Protein AF-A0A5T0N7H8-F1 (afdb_monomer)

Secondary structure (DSSP, 8-state):
---TTTHHHHHHHTTPEEETTEEEEEETTEEEEEETTTTEEE--TTSEES-STTSBSSSTHHHHHHHHHHHHHHHT--GGGEEES-B--BTTTBPPPB-SEEEE-TTS-EEEEEEE----SS--HHHHHHHHHHHH-HHHHHHHHH-TT--EEEEEEEEESSSEEEEEEEEE-S--HHHHHHTT----GGG--SHHHHHHIIIIISTT--BS-SSSSTTS-TT-TT-----GGGPEE---TTHHHHHHHHHHHTT---HHHHHHHHHHHHHHHHHHHHH-TTS---S---TTT--HHHHHHHHHHHHHHHHHHHH--------HHHHHHHHTT---HHHHHHHHHHHHHHHHHH--TT-SS---SHHHHHHHHHHHHHHHHHHHTEESSSTTHHHHHHHHHHHHHHHHS---S---

Organism: Campylobacter jejuni (NCBI:txid197)

InterPro domains:
  IPR029063 S-adenosyl-L-methionine-dependent methyltransferase superfamily [SSF53335] (242-416)
  IPR029464 Type I restriction enzyme R protein, N-terminal domain [PF13588] (68-125)

pLDDT: mean 84.99, std 13.16, range [39.31, 98.62]

Nearest PDB structures (foldseek):
  7xc9-assembly1_A  TM=1.717E-01  e=2.572E+00  Physeter macrocephalus
  6jp1-assembly2_B  TM=1.696E-01  e=3.186E+00  Physeter macrocephalus
  5ojc-assembly1_A  TM=1.607E-01  e=2.862E+00  Physeter macrocephalus
  1jpb-assembly1_A  TM=1.509E-01  e=3.741E+00  Physeter macrocephalus

Radius of gyration: 25.56 Å; Cα contacts (8 Å, |Δi|>4): 637; chains: 1; bounding box: 60×54×77 Å

Structure (mmCIF, N/CA/C/O backbone):
data_AF-A0A5T0N7H8-F1
#
_entry.id   AF-A0A5T0N7H8-F1
#
loop_
_atom_site.group_PDB
_atom_site.id
_atom_site.type_symbol
_atom_site.label_atom_id
_atom_site.label_alt_id
_atom_site.label_comp_id
_atom_site.label_asym_id
_atom_site.label_entity_id
_atom_site.label_seq_id
_atom_site.pdbx_PDB_ins_code
_atom_site.Cartn_x
_atom_site.Cartn_y
_atom_site.Cartn_z
_atom_site.occupancy
_atom_site.B_iso_or_equiv
_atom_site.auth_seq_id
_atom_site.auth_comp_id
_atom_site.auth_asym_id
_atom_site.auth_atom_id
_atom_site.pdbx_PDB_model_num
ATOM 1 N N . MET A 1 1 ? 20.355 -10.227 -6.402 1.00 89.31 1 MET A N 1
ATOM 2 C CA . MET A 1 1 ? 20.083 -9.163 -7.390 1.00 89.31 1 MET A CA 1
ATOM 3 C C . MET A 1 1 ? 19.912 -9.769 -8.776 1.00 89.31 1 MET A C 1
ATOM 5 O O . MET A 1 1 ? 20.681 -10.663 -9.127 1.00 89.31 1 MET A O 1
ATOM 9 N N . ILE A 1 2 ? 18.982 -9.258 -9.590 1.00 91.75 2 ILE A N 1
ATOM 10 C CA . ILE A 1 2 ? 18.908 -9.589 -11.023 1.00 91.75 2 ILE A CA 1
ATOM 11 C C . ILE A 1 2 ? 20.062 -8.897 -11.761 1.00 91.75 2 ILE A C 1
ATOM 13 O O . ILE A 1 2 ? 20.216 -7.679 -11.697 1.00 91.75 2 ILE A O 1
ATOM 17 N N . THR A 1 3 ? 20.885 -9.669 -12.463 1.00 92.81 3 THR A N 1
ATOM 18 C CA . THR A 1 3 ? 22.037 -9.208 -13.246 1.00 92.81 3 THR A CA 1
ATOM 19 C C . THR A 1 3 ? 22.028 -9.862 -14.626 1.00 92.81 3 THR A C 1
ATOM 21 O O . THR A 1 3 ? 21.204 -10.725 -14.921 1.00 92.81 3 THR A O 1
ATOM 24 N N . LYS A 1 4 ? 22.979 -9.491 -15.494 1.00 92.25 4 LYS A N 1
ATOM 25 C CA . LYS A 1 4 ? 23.138 -10.149 -16.803 1.00 92.25 4 LYS A CA 1
ATOM 26 C C . LYS A 1 4 ? 23.327 -11.667 -16.676 1.00 92.25 4 LYS A C 1
ATOM 28 O O . LYS A 1 4 ? 22.875 -12.397 -17.556 1.00 92.25 4 LYS A O 1
ATOM 33 N N . ASP A 1 5 ? 23.967 -12.113 -15.594 1.00 91.50 5 ASP A N 1
ATOM 34 C CA . ASP A 1 5 ? 24.370 -13.506 -15.394 1.00 91.50 5 ASP A CA 1
ATOM 35 C C . ASP A 1 5 ? 23.175 -14.415 -15.089 1.00 91.50 5 ASP A C 1
ATOM 37 O O . ASP A 1 5 ? 23.110 -15.532 -15.600 1.00 91.50 5 ASP A O 1
ATOM 41 N N . ASN A 1 6 ? 22.198 -13.931 -14.311 1.00 93.25 6 ASN A N 1
ATOM 42 C CA . ASN A 1 6 ? 20.999 -14.701 -13.959 1.00 93.25 6 ASN A CA 1
ATOM 43 C C . ASN A 1 6 ? 19.750 -14.324 -14.778 1.00 93.25 6 ASN A C 1
ATOM 45 O O . ASN A 1 6 ? 18.765 -15.056 -14.726 1.00 93.25 6 ASN A O 1
ATOM 49 N N . LEU A 1 7 ? 19.780 -13.262 -15.599 1.00 94.56 7 LEU A N 1
ATOM 50 C CA . LEU A 1 7 ? 18.619 -12.803 -16.380 1.00 94.56 7 LEU A CA 1
ATOM 51 C C . LEU A 1 7 ? 17.985 -13.907 -17.249 1.00 94.56 7 LEU A C 1
ATOM 53 O O . LEU A 1 7 ? 16.766 -13.938 -17.384 1.00 94.56 7 LEU A O 1
ATOM 57 N N . LYS A 1 8 ? 18.769 -14.852 -17.793 1.00 93.94 8 LYS A N 1
ATOM 58 C CA . LYS A 1 8 ? 18.216 -15.973 -18.583 1.00 93.94 8 LYS A CA 1
ATOM 59 C C . LYS A 1 8 ? 17.271 -16.839 -17.747 1.00 93.94 8 LYS A C 1
ATOM 61 O O . LYS A 1 8 ? 16.175 -17.155 -18.196 1.00 93.94 8 LYS A O 1
ATOM 66 N N . GLN A 1 9 ? 17.677 -17.155 -16.518 1.00 93.69 9 GLN A N 1
ATOM 67 C CA . GLN A 1 9 ? 16.879 -17.943 -15.578 1.00 93.69 9 GLN A CA 1
ATOM 68 C C . GLN A 1 9 ? 15.624 -17.177 -15.145 1.00 93.69 9 GLN A C 1
ATOM 70 O O . GLN A 1 9 ? 14.549 -17.767 -15.067 1.00 93.69 9 GLN A O 1
ATOM 75 N N . VAL A 1 10 ? 15.735 -15.855 -14.950 1.00 94.88 10 VAL A N 1
ATOM 76 C CA . VAL A 1 10 ? 14.573 -14.988 -14.687 1.00 94.88 10 VAL A CA 1
ATOM 77 C C . VAL A 1 10 ? 13.565 -15.078 -15.829 1.00 94.88 10 VAL A C 1
ATOM 79 O O . VAL A 1 10 ? 12.384 -15.308 -15.597 1.00 94.88 10 VAL A O 1
ATOM 82 N N . LEU A 1 11 ? 14.022 -14.929 -17.074 1.00 96.06 11 LEU A N 1
ATOM 83 C CA . LEU A 1 11 ? 13.159 -14.952 -18.256 1.00 96.06 11 LEU A CA 1
ATOM 84 C C . LEU A 1 11 ? 12.460 -16.302 -18.427 1.00 96.06 11 LEU A C 1
ATOM 86 O O . LEU A 1 11 ? 11.271 -16.343 -18.740 1.00 96.06 11 LEU A O 1
ATOM 90 N N . GLU A 1 12 ? 13.171 -17.399 -18.183 1.00 93.44 12 GLU A N 1
ATOM 91 C CA . GLU A 1 12 ? 12.610 -18.751 -18.215 1.00 93.44 12 GLU A CA 1
ATOM 92 C C . GLU A 1 12 ? 11.571 -18.961 -17.104 1.00 93.44 12 GLU A C 1
ATOM 94 O O . GLU A 1 12 ? 10.490 -19.482 -17.381 1.00 93.44 12 GLU A O 1
ATOM 99 N N . ASN A 1 13 ? 11.830 -18.475 -15.883 1.00 93.69 13 ASN A N 1
ATOM 100 C CA . ASN A 1 13 ? 10.869 -18.497 -14.773 1.00 93.69 13 ASN A CA 1
ATOM 101 C C . ASN A 1 13 ? 9.612 -17.663 -15.074 1.00 93.69 13 ASN A C 1
ATOM 103 O O . ASN A 1 13 ? 8.497 -18.081 -14.774 1.00 93.69 13 ASN A O 1
ATOM 107 N N . LEU A 1 14 ? 9.788 -16.529 -15.754 1.00 93.88 14 LEU A N 1
ATOM 108 C CA . LEU A 1 14 ? 8.706 -15.694 -16.266 1.00 93.88 14 LEU A CA 1
ATOM 109 C C . LEU A 1 14 ? 8.025 -16.289 -17.512 1.00 93.88 14 LEU A C 1
ATOM 111 O O . LEU A 1 14 ? 7.115 -15.671 -18.055 1.00 93.88 14 LEU A O 1
ATOM 115 N N . GLY A 1 15 ? 8.425 -17.461 -18.011 1.00 94.62 15 GLY A N 1
ATOM 116 C CA . GLY A 1 15 ? 7.784 -18.124 -19.151 1.00 94.62 15 GLY A CA 1
ATOM 117 C C . GLY A 1 15 ? 8.082 -17.499 -20.521 1.00 94.62 15 GLY A C 1
ATOM 118 O O . GLY A 1 15 ? 7.299 -17.673 -21.461 1.00 94.62 15 GLY A O 1
ATOM 119 N N . PHE A 1 16 ? 9.186 -16.761 -20.664 1.00 96.81 16 PHE A N 1
ATOM 120 C CA . PHE A 1 16 ? 9.683 -16.323 -21.969 1.00 96.81 16 PHE A CA 1
ATOM 121 C C . PHE A 1 16 ? 10.262 -17.506 -22.748 1.00 96.81 16 PHE A C 1
ATOM 123 O O . PHE A 1 16 ? 10.911 -18.390 -22.194 1.00 96.81 16 PHE A O 1
ATOM 130 N N . LYS A 1 17 ? 10.067 -17.503 -24.070 1.00 95.69 17 LYS A N 1
ATOM 131 C CA . LYS A 1 17 ? 10.613 -18.534 -24.961 1.00 95.69 17 LYS A CA 1
ATOM 132 C C . LYS A 1 17 ? 11.866 -18.018 -25.654 1.00 95.69 17 LYS A C 1
ATOM 134 O O . LYS A 1 17 ? 11.823 -16.958 -26.279 1.00 95.69 17 LYS A O 1
ATOM 139 N N . ASN A 1 18 ? 12.947 -18.791 -25.593 1.00 93.38 18 ASN A N 1
ATOM 140 C CA . ASN A 1 18 ? 14.161 -18.513 -26.353 1.00 93.38 18 ASN A CA 1
ATOM 141 C C . ASN A 1 18 ? 13.939 -18.844 -27.841 1.00 93.38 18 ASN A C 1
ATOM 143 O O . ASN A 1 18 ? 13.503 -19.941 -28.193 1.00 93.38 18 ASN A O 1
ATOM 147 N N . LYS A 1 19 ? 14.225 -17.878 -28.711 1.00 89.12 19 LYS A N 1
ATOM 148 C CA . LYS A 1 19 ? 14.232 -17.995 -30.167 1.00 89.12 19 LYS A CA 1
ATOM 149 C C . LYS A 1 19 ? 15.524 -17.370 -30.684 1.00 89.12 19 LYS A C 1
ATOM 151 O O . LYS A 1 19 ? 15.587 -16.156 -30.847 1.00 89.12 19 LYS A O 1
ATOM 156 N N . ASN A 1 20 ? 16.536 -18.187 -30.970 1.00 84.75 20 ASN A N 1
ATOM 157 C CA . ASN A 1 20 ? 17.827 -17.733 -31.506 1.00 84.75 20 ASN A CA 1
ATOM 158 C C . ASN A 1 20 ? 18.466 -16.614 -30.657 1.00 84.75 20 ASN A C 1
ATOM 160 O O . ASN A 1 20 ? 18.742 -15.536 -31.172 1.00 84.75 20 ASN A O 1
ATOM 164 N N . GLU A 1 21 ? 18.652 -16.863 -29.355 1.00 83.69 21 GLU A N 1
ATOM 165 C CA . GLU A 1 21 ? 19.228 -15.919 -28.369 1.00 83.69 21 GLU A CA 1
ATOM 166 C C . GLU A 1 21 ? 18.343 -14.719 -27.995 1.00 83.69 21 GLU A C 1
ATOM 168 O O . GLU A 1 21 ? 18.684 -13.953 -27.094 1.00 83.69 21 GLU A O 1
ATOM 173 N N . ASN A 1 22 ? 17.164 -14.603 -28.601 1.00 92.12 22 ASN A N 1
ATOM 174 C CA . ASN A 1 22 ? 16.145 -13.639 -28.213 1.00 92.12 22 ASN A CA 1
ATOM 175 C C . ASN A 1 22 ? 15.099 -14.303 -27.319 1.00 92.12 22 ASN A C 1
ATOM 177 O O . ASN A 1 22 ? 14.537 -15.337 -27.679 1.00 92.12 22 ASN A O 1
ATOM 181 N N . TYR A 1 23 ? 14.790 -13.702 -26.175 1.00 96.81 23 TYR A N 1
ATOM 182 C CA . TYR A 1 23 ? 13.719 -14.176 -25.298 1.00 96.81 23 TYR A CA 1
ATOM 183 C C . TYR A 1 23 ? 12.455 -13.369 -25.555 1.00 96.81 23 TYR A C 1
ATOM 185 O O . TYR A 1 23 ? 12.460 -12.146 -25.436 1.00 96.81 23 TYR A O 1
ATOM 193 N N . VAL A 1 24 ? 11.368 -14.055 -25.910 1.00 96.50 24 VAL A N 1
ATOM 194 C CA . VAL A 1 24 ? 10.109 -13.421 -26.320 1.00 96.50 24 VAL A CA 1
ATOM 195 C C . VAL A 1 24 ? 8.945 -13.947 -25.493 1.00 96.50 24 VAL A C 1
ATOM 197 O O . VAL A 1 24 ? 8.788 -15.161 -25.332 1.00 96.50 24 VAL A O 1
ATOM 200 N N . LYS A 1 25 ? 8.088 -13.034 -25.036 1.00 96.69 25 LYS A N 1
ATOM 201 C CA . LYS A 1 25 ? 6.788 -13.351 -24.438 1.00 96.69 25 LYS A CA 1
ATOM 202 C C . LYS A 1 25 ? 5.736 -12.379 -24.949 1.00 96.69 25 LYS A C 1
ATOM 204 O O . LYS A 1 25 ? 5.995 -11.184 -25.072 1.00 96.69 25 LYS A O 1
ATOM 209 N N . THR A 1 26 ? 4.549 -12.903 -25.227 1.00 95.00 26 THR A N 1
ATOM 210 C CA . THR A 1 26 ? 3.393 -12.100 -25.627 1.00 95.00 26 THR A CA 1
ATOM 211 C C . THR A 1 26 ? 2.322 -12.198 -24.548 1.00 95.00 26 THR A C 1
ATOM 213 O O . THR A 1 26 ? 1.949 -13.303 -24.161 1.00 95.00 26 THR A O 1
ATOM 216 N N . ILE A 1 27 ? 1.840 -11.053 -24.067 1.00 89.94 27 ILE A N 1
ATOM 217 C CA . ILE A 1 27 ? 0.790 -10.925 -23.049 1.00 89.94 27 ILE A CA 1
ATOM 218 C C . ILE A 1 27 ? -0.290 -10.021 -23.630 1.00 89.94 27 ILE A C 1
ATOM 220 O O . ILE A 1 27 ? 0.007 -8.885 -23.979 1.00 89.94 27 ILE A O 1
ATOM 224 N N . ASN A 1 28 ? -1.526 -10.509 -2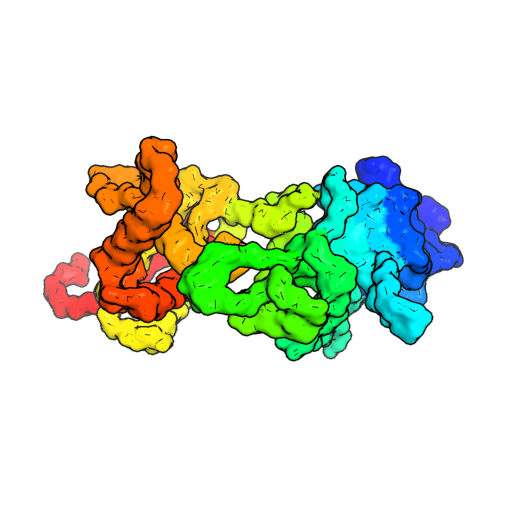3.766 1.00 78.75 28 ASN A N 1
ATOM 225 C CA . ASN A 1 28 ? -2.653 -9.726 -24.298 1.00 78.75 28 ASN A CA 1
ATOM 226 C C . ASN A 1 28 ? -2.329 -8.990 -25.619 1.00 78.75 28 ASN A C 1
ATOM 228 O O . ASN A 1 28 ? -2.729 -7.850 -25.817 1.00 78.75 28 ASN A O 1
ATOM 232 N N . ASN A 1 29 ? -1.596 -9.659 -26.521 1.00 87.56 29 ASN A N 1
ATOM 233 C CA . ASN A 1 29 ? -1.063 -9.150 -27.801 1.00 87.56 29 ASN A CA 1
ATOM 234 C C . ASN A 1 29 ? 0.143 -8.196 -27.718 1.00 87.56 29 ASN A C 1
ATOM 236 O O . ASN A 1 29 ? 0.745 -7.893 -28.748 1.00 87.56 29 ASN A O 1
ATOM 240 N N . TYR A 1 30 ? 0.576 -7.800 -26.526 1.00 94.62 30 TYR A N 1
ATOM 241 C CA . TYR A 1 30 ? 1.793 -7.020 -26.323 1.00 94.62 30 TYR A CA 1
ATOM 242 C C . TYR A 1 30 ? 3.011 -7.930 -26.278 1.00 94.62 30 TYR A C 1
ATOM 244 O O . TYR A 1 30 ? 3.036 -8.903 -25.528 1.00 94.62 30 TYR A O 1
ATOM 252 N N . THR A 1 31 ? 4.033 -7.627 -27.076 1.00 96.19 31 THR A N 1
ATOM 253 C CA . THR A 1 31 ? 5.246 -8.450 -27.145 1.00 96.19 31 THR A CA 1
ATOM 254 C C . THR A 1 31 ? 6.391 -7.782 -26.400 1.00 96.19 31 THR A C 1
ATOM 256 O O . THR A 1 31 ? 6.802 -6.681 -26.751 1.00 96.19 31 THR A O 1
ATOM 259 N N . LEU A 1 32 ? 6.912 -8.482 -25.396 1.00 97.25 32 LEU A N 1
ATOM 260 C CA . LEU A 1 32 ? 8.162 -8.169 -24.715 1.00 97.25 32 LEU A CA 1
ATOM 261 C C . LEU A 1 32 ? 9.277 -9.003 -25.343 1.00 97.25 32 LEU A C 1
ATOM 263 O O . LEU A 1 32 ? 9.133 -10.219 -25.516 1.00 97.25 32 LEU A O 1
ATOM 267 N N . LEU A 1 33 ? 10.389 -8.350 -25.665 1.00 96.81 33 LEU A N 1
ATOM 268 C CA . LEU A 1 33 ? 11.547 -8.978 -26.283 1.00 96.81 33 LEU A CA 1
ATOM 269 C C . LEU A 1 33 ? 12.829 -8.544 -25.568 1.00 96.81 33 LEU A C 1
ATOM 271 O O . LEU A 1 33 ? 13.156 -7.362 -25.509 1.00 96.81 33 LEU A O 1
ATOM 275 N N . ILE A 1 34 ? 13.598 -9.521 -25.103 1.00 97.31 34 ILE A N 1
ATOM 276 C CA . ILE A 1 34 ? 14.972 -9.328 -24.651 1.00 97.31 34 ILE A CA 1
ATOM 277 C C . ILE A 1 34 ? 15.913 -9.824 -25.742 1.00 97.31 34 ILE A C 1
ATOM 279 O O . ILE A 1 34 ? 15.911 -11.011 -26.075 1.00 97.31 34 ILE A O 1
ATOM 283 N N . ASP A 1 35 ? 16.715 -8.911 -26.283 1.00 95.00 35 ASP A N 1
ATOM 284 C CA . ASP A 1 35 ? 17.715 -9.203 -27.307 1.00 95.00 35 ASP A CA 1
ATOM 285 C C . ASP A 1 35 ? 19.104 -9.221 -26.665 1.00 95.00 35 ASP A C 1
ATOM 287 O O . ASP A 1 35 ? 19.677 -8.174 -26.348 1.00 95.00 35 ASP A O 1
ATOM 291 N N . TYR A 1 36 ? 19.640 -10.426 -26.454 1.00 92.56 36 TYR A N 1
ATOM 292 C CA . TYR A 1 36 ? 20.964 -10.613 -25.857 1.00 92.56 36 TYR A CA 1
ATOM 293 C C . TYR A 1 36 ? 22.099 -10.191 -26.786 1.00 92.56 36 TYR A C 1
ATOM 295 O O . TYR A 1 36 ? 23.135 -9.735 -26.299 1.00 92.56 36 TYR A O 1
ATOM 303 N N . LYS A 1 37 ? 21.914 -10.313 -28.105 1.00 91.06 37 LYS A N 1
ATOM 304 C CA . LYS A 1 37 ? 22.942 -9.974 -29.092 1.00 91.06 37 LYS A CA 1
ATOM 305 C C . LYS A 1 37 ? 23.224 -8.476 -29.077 1.00 91.06 37 LYS A C 1
ATOM 307 O O . LYS A 1 37 ? 24.380 -8.065 -29.048 1.00 91.06 37 LYS A O 1
ATOM 312 N N . ASN A 1 38 ? 22.165 -7.672 -29.054 1.00 93.62 38 ASN A N 1
ATOM 313 C CA . ASN A 1 38 ? 22.248 -6.215 -29.002 1.00 93.62 38 ASN A CA 1
ATOM 314 C C . ASN A 1 38 ? 22.205 -5.658 -27.569 1.00 93.62 38 ASN A C 1
ATOM 316 O O . ASN A 1 38 ? 22.261 -4.444 -27.390 1.00 93.62 38 ASN A O 1
ATOM 320 N N . GLN A 1 39 ? 22.095 -6.525 -26.553 1.00 95.06 39 GLN A N 1
ATOM 321 C CA . GLN A 1 39 ? 21.950 -6.156 -25.139 1.00 95.06 39 GLN A CA 1
ATOM 322 C C . GLN A 1 39 ? 20.841 -5.115 -24.903 1.00 95.06 39 GLN A C 1
ATOM 324 O O . GLN A 1 39 ? 21.024 -4.124 -24.185 1.00 95.06 39 GLN A O 1
ATOM 329 N N . SER A 1 40 ? 19.689 -5.338 -25.540 1.00 96.44 40 SER A N 1
ATOM 330 C CA . SER A 1 40 ? 18.567 -4.397 -25.569 1.00 96.44 40 SER A CA 1
ATOM 331 C C . SER A 1 40 ? 17.286 -5.001 -24.999 1.00 96.44 40 SER A C 1
ATOM 333 O O . SER A 1 40 ? 17.038 -6.206 -25.103 1.00 96.44 40 SER A O 1
ATOM 335 N N . ILE A 1 41 ? 16.478 -4.139 -24.386 1.00 97.62 41 ILE A N 1
ATOM 336 C CA . ILE A 1 41 ? 15.159 -4.464 -23.849 1.00 97.62 41 ILE A CA 1
ATOM 337 C C . ILE A 1 41 ? 14.138 -3.779 -24.751 1.00 97.62 41 ILE A C 1
ATOM 339 O O . ILE A 1 41 ? 14.085 -2.553 -24.826 1.00 97.62 41 ILE A O 1
ATOM 343 N N . ASN A 1 42 ? 13.346 -4.578 -25.456 1.00 96.88 42 ASN A N 1
ATOM 344 C CA . ASN A 1 42 ? 12.347 -4.108 -26.401 1.00 96.88 42 ASN A CA 1
ATOM 345 C C . ASN A 1 42 ? 10.959 -4.308 -25.793 1.00 96.88 42 ASN A C 1
ATOM 347 O O . ASN A 1 42 ? 10.429 -5.422 -25.732 1.00 96.88 42 ASN A O 1
ATOM 351 N N . TYR A 1 43 ? 10.394 -3.204 -25.320 1.00 97.62 43 TYR A N 1
ATOM 352 C CA . TYR A 1 43 ? 9.031 -3.139 -24.813 1.00 97.62 43 TYR A CA 1
ATOM 353 C C . TYR A 1 43 ? 8.008 -3.106 -25.965 1.00 97.62 43 TYR A C 1
ATOM 355 O O . TYR A 1 43 ? 8.372 -2.774 -27.099 1.00 97.62 43 TYR A O 1
ATOM 363 N N . PRO A 1 44 ? 6.726 -3.421 -25.696 1.00 97.12 44 PRO A N 1
ATOM 364 C CA . PRO A 1 44 ? 5.651 -3.256 -26.668 1.00 97.12 44 PRO A CA 1
ATOM 365 C C . PRO A 1 44 ? 5.628 -1.837 -27.240 1.00 97.12 44 PRO A C 1
ATOM 367 O O . PRO A 1 44 ? 5.809 -0.866 -26.508 1.00 97.12 44 PRO A O 1
ATOM 370 N N . LYS A 1 45 ? 5.380 -1.714 -28.548 1.00 95.88 45 LYS A N 1
ATOM 371 C CA . LYS A 1 45 ? 5.386 -0.427 -29.270 1.00 95.88 45 LYS A CA 1
ATOM 372 C C . LYS A 1 45 ? 4.337 0.564 -28.751 1.00 95.88 45 LYS A C 1
ATOM 374 O O . LYS A 1 45 ? 4.452 1.758 -28.996 1.00 95.88 45 LYS A O 1
ATOM 379 N N . GLU A 1 46 ? 3.300 0.047 -28.099 1.00 96.75 46 GLU A N 1
ATOM 380 C CA . GLU A 1 46 ? 2.219 0.800 -27.476 1.00 96.75 46 GLU A CA 1
ATOM 381 C C . GLU A 1 46 ? 2.681 1.541 -26.213 1.00 96.75 46 GLU A C 1
ATOM 383 O O . GLU A 1 46 ? 2.104 2.575 -25.883 1.00 96.75 46 GLU A O 1
ATOM 388 N N . ILE A 1 47 ? 3.738 1.058 -25.545 1.00 97.75 47 ILE A N 1
ATOM 389 C CA . ILE A 1 47 ? 4.339 1.742 -24.397 1.00 97.75 47 ILE A CA 1
ATOM 390 C C . ILE A 1 47 ? 5.089 2.975 -24.894 1.00 97.75 47 ILE A C 1
ATOM 392 O O . ILE A 1 47 ? 5.982 2.895 -25.742 1.00 97.75 47 ILE A O 1
ATOM 396 N N . LYS A 1 48 ? 4.767 4.135 -24.325 1.00 97.44 48 LYS A N 1
ATOM 397 C CA . LYS A 1 48 ? 5.418 5.391 -24.691 1.00 97.44 48 LYS A CA 1
ATOM 398 C C . LYS A 1 48 ? 6.761 5.523 -23.979 1.00 97.44 48 LYS A C 1
ATOM 400 O O . LYS A 1 48 ? 6.819 5.742 -22.776 1.00 97.44 48 LYS A O 1
ATOM 405 N N . ILE A 1 49 ? 7.847 5.435 -24.735 1.00 96.44 49 ILE A N 1
ATOM 406 C CA . ILE A 1 49 ? 9.219 5.500 -24.220 1.00 96.44 49 ILE A CA 1
ATOM 407 C C . ILE A 1 49 ? 9.813 6.878 -24.527 1.00 96.44 49 ILE A C 1
ATOM 409 O O . ILE A 1 49 ? 9.982 7.237 -25.694 1.00 96.44 49 ILE A O 1
ATOM 413 N N . HIS A 1 50 ? 10.134 7.661 -23.495 1.00 94.12 50 HIS A N 1
ATOM 414 C CA . HIS A 1 50 ? 10.676 9.024 -23.654 1.00 94.12 50 HIS A CA 1
ATOM 415 C C . HIS A 1 50 ? 12.201 9.075 -23.775 1.00 94.12 50 HIS A C 1
ATOM 417 O O . HIS A 1 50 ? 12.768 10.047 -24.279 1.00 94.12 50 HIS A O 1
ATOM 423 N N . ASP A 1 51 ? 12.877 8.053 -23.267 1.00 90.94 51 ASP A N 1
ATOM 424 C CA . ASP A 1 51 ? 14.324 7.890 -23.296 1.00 90.94 51 ASP A CA 1
ATOM 425 C C . ASP A 1 51 ? 14.636 6.385 -23.310 1.00 90.94 51 ASP A C 1
ATOM 427 O O . ASP A 1 51 ? 13.752 5.569 -23.078 1.00 90.94 51 ASP A O 1
ATOM 431 N N . LYS A 1 52 ? 15.856 5.986 -23.663 1.00 91.44 52 LYS A N 1
ATOM 432 C CA . LYS A 1 52 ? 16.225 4.569 -23.803 1.00 91.44 52 LYS A CA 1
ATOM 433 C C . LYS A 1 52 ? 17.133 4.082 -22.681 1.00 91.44 52 LYS A C 1
ATOM 435 O O . LYS A 1 52 ? 17.762 3.030 -22.835 1.00 91.44 52 LYS A O 1
ATOM 440 N N . THR A 1 53 ? 17.234 4.805 -21.562 1.00 91.38 53 THR A N 1
ATOM 441 C CA . THR A 1 53 ? 18.186 4.424 -20.509 1.00 91.38 53 THR A CA 1
ATOM 442 C C . THR A 1 53 ? 17.737 3.191 -19.733 1.00 91.38 53 THR A C 1
ATOM 444 O O . THR A 1 53 ? 18.608 2.399 -19.386 1.00 91.38 53 THR A O 1
ATOM 447 N N . THR A 1 54 ? 16.426 2.935 -19.621 1.00 92.94 54 THR A N 1
ATOM 448 C CA . THR A 1 54 ? 15.838 1.684 -19.086 1.00 92.94 54 THR A CA 1
ATOM 449 C C . THR A 1 54 ? 15.630 0.579 -20.132 1.00 92.94 54 THR A C 1
ATOM 451 O O . THR A 1 54 ? 15.089 -0.483 -19.827 1.00 92.94 54 THR A O 1
ATOM 454 N N . SER A 1 55 ? 16.052 0.796 -21.384 1.00 95.38 55 SER A N 1
ATOM 455 C CA . SER A 1 55 ? 15.805 -0.117 -22.520 1.00 95.38 55 SER A CA 1
ATOM 456 C C . SER A 1 55 ? 17.048 -0.912 -22.962 1.00 95.38 55 SER A C 1
ATOM 458 O O . SER A 1 55 ? 17.178 -1.308 -24.121 1.00 95.38 55 SER A O 1
ATOM 460 N N . ASN A 1 56 ? 18.017 -1.112 -22.068 1.00 96.38 56 ASN A N 1
ATOM 461 C CA . ASN A 1 56 ? 19.310 -1.734 -22.374 1.00 96.38 56 ASN A CA 1
ATOM 462 C C . ASN A 1 56 ? 19.909 -2.436 -21.142 1.00 96.38 56 ASN A C 1
ATOM 464 O O . ASN A 1 56 ? 19.394 -2.295 -20.037 1.00 96.38 56 ASN A O 1
ATOM 468 N N . PHE A 1 57 ? 21.014 -3.165 -21.305 1.00 95.69 57 PHE A N 1
ATOM 469 C CA . PHE A 1 57 ? 21.617 -3.938 -20.209 1.00 95.69 57 PHE A CA 1
ATOM 470 C C . PHE A 1 57 ? 22.698 -3.169 -19.418 1.00 95.69 57 PHE A C 1
ATOM 472 O O . PHE A 1 57 ? 23.521 -3.785 -18.743 1.00 95.69 57 PHE A O 1
ATOM 479 N N . SER A 1 58 ? 22.795 -1.844 -19.532 1.00 94.06 58 SER A N 1
ATOM 480 C CA . SER A 1 58 ? 23.911 -1.085 -18.936 1.00 94.06 58 SER A CA 1
ATOM 481 C C . SER A 1 58 ? 23.838 -1.035 -17.412 1.00 94.06 58 SER A C 1
ATOM 483 O O . SER A 1 58 ? 24.877 -1.024 -16.756 1.00 94.06 58 SER A O 1
ATOM 485 N N . HIS A 1 59 ? 22.625 -1.059 -16.853 1.00 93.88 59 HIS A N 1
ATOM 486 C CA . HIS A 1 59 ? 22.391 -1.014 -15.414 1.00 93.88 59 HIS A CA 1
ATOM 487 C C . HIS A 1 59 ? 21.487 -2.172 -14.970 1.00 93.88 59 HIS A C 1
ATOM 489 O O . HIS A 1 59 ? 20.471 -2.414 -15.620 1.00 93.88 59 HIS A O 1
ATOM 495 N N . PRO A 1 60 ? 21.808 -2.871 -13.861 1.00 93.50 60 PRO A N 1
ATOM 496 C CA . PRO A 1 60 ? 20.950 -3.926 -13.316 1.00 93.50 60 PRO A CA 1
ATOM 497 C C . PRO A 1 60 ? 19.526 -3.455 -12.982 1.00 93.50 60 PRO A C 1
ATOM 499 O O . PRO A 1 60 ? 18.581 -4.228 -13.105 1.00 93.50 60 PRO A O 1
ATOM 502 N N . GLU A 1 61 ? 19.356 -2.175 -12.628 1.00 95.12 61 GLU A N 1
ATOM 503 C CA . GLU A 1 61 ? 18.046 -1.554 -12.376 1.00 95.12 61 GLU A CA 1
ATOM 504 C C . GLU A 1 61 ? 17.103 -1.660 -13.582 1.00 95.12 61 GLU A C 1
ATOM 506 O O . GLU A 1 61 ? 15.909 -1.890 -13.410 1.00 95.12 61 GLU A O 1
ATOM 511 N N . ASN A 1 62 ? 17.636 -1.640 -14.807 1.00 96.75 62 ASN A N 1
ATOM 512 C CA . ASN A 1 62 ? 16.838 -1.793 -16.024 1.00 96.75 62 ASN A CA 1
ATOM 513 C C . ASN A 1 62 ? 16.131 -3.155 -16.091 1.00 96.75 62 ASN A C 1
ATOM 515 O O . ASN A 1 62 ? 15.066 -3.265 -16.695 1.00 96.75 62 ASN A O 1
ATOM 519 N N . PHE A 1 63 ? 16.693 -4.194 -15.462 1.00 97.19 63 PHE A N 1
ATOM 520 C CA . PHE A 1 63 ? 16.046 -5.504 -15.377 1.00 97.19 63 PHE A CA 1
ATOM 521 C C . PHE A 1 63 ? 14.896 -5.515 -14.369 1.00 97.19 63 PHE A C 1
ATOM 523 O O . PHE A 1 63 ? 13.909 -6.209 -14.594 1.00 97.19 63 PHE A O 1
ATOM 530 N N . VAL A 1 64 ? 14.993 -4.713 -13.304 1.00 97.69 64 VAL A N 1
ATOM 531 C CA . VAL A 1 64 ? 13.896 -4.497 -12.348 1.00 97.69 64 VAL A CA 1
ATOM 532 C C . VAL A 1 64 ? 12.764 -3.715 -13.016 1.00 97.69 64 VAL A C 1
ATOM 534 O O . VAL A 1 64 ? 11.606 -4.100 -12.892 1.00 97.69 64 VAL A O 1
ATOM 537 N N . VAL A 1 65 ? 13.086 -2.670 -13.790 1.00 98.25 65 VAL A N 1
ATOM 538 C CA . VAL A 1 65 ? 12.090 -1.927 -14.587 1.00 98.25 65 VAL A CA 1
ATOM 539 C C . VAL A 1 65 ? 11.397 -2.856 -15.582 1.00 98.25 65 VAL A C 1
ATOM 541 O O . VAL A 1 65 ? 10.169 -2.871 -15.661 1.00 98.25 65 VAL A O 1
ATOM 544 N N . PHE A 1 66 ? 12.164 -3.676 -16.303 1.00 98.38 66 PHE A N 1
ATOM 545 C CA . PHE A 1 66 ? 11.610 -4.652 -17.238 1.00 98.38 66 PHE A CA 1
ATOM 546 C C . PHE A 1 66 ? 10.651 -5.638 -16.569 1.00 98.38 66 PHE A C 1
ATOM 548 O O . PHE A 1 66 ? 9.554 -5.873 -17.078 1.00 98.38 66 PHE A O 1
ATOM 555 N N . GLU A 1 67 ? 11.052 -6.201 -15.431 1.00 97.69 67 GLU A N 1
ATOM 556 C CA . GLU A 1 67 ? 10.227 -7.137 -14.677 1.00 97.69 67 GLU A CA 1
ATOM 557 C C . GLU A 1 67 ? 8.958 -6.457 -14.135 1.00 97.69 67 GLU A C 1
ATOM 559 O O . GLU A 1 67 ? 7.868 -7.016 -14.258 1.00 97.69 67 GLU A O 1
ATOM 564 N N . CYS A 1 68 ? 9.053 -5.210 -13.664 1.00 98.50 68 CYS A N 1
ATOM 565 C CA . CYS A 1 68 ? 7.895 -4.436 -13.221 1.00 98.50 68 CYS A CA 1
ATOM 566 C C . CYS A 1 68 ? 6.893 -4.197 -14.367 1.00 98.50 68 CYS A C 1
ATOM 568 O O . CYS A 1 68 ? 5.688 -4.401 -14.199 1.00 98.50 68 CYS A O 1
ATOM 570 N N . VAL A 1 69 ? 7.377 -3.830 -15.562 1.00 98.44 69 VAL A N 1
ATOM 571 C CA . VAL A 1 69 ? 6.536 -3.673 -16.764 1.00 98.44 69 VAL A CA 1
ATOM 572 C C . VAL A 1 69 ? 5.881 -4.996 -17.154 1.00 98.44 69 VAL A C 1
ATOM 574 O O . VAL A 1 69 ? 4.684 -5.026 -17.441 1.00 98.44 69 VAL A O 1
ATOM 577 N N . HIS A 1 70 ? 6.638 -6.096 -17.149 1.00 97.94 70 HIS A N 1
ATOM 578 C CA . HIS A 1 70 ? 6.104 -7.435 -17.404 1.00 97.94 70 HIS A CA 1
ATOM 579 C C . HIS A 1 70 ? 4.951 -7.764 -16.444 1.00 97.94 70 HIS A C 1
ATOM 581 O O . HIS A 1 70 ? 3.868 -8.142 -16.900 1.00 97.94 70 HIS A O 1
ATOM 587 N N . ARG A 1 71 ? 5.137 -7.515 -15.146 1.00 96.56 71 ARG A N 1
ATOM 588 C CA . ARG A 1 71 ? 4.135 -7.753 -14.103 1.00 96.56 71 ARG A CA 1
ATOM 589 C C . ARG A 1 71 ? 2.892 -6.871 -14.251 1.00 96.56 71 ARG A C 1
ATOM 591 O O . ARG A 1 71 ? 1.777 -7.360 -14.078 1.00 96.56 71 ARG A O 1
ATOM 598 N N . LEU A 1 72 ? 3.051 -5.595 -14.615 1.00 97.00 72 LEU A N 1
ATOM 599 C CA . LEU A 1 72 ? 1.928 -4.700 -14.930 1.00 97.00 72 LEU A CA 1
ATOM 600 C C . LEU A 1 72 ? 1.085 -5.248 -16.093 1.00 97.00 72 LEU A C 1
ATOM 602 O O . LEU A 1 72 ? -0.143 -5.304 -15.995 1.00 97.00 72 LEU A O 1
ATOM 606 N N . LEU A 1 73 ? 1.730 -5.696 -17.173 1.00 94.88 73 LEU A N 1
ATOM 607 C CA . LEU A 1 73 ? 1.030 -6.254 -18.333 1.00 94.88 73 LEU A CA 1
ATOM 608 C C . LEU A 1 73 ? 0.304 -7.563 -17.993 1.00 94.88 73 LEU A C 1
ATOM 610 O O . LEU A 1 73 ? -0.837 -7.747 -18.418 1.00 94.88 73 LEU A O 1
ATOM 614 N N . GLU A 1 74 ? 0.912 -8.452 -17.197 1.00 92.25 74 GLU A N 1
ATOM 615 C CA . GLU A 1 74 ? 0.236 -9.668 -16.711 1.00 92.25 74 GLU A CA 1
ATOM 616 C C . GLU A 1 74 ? -0.977 -9.357 -15.845 1.00 92.25 74 GLU A C 1
ATOM 618 O O . GLU A 1 74 ? -1.998 -10.035 -15.942 1.00 92.25 74 GLU A O 1
ATOM 623 N N . LYS A 1 75 ? -0.890 -8.297 -15.037 1.00 86.69 75 LYS A N 1
ATOM 624 C CA . LYS A 1 75 ? -1.997 -7.855 -14.194 1.00 86.69 75 LYS A CA 1
ATOM 625 C C . LYS A 1 75 ? -3.178 -7.297 -14.994 1.00 86.69 75 LYS A C 1
ATOM 627 O O . LYS A 1 75 ? -4.286 -7.213 -14.466 1.00 86.69 75 LYS A O 1
ATOM 632 N N . GLY A 1 76 ? -2.959 -6.943 -16.259 1.00 84.81 76 GLY A N 1
ATOM 633 C CA . GLY A 1 76 ? -3.976 -6.388 -17.148 1.00 84.81 76 GLY A CA 1
ATOM 634 C C . GLY A 1 76 ? -3.920 -4.867 -17.289 1.00 84.81 76 GLY A C 1
ATOM 635 O O . GLY A 1 76 ? -4.868 -4.282 -17.816 1.00 84.81 76 GLY A O 1
ATOM 636 N N . TYR A 1 77 ? -2.832 -4.216 -16.857 1.00 90.06 77 TYR A N 1
ATOM 637 C CA . TYR A 1 77 ? -2.576 -2.835 -17.263 1.00 90.06 77 TYR A CA 1
ATOM 638 C C . TYR A 1 77 ? -2.312 -2.792 -18.769 1.00 90.06 77 TYR A C 1
ATOM 640 O O . TYR A 1 77 ? -1.595 -3.626 -19.323 1.00 90.06 77 TYR A O 1
ATOM 648 N N . LYS A 1 78 ? -2.916 -1.815 -19.436 1.00 90.75 78 LYS A N 1
ATOM 649 C CA . LYS A 1 78 ? -2.820 -1.634 -20.883 1.00 90.75 78 LYS A CA 1
ATOM 650 C C . LYS A 1 78 ? -1.519 -0.936 -21.255 1.00 90.75 78 LYS A C 1
ATOM 652 O O . LYS A 1 78 ? -1.187 0.089 -20.662 1.00 90.75 78 LYS A O 1
ATOM 657 N N . ALA A 1 79 ? -0.809 -1.466 -22.249 1.00 95.81 79 ALA A N 1
ATOM 658 C CA . ALA A 1 79 ? 0.476 -0.919 -22.680 1.00 95.81 79 ALA A CA 1
ATOM 659 C C . ALA A 1 79 ? 0.357 0.534 -23.174 1.00 95.81 79 ALA A C 1
ATOM 661 O O . ALA A 1 79 ? 1.257 1.328 -22.925 1.00 95.81 79 ALA A O 1
ATOM 662 N N . GLU A 1 80 ? -0.773 0.907 -23.787 1.00 95.56 80 GLU A N 1
ATOM 663 C CA . GLU A 1 80 ? -1.045 2.269 -24.271 1.00 95.56 80 GLU A CA 1
ATOM 664 C C . GLU A 1 80 ? -1.117 3.305 -23.135 1.00 95.56 80 GLU A C 1
ATOM 666 O O . GLU A 1 80 ? -1.008 4.507 -23.378 1.00 95.56 80 GLU A O 1
ATOM 671 N N . TYR A 1 81 ? -1.309 2.847 -21.894 1.00 95.50 81 TYR A N 1
ATOM 672 C CA . TYR A 1 81 ? -1.361 3.683 -20.696 1.00 95.50 81 TYR A CA 1
ATOM 673 C C . TYR A 1 81 ? -0.086 3.602 -19.852 1.00 95.50 81 TYR A C 1
ATOM 675 O O . TYR A 1 81 ? -0.063 4.119 -18.734 1.00 95.50 81 TYR A O 1
ATOM 683 N N . LEU A 1 82 ? 0.975 2.979 -20.369 1.00 98.12 82 LEU A N 1
ATOM 684 C CA . LEU A 1 82 ? 2.292 2.969 -19.744 1.00 98.12 82 LEU A CA 1
ATOM 685 C C . LEU A 1 82 ? 3.214 3.960 -20.457 1.00 98.12 82 LEU A C 1
ATOM 687 O O . LEU A 1 82 ? 3.376 3.926 -21.679 1.00 98.12 82 LEU A O 1
ATOM 691 N N . GLU A 1 83 ? 3.859 4.823 -19.680 1.00 97.94 83 GLU A N 1
ATOM 692 C CA . GLU A 1 83 ? 4.960 5.661 -20.138 1.00 97.94 83 GLU A CA 1
ATOM 693 C C . GLU A 1 83 ? 6.234 5.280 -19.377 1.00 97.94 83 GLU A C 1
ATOM 695 O O . GLU A 1 83 ? 6.238 5.250 -18.148 1.00 97.94 83 GLU A O 1
ATOM 700 N N . LEU A 1 84 ? 7.317 5.003 -20.102 1.00 97.81 84 LEU A N 1
ATOM 701 C CA . LEU A 1 84 ? 8.634 4.782 -19.517 1.00 97.81 84 LEU A CA 1
ATOM 702 C C . LEU A 1 84 ? 9.462 6.044 -19.603 1.00 97.81 84 LEU A C 1
ATOM 704 O O . LEU A 1 84 ? 9.523 6.704 -20.646 1.00 97.81 84 LEU A O 1
ATOM 708 N N . GLU A 1 85 ? 10.153 6.323 -18.508 1.00 94.50 85 GLU A N 1
ATOM 709 C CA . GLU A 1 85 ? 11.076 7.441 -18.410 1.00 94.50 85 GLU A CA 1
ATOM 710 C C . GLU A 1 85 ? 10.426 8.823 -18.657 1.00 94.50 85 GLU A C 1
ATOM 712 O O . GLU A 1 85 ? 11.075 9.674 -19.280 1.00 94.50 85 GLU A O 1
ATOM 717 N N . PRO A 1 86 ? 9.167 9.088 -18.219 1.00 92.88 86 PRO A N 1
ATOM 718 C CA . PRO A 1 86 ? 8.512 10.373 -18.446 1.00 92.88 86 PRO A CA 1
ATOM 719 C C . PRO A 1 86 ? 9.342 11.526 -17.884 1.00 92.88 86 PRO A C 1
ATOM 721 O O . PRO A 1 86 ? 9.902 11.455 -16.789 1.00 92.88 86 PRO A O 1
ATOM 724 N N . LYS A 1 87 ? 9.410 12.606 -18.662 1.00 86.19 87 LYS A N 1
ATOM 725 C CA . LYS A 1 87 ? 10.142 13.826 -18.316 1.00 86.19 87 LYS A CA 1
ATOM 726 C C . LYS A 1 87 ? 9.149 14.951 -18.083 1.00 86.19 87 LYS A C 1
ATOM 728 O O . LYS A 1 87 ? 8.369 15.279 -18.977 1.00 86.19 87 LYS A O 1
ATOM 733 N N . TRP A 1 88 ? 9.231 15.589 -16.923 1.00 83.12 88 TRP A N 1
ATOM 734 C CA . TRP A 1 88 ? 8.499 16.822 -16.650 1.00 83.12 88 TRP A CA 1
ATOM 735 C C . TRP A 1 88 ? 9.452 18.014 -16.756 1.00 83.12 88 TRP A C 1
ATOM 737 O O . TRP A 1 88 ? 10.557 18.000 -16.221 1.00 83.12 88 TRP A O 1
ATOM 747 N N . ASN A 1 89 ? 9.060 19.060 -17.481 1.00 63.81 89 ASN A N 1
ATOM 748 C CA . ASN A 1 89 ? 9.925 20.222 -17.685 1.00 63.81 89 ASN A CA 1
ATOM 749 C C . ASN A 1 89 ? 9.828 21.184 -16.493 1.00 63.81 89 ASN A C 1
ATOM 751 O O . ASN A 1 89 ? 8.812 21.853 -16.315 1.00 63.81 89 ASN A O 1
ATOM 755 N N . LEU A 1 90 ? 10.910 21.331 -15.723 1.00 58.91 90 LEU A N 1
ATOM 756 C CA . LEU A 1 90 ? 11.032 22.346 -14.668 1.00 58.91 90 LEU A CA 1
ATOM 757 C C . LEU A 1 90 ? 11.545 23.685 -15.244 1.00 58.91 90 LEU A C 1
ATOM 759 O O . LEU A 1 90 ? 12.564 24.220 -14.815 1.00 58.91 90 LEU A O 1
ATOM 763 N N . GLY A 1 91 ? 10.849 24.252 -16.235 1.00 52.88 91 GLY A N 1
ATOM 764 C CA . GLY A 1 91 ? 11.251 25.521 -16.865 1.00 52.88 91 GLY A CA 1
ATOM 765 C C . GLY A 1 91 ? 12.586 25.454 -17.632 1.00 52.88 91 GLY A C 1
ATOM 766 O O . GLY A 1 91 ? 13.173 24.388 -17.791 1.00 52.88 91 GLY A O 1
ATOM 767 N N . ARG A 1 92 ? 13.047 26.596 -18.169 1.00 46.31 92 ARG A N 1
ATOM 768 C CA . ARG A 1 92 ? 14.099 26.649 -19.212 1.00 46.31 92 ARG A CA 1
ATOM 769 C C . ARG A 1 92 ? 15.492 26.149 -18.787 1.00 46.31 92 ARG A C 1
ATOM 771 O O . ARG A 1 92 ? 16.236 25.752 -19.672 1.00 46.31 92 ARG A O 1
ATOM 778 N N . ASP A 1 93 ? 15.808 26.088 -17.488 1.00 41.84 93 ASP A N 1
ATOM 779 C CA . ASP A 1 93 ? 17.181 25.820 -17.008 1.00 41.84 93 ASP A CA 1
ATOM 780 C C . ASP A 1 93 ? 17.310 24.739 -15.913 1.00 41.84 93 ASP A C 1
ATOM 782 O O . ASP A 1 93 ? 18.410 24.502 -15.411 1.00 41.84 93 ASP A O 1
ATOM 786 N N . LYS A 1 94 ? 16.229 24.047 -15.516 1.00 44.94 94 LYS A N 1
ATOM 787 C CA . LYS A 1 94 ? 16.313 22.940 -14.541 1.00 44.94 94 LYS A CA 1
ATOM 788 C C . LYS A 1 94 ? 15.958 21.616 -15.206 1.00 44.94 94 LYS A C 1
ATOM 790 O O . LYS A 1 94 ? 14.865 21.451 -15.743 1.00 44.94 94 LYS A O 1
ATOM 795 N N . LYS A 1 95 ? 16.877 20.647 -15.137 1.00 48.06 95 LYS A N 1
ATOM 796 C CA . LYS A 1 95 ? 16.581 19.254 -15.497 1.00 48.06 95 LYS A CA 1
ATOM 797 C C . LYS A 1 95 ? 15.506 18.740 -14.538 1.00 48.06 95 LYS A C 1
ATOM 799 O O . LYS A 1 95 ? 15.729 18.713 -13.330 1.00 48.06 95 LYS A O 1
ATOM 804 N N . GLY A 1 96 ? 14.340 18.401 -15.079 1.00 58.22 96 GLY A N 1
ATOM 805 C CA . GLY A 1 96 ? 13.287 17.718 -14.337 1.00 58.22 96 GLY A CA 1
ATOM 806 C C . GLY A 1 96 ? 13.698 16.315 -13.920 1.00 58.22 96 GLY A C 1
ATOM 807 O O . GLY A 1 96 ? 14.632 15.736 -14.483 1.00 58.22 96 GLY A O 1
ATOM 808 N N . GLY A 1 97 ? 12.995 15.787 -12.923 1.00 71.06 97 GLY A N 1
ATOM 809 C CA . GLY A 1 97 ? 13.134 14.388 -12.541 1.00 71.06 97 GLY A CA 1
ATOM 810 C C . GLY A 1 97 ? 12.600 13.477 -13.647 1.00 71.06 97 GLY A C 1
ATOM 811 O O . GLY A 1 97 ? 11.760 13.890 -14.448 1.00 71.06 97 GLY A O 1
ATOM 812 N N . LYS A 1 98 ? 13.100 12.242 -13.694 1.00 87.00 98 LYS A N 1
ATOM 813 C CA . LYS A 1 98 ? 12.652 11.216 -14.632 1.00 87.00 98 LYS A CA 1
ATOM 814 C C . LYS A 1 98 ? 12.265 9.980 -13.834 1.00 87.00 98 LYS A C 1
ATOM 816 O O . LYS A 1 98 ? 13.153 9.336 -13.294 1.00 87.00 98 LYS A O 1
ATOM 821 N N . ALA A 1 99 ? 10.968 9.707 -13.732 1.00 92.56 99 ALA A N 1
ATOM 822 C CA . ALA A 1 99 ? 10.489 8.484 -13.091 1.00 92.56 99 ALA A CA 1
ATOM 823 C C . ALA A 1 99 ? 10.722 7.283 -14.013 1.00 92.56 99 ALA A C 1
ATOM 825 O O . ALA A 1 99 ? 10.789 7.463 -15.228 1.00 92.56 99 ALA A O 1
ATOM 826 N N . ASP A 1 100 ? 10.785 6.070 -13.472 1.00 97.00 100 ASP A N 1
ATOM 827 C CA . ASP A 1 100 ? 10.957 4.876 -14.306 1.00 97.00 100 ASP A CA 1
ATOM 828 C C . ASP A 1 100 ? 9.690 4.540 -15.095 1.00 97.00 100 ASP A C 1
ATOM 830 O O . ASP A 1 100 ? 9.752 4.340 -16.312 1.00 97.00 100 ASP A O 1
ATOM 834 N N . ILE A 1 101 ? 8.538 4.507 -14.414 1.00 98.44 101 ILE A N 1
ATOM 835 C CA . ILE A 1 101 ? 7.248 4.127 -15.002 1.00 98.44 101 ILE A CA 1
ATOM 836 C C . ILE A 1 101 ? 6.154 5.087 -14.526 1.00 98.44 101 ILE A C 1
ATOM 838 O O . ILE A 1 101 ? 5.959 5.288 -13.327 1.00 98.44 101 ILE A O 1
ATOM 842 N N . LEU A 1 102 ? 5.385 5.628 -15.468 1.00 98.25 102 LEU A N 1
ATOM 843 C CA . LEU A 1 102 ? 4.095 6.265 -15.217 1.00 98.25 102 LEU A CA 1
ATOM 844 C C . LEU A 1 102 ? 2.990 5.405 -15.824 1.00 98.25 102 LEU A C 1
ATOM 846 O O . LEU A 1 102 ? 3.009 5.080 -17.007 1.00 98.25 102 LEU A O 1
ATOM 850 N N . VAL A 1 103 ? 1.997 5.087 -15.008 1.00 98.38 103 VAL A N 1
ATOM 851 C CA . VAL A 1 103 ? 0.761 4.428 -15.407 1.00 98.38 103 VAL A CA 1
ATOM 852 C C . VAL A 1 103 ? -0.352 5.463 -15.411 1.00 98.38 103 VAL A C 1
ATOM 854 O O . VAL A 1 103 ? -0.540 6.193 -14.431 1.00 98.38 103 VAL A O 1
ATOM 857 N N . LYS A 1 104 ? -1.116 5.500 -16.495 1.00 97.12 104 LYS A N 1
ATOM 858 C CA . LYS A 1 104 ? -2.333 6.297 -16.624 1.00 97.12 104 LYS A CA 1
ATOM 859 C C . LYS A 1 104 ? -3.576 5.439 -16.455 1.00 97.12 104 LYS A C 1
ATOM 861 O O . LYS A 1 104 ? -3.530 4.238 -16.701 1.00 97.12 104 LYS A O 1
ATOM 866 N N . ASP A 1 105 ? -4.675 6.040 -16.022 1.00 90.12 105 ASP A N 1
ATOM 867 C CA . ASP A 1 105 ? -5.971 5.367 -15.962 1.00 90.12 105 ASP A CA 1
ATOM 868 C C . ASP A 1 105 ? -6.634 5.265 -17.351 1.00 90.12 105 ASP A C 1
ATOM 870 O O . ASP A 1 105 ? -6.097 5.709 -18.369 1.00 90.12 105 ASP A O 1
ATOM 874 N N . ASN A 1 106 ? -7.831 4.675 -17.395 1.00 80.94 106 ASN A N 1
ATOM 875 C CA . ASN A 1 106 ? -8.604 4.519 -18.632 1.00 80.94 106 ASN A CA 1
ATOM 876 C C . ASN A 1 106 ? -9.092 5.853 -19.232 1.00 80.94 106 ASN A C 1
ATOM 878 O O . ASN A 1 106 ? -9.530 5.877 -20.382 1.00 80.94 106 ASN A O 1
ATOM 882 N N . GLU A 1 107 ? -9.009 6.948 -18.477 1.00 89.19 107 GLU A N 1
ATOM 883 C CA . GLU A 1 107 ? -9.317 8.311 -18.912 1.00 89.19 107 GLU A CA 1
ATOM 884 C C . GLU A 1 107 ? -8.047 9.085 -19.313 1.00 89.19 107 GLU A C 1
ATOM 886 O O . GLU A 1 107 ? -8.117 10.270 -19.635 1.00 89.19 107 GLU A O 1
ATOM 891 N N . ASN A 1 108 ? -6.891 8.405 -19.362 1.00 91.06 108 ASN A N 1
ATOM 892 C CA . ASN A 1 108 ? -5.576 8.956 -19.694 1.00 91.06 108 ASN A CA 1
ATOM 893 C C . ASN A 1 108 ? -5.043 9.966 -18.652 1.00 91.06 108 ASN A C 1
ATOM 895 O O . ASN A 1 108 ? -4.106 10.717 -18.946 1.00 91.06 108 ASN A O 1
ATOM 899 N N . ASN A 1 109 ? -5.583 9.961 -17.429 1.00 95.12 109 ASN A N 1
ATOM 900 C CA . ASN A 1 109 ? -5.060 10.751 -16.318 1.00 95.12 109 ASN A CA 1
ATOM 901 C C . ASN A 1 109 ? -3.893 10.016 -15.634 1.00 95.12 109 ASN A C 1
ATOM 903 O O . ASN A 1 109 ? -3.903 8.785 -15.559 1.00 95.12 109 ASN A O 1
ATOM 907 N N . PRO A 1 110 ? -2.895 10.734 -15.088 1.00 96.25 110 PRO A N 1
ATOM 908 C CA . PRO A 1 110 ? -1.855 10.138 -14.251 1.00 96.25 110 PRO A CA 1
ATOM 909 C C . PRO A 1 110 ? -2.461 9.364 -13.076 1.00 96.25 110 PRO A C 1
ATOM 911 O O . PRO A 1 110 ? -3.251 9.912 -12.311 1.00 96.25 110 PRO A O 1
ATOM 914 N N . TYR A 1 111 ? -2.077 8.099 -12.911 1.00 97.44 111 TYR A N 1
ATOM 915 C CA . TYR A 1 111 ? -2.693 7.208 -11.928 1.00 97.44 111 TYR A CA 1
ATOM 916 C C . TYR A 1 111 ? -1.680 6.653 -10.926 1.00 97.44 111 TYR A C 1
ATOM 918 O O . TYR A 1 111 ? -1.868 6.811 -9.720 1.00 97.44 111 TYR A O 1
ATOM 926 N N . LEU A 1 112 ? -0.583 6.068 -11.406 1.00 98.50 112 LEU A N 1
ATOM 927 C CA . LEU A 1 112 ? 0.460 5.467 -10.574 1.00 98.50 112 LEU A CA 1
ATOM 928 C C . LEU A 1 112 ? 1.847 5.840 -11.114 1.00 98.50 112 LEU A C 1
ATOM 930 O O . LEU A 1 112 ? 2.106 5.658 -12.298 1.00 98.50 112 LEU A O 1
ATOM 934 N N . ILE A 1 113 ? 2.746 6.313 -10.251 1.00 98.44 113 ILE A N 1
ATOM 935 C CA . ILE A 1 113 ? 4.175 6.474 -10.566 1.00 98.44 113 ILE A CA 1
ATOM 936 C C . ILE A 1 113 ? 4.962 5.396 -9.827 1.00 98.44 113 ILE A C 1
ATOM 938 O O . ILE A 1 113 ? 4.773 5.222 -8.623 1.00 98.44 113 ILE A O 1
ATOM 942 N N . ILE A 1 114 ? 5.849 4.696 -10.533 1.00 98.62 114 ILE A N 1
ATOM 943 C CA . ILE A 1 114 ? 6.714 3.657 -9.973 1.00 98.62 114 ILE A CA 1
ATOM 944 C C . ILE A 1 114 ? 8.179 4.065 -10.140 1.00 98.62 114 ILE A C 1
ATOM 946 O O . ILE A 1 114 ? 8.608 4.388 -11.246 1.00 98.62 114 ILE A O 1
ATOM 950 N N . GLU A 1 115 ? 8.931 4.015 -9.043 1.00 97.94 115 GLU A N 1
ATOM 951 C CA . GLU A 1 115 ? 10.392 4.098 -9.023 1.00 97.94 115 GLU A CA 1
ATOM 952 C C . GLU A 1 115 ? 10.941 2.711 -8.677 1.00 97.94 115 GLU A C 1
ATOM 954 O O . GLU A 1 115 ? 10.610 2.135 -7.635 1.00 97.94 115 GLU A O 1
ATOM 959 N N . CYS A 1 116 ? 11.759 2.158 -9.561 1.00 97.75 116 CYS A N 1
ATOM 960 C CA . CYS A 1 116 ? 12.393 0.865 -9.396 1.00 97.75 116 CYS A CA 1
ATOM 961 C C . CYS A 1 116 ? 13.770 1.037 -8.753 1.00 97.75 116 CYS A C 1
ATOM 963 O O . CYS A 1 116 ? 14.516 1.969 -9.048 1.00 97.75 116 CYS A O 1
ATOM 965 N N . LYS A 1 117 ? 14.123 0.108 -7.866 1.00 96.88 117 LYS A N 1
ATOM 966 C CA . LYS A 1 117 ? 15.463 0.023 -7.284 1.00 96.88 117 LYS A CA 1
ATOM 967 C C . LYS A 1 117 ? 15.947 -1.410 -7.282 1.00 96.88 117 LYS A C 1
ATOM 969 O O . LYS A 1 117 ? 15.178 -2.351 -7.086 1.00 96.88 117 LYS A O 1
ATOM 974 N N . THR A 1 118 ? 17.249 -1.589 -7.442 1.00 95.31 118 THR A N 1
ATOM 975 C CA . THR A 1 118 ? 17.882 -2.890 -7.215 1.00 95.31 118 THR A CA 1
ATOM 976 C C . THR A 1 118 ? 17.848 -3.271 -5.738 1.00 95.31 118 THR A C 1
ATOM 978 O O . THR A 1 118 ? 17.880 -2.413 -4.852 1.00 95.31 118 THR A O 1
ATOM 981 N N . THR A 1 119 ? 17.863 -4.570 -5.458 1.00 92.19 119 THR A N 1
ATOM 982 C CA . THR A 1 119 ? 18.061 -5.082 -4.103 1.00 92.19 119 THR A CA 1
ATOM 983 C C . THR A 1 119 ? 19.072 -6.225 -4.102 1.00 92.19 119 THR A C 1
ATOM 985 O O . THR A 1 119 ? 19.140 -7.023 -5.040 1.00 92.19 119 THR A O 1
ATOM 988 N N . ASP A 1 120 ? 19.873 -6.288 -3.042 1.00 84.56 120 ASP A N 1
ATOM 989 C CA . ASP A 1 120 ? 20.751 -7.405 -2.716 1.00 84.56 120 ASP A CA 1
ATOM 990 C C . ASP A 1 120 ? 20.841 -7.567 -1.184 1.00 84.56 120 ASP A C 1
ATOM 992 O O . ASP A 1 120 ? 20.282 -6.769 -0.425 1.00 84.56 120 ASP A O 1
ATOM 996 N N . SER A 1 121 ? 21.521 -8.615 -0.716 1.00 70.38 121 SER A N 1
ATOM 997 C CA . SER A 1 121 ? 21.596 -8.966 0.708 1.00 70.38 121 SER A CA 1
ATOM 998 C C . SER A 1 121 ? 22.518 -8.078 1.555 1.00 70.38 121 SER A C 1
ATOM 1000 O O . SER A 1 121 ? 22.507 -8.211 2.777 1.00 70.38 121 SER A O 1
ATOM 1002 N N . LYS A 1 122 ? 23.328 -7.195 0.953 1.00 75.06 122 LYS A N 1
ATOM 1003 C CA . LYS A 1 122 ? 24.374 -6.426 1.659 1.00 75.06 122 LYS A CA 1
ATOM 1004 C C . LYS A 1 122 ? 24.200 -4.909 1.554 1.00 75.06 122 LYS A C 1
ATOM 1006 O O . LYS A 1 122 ? 24.587 -4.191 2.468 1.00 75.06 122 LYS A O 1
ATOM 1011 N N . ASN A 1 123 ? 23.656 -4.426 0.446 1.00 81.06 123 ASN A N 1
ATOM 1012 C CA . ASN A 1 123 ? 23.622 -3.034 0.027 1.00 81.06 123 ASN A CA 1
ATOM 1013 C C . ASN A 1 123 ? 22.381 -2.757 -0.851 1.00 81.06 123 ASN A C 1
ATOM 1015 O O . ASN A 1 123 ? 22.480 -2.317 -1.993 1.00 81.06 123 ASN A O 1
ATOM 1019 N N . SER A 1 124 ? 21.191 -3.026 -0.312 1.00 91.56 124 SER A N 1
ATOM 1020 C CA . SER A 1 124 ? 19.923 -2.824 -1.023 1.00 91.56 124 SER A CA 1
ATOM 1021 C C . SER A 1 124 ? 19.645 -1.338 -1.301 1.00 91.56 124 SER A C 1
ATOM 1023 O O . SER A 1 124 ? 19.327 -0.578 -0.382 1.00 91.56 124 SER A O 1
ATOM 1025 N N . GLU A 1 125 ? 19.711 -0.931 -2.572 1.00 95.25 125 GLU A N 1
ATOM 1026 C CA . GLU A 1 125 ? 19.324 0.420 -3.015 1.00 95.25 125 GLU A CA 1
ATOM 1027 C C . GLU A 1 125 ? 17.838 0.699 -2.746 1.00 95.25 125 GLU A C 1
ATOM 1029 O O . GLU A 1 125 ? 17.476 1.817 -2.390 1.00 95.25 125 GLU A O 1
ATOM 1034 N N . PHE A 1 126 ? 16.984 -0.329 -2.789 1.00 96.31 126 PHE A N 1
ATOM 1035 C CA . PHE A 1 126 ? 15.587 -0.224 -2.364 1.00 96.31 126 PHE A CA 1
ATOM 1036 C C . PHE A 1 126 ? 15.448 0.212 -0.897 1.00 96.31 126 PHE A C 1
ATOM 1038 O O . PHE A 1 126 ? 14.659 1.103 -0.588 1.00 96.31 126 PHE A O 1
ATOM 1045 N N . ILE A 1 127 ? 16.213 -0.387 0.026 1.00 95.62 127 ILE A N 1
ATOM 1046 C CA . ILE A 1 127 ? 16.165 -0.005 1.449 1.00 95.62 127 ILE A CA 1
ATOM 1047 C C . ILE A 1 127 ? 16.720 1.409 1.648 1.00 95.62 127 ILE A C 1
ATOM 1049 O O . ILE A 1 127 ? 16.163 2.172 2.435 1.00 95.62 127 ILE A O 1
ATOM 1053 N N . LYS A 1 128 ? 17.789 1.775 0.932 1.00 95.81 128 LYS A N 1
ATOM 1054 C CA . LYS A 1 128 ? 18.355 3.129 1.000 1.00 95.81 128 LYS A CA 1
ATOM 1055 C C . LYS A 1 128 ? 17.370 4.186 0.523 1.00 95.81 128 LYS A C 1
ATOM 1057 O O . LYS A 1 128 ? 17.160 5.159 1.240 1.00 95.81 128 LYS A O 1
ATOM 1062 N N . GLU A 1 129 ? 16.747 3.982 -0.637 1.00 96.25 129 GLU A N 1
ATOM 1063 C CA . GLU A 1 129 ? 15.758 4.927 -1.156 1.00 96.25 129 GLU A CA 1
ATOM 1064 C C . GLU A 1 129 ? 14.532 4.981 -0.243 1.00 96.25 129 GLU A C 1
ATOM 1066 O O . GLU A 1 129 ? 14.028 6.062 0.027 1.00 96.25 129 GLU A O 1
ATOM 1071 N N . TRP A 1 130 ? 14.105 3.860 0.346 1.00 97.12 130 TRP A N 1
ATOM 1072 C CA . TRP A 1 130 ? 13.031 3.878 1.341 1.00 97.12 130 TRP A CA 1
ATOM 1073 C C . TRP A 1 130 ? 13.380 4.672 2.610 1.00 97.12 130 TRP A C 1
ATOM 1075 O O . TRP A 1 130 ? 12.540 5.398 3.145 1.00 97.12 130 TRP A O 1
ATOM 1085 N N . ASN A 1 131 ? 14.610 4.549 3.114 1.00 96.62 131 ASN A N 1
ATOM 1086 C CA . ASN A 1 131 ? 15.068 5.345 4.254 1.00 96.62 131 ASN A CA 1
ATOM 1087 C C . ASN A 1 131 ? 15.103 6.832 3.892 1.00 96.62 131 ASN A C 1
ATOM 1089 O O . ASN A 1 131 ? 14.542 7.645 4.620 1.00 96.62 131 ASN A O 1
ATOM 1093 N N . ARG A 1 132 ? 15.648 7.166 2.718 1.00 96.00 132 ARG A N 1
ATOM 1094 C CA . ARG A 1 132 ? 15.655 8.532 2.191 1.00 96.00 132 ARG A CA 1
ATOM 1095 C C . ARG A 1 132 ? 14.242 9.096 2.052 1.00 96.00 132 ARG A C 1
ATOM 1097 O O . ARG A 1 132 ? 13.970 10.196 2.513 1.00 96.00 132 ARG A O 1
ATOM 1104 N N . MET A 1 133 ? 13.309 8.320 1.506 1.00 96.31 133 MET A N 1
ATOM 1105 C CA . MET A 1 133 ? 11.909 8.721 1.404 1.00 96.31 133 MET A CA 1
ATOM 1106 C C . MET A 1 133 ? 11.301 9.071 2.764 1.00 96.31 133 MET A C 1
ATOM 1108 O O . MET A 1 133 ? 10.593 10.065 2.861 1.00 96.31 133 MET A O 1
ATOM 1112 N N . GLN A 1 134 ? 11.580 8.303 3.819 1.00 96.38 134 GLN A N 1
ATOM 1113 C CA . GLN A 1 134 ? 11.091 8.606 5.172 1.00 96.38 134 GLN A CA 1
ATOM 1114 C C . GLN A 1 134 ? 11.773 9.836 5.805 1.00 96.38 134 GLN A C 1
ATOM 1116 O O . GLN A 1 134 ? 11.233 10.425 6.747 1.00 96.38 134 GLN A O 1
ATOM 1121 N N . GLU A 1 135 ? 12.945 10.230 5.304 1.00 95.88 135 GLU A N 1
ATOM 1122 C CA . GLU A 1 135 ? 13.701 11.398 5.760 1.00 95.88 135 GLU A CA 1
ATOM 1123 C C . GLU A 1 135 ? 13.272 12.692 5.055 1.00 95.88 135 GLU A C 1
ATOM 1125 O O . GLU A 1 135 ? 13.030 13.687 5.745 1.00 95.88 135 GLU A O 1
ATOM 1130 N N . ASP A 1 136 ? 13.152 12.679 3.720 1.00 93.56 136 ASP A N 1
ATOM 1131 C CA . ASP A 1 136 ? 12.938 13.877 2.889 1.00 93.56 136 ASP A CA 1
ATOM 1132 C C . ASP A 1 136 ? 11.933 13.717 1.723 1.00 93.56 136 ASP A C 1
ATOM 1134 O O . ASP A 1 136 ? 11.712 14.660 0.958 1.00 93.56 136 ASP A O 1
ATOM 1138 N N . GLY A 1 137 ? 11.302 12.548 1.582 1.00 92.19 137 GLY A N 1
ATOM 1139 C CA . GLY A 1 137 ? 10.365 12.222 0.500 1.00 92.19 137 GLY A CA 1
ATOM 1140 C C . GLY A 1 137 ? 11.011 11.596 -0.742 1.00 92.19 137 GLY A C 1
ATOM 1141 O O . GLY A 1 137 ? 10.298 11.043 -1.582 1.00 92.19 137 GLY A O 1
ATOM 1142 N N . GLY A 1 138 ? 12.341 11.608 -0.856 1.00 92.31 138 GLY A N 1
ATOM 1143 C CA . GLY A 1 138 ? 13.075 10.941 -1.929 1.00 92.31 138 GLY A CA 1
ATOM 1144 C C . GLY A 1 138 ? 12.647 11.365 -3.338 1.00 92.31 138 GLY A C 1
ATOM 1145 O O . GLY A 1 138 ? 12.122 12.460 -3.575 1.00 92.31 138 GLY A O 1
ATOM 1146 N N . GLN A 1 139 ? 12.875 10.480 -4.309 1.00 91.25 139 GLN A N 1
ATOM 1147 C CA . GLN A 1 139 ? 12.552 10.754 -5.711 1.00 91.25 139 GLN A CA 1
ATOM 1148 C C . GLN A 1 139 ? 11.039 10.833 -5.955 1.00 91.25 139 GLN A C 1
ATOM 1150 O O . GLN A 1 139 ? 10.569 11.744 -6.642 1.00 91.25 139 GLN A O 1
ATOM 1155 N N . LEU A 1 140 ? 10.256 9.941 -5.343 1.00 95.19 140 LEU A N 1
ATOM 1156 C CA . LEU A 1 140 ? 8.816 9.836 -5.591 1.00 95.19 140 LEU A CA 1
ATOM 1157 C C . LEU A 1 140 ? 8.046 11.120 -5.244 1.00 95.19 140 LEU A C 1
ATOM 1159 O O . LEU A 1 140 ? 7.177 11.528 -6.014 1.00 95.19 140 LEU A O 1
ATOM 1163 N N . PHE A 1 141 ? 8.390 11.819 -4.156 1.00 95.12 141 PHE A N 1
ATOM 1164 C CA . PHE A 1 141 ? 7.736 13.093 -3.817 1.00 95.12 141 PHE A CA 1
ATOM 1165 C C . PHE A 1 141 ? 8.142 14.243 -4.741 1.00 95.12 141 PHE A C 1
ATOM 1167 O O . PHE A 1 141 ? 7.357 15.170 -4.963 1.00 95.12 141 PHE A O 1
ATOM 1174 N N . SER A 1 142 ? 9.338 14.176 -5.331 1.00 92.56 142 SER A N 1
ATOM 1175 C CA . SER A 1 142 ? 9.733 15.118 -6.379 1.00 92.56 142 SER A CA 1
ATOM 1176 C C . SER A 1 142 ? 8.894 14.927 -7.647 1.00 92.56 142 SER A C 1
ATOM 1178 O O . SER A 1 142 ? 8.490 15.917 -8.261 1.00 92.56 142 SER A O 1
ATOM 1180 N N . TYR A 1 143 ? 8.565 13.683 -8.015 1.00 93.81 143 TYR A N 1
ATOM 1181 C CA . TYR A 1 143 ? 7.674 13.402 -9.144 1.00 93.81 143 TYR A CA 1
ATOM 1182 C C . TYR A 1 143 ? 6.225 13.747 -8.817 1.00 93.81 143 TYR A C 1
ATOM 1184 O O . TYR A 1 143 ? 5.539 14.324 -9.652 1.00 93.81 143 TYR A O 1
ATOM 1192 N N . PHE A 1 144 ? 5.777 13.493 -7.585 1.00 94.94 144 PHE A N 1
ATOM 1193 C CA . PHE A 1 144 ? 4.436 13.875 -7.147 1.00 94.94 144 PHE A CA 1
ATOM 1194 C C . PHE A 1 144 ? 4.205 15.389 -7.253 1.00 94.94 144 PHE A C 1
ATOM 1196 O O . PHE A 1 144 ? 3.147 15.833 -7.694 1.00 94.94 144 PHE A O 1
ATOM 1203 N N . GLN A 1 145 ? 5.214 16.207 -6.935 1.00 92.88 145 GLN A N 1
ATOM 1204 C CA . GLN A 1 145 ? 5.131 17.649 -7.172 1.00 92.88 145 GLN A CA 1
ATOM 1205 C C . GLN A 1 145 ? 4.927 17.984 -8.659 1.00 92.88 145 GLN A C 1
ATOM 1207 O O . GLN A 1 145 ? 4.181 18.912 -8.976 1.00 92.88 145 GLN A O 1
ATOM 1212 N N . GLN A 1 146 ? 5.627 17.277 -9.548 1.00 90.81 146 GLN A N 1
ATOM 1213 C CA . GLN A 1 146 ? 5.598 17.509 -10.993 1.00 90.81 146 GLN A CA 1
ATOM 1214 C C . GLN A 1 146 ? 4.289 17.017 -11.630 1.00 90.81 146 GLN A C 1
ATOM 1216 O O . GLN A 1 146 ? 3.813 17.638 -12.577 1.00 90.81 146 GLN A O 1
ATOM 1221 N N . GLU A 1 147 ? 3.680 15.968 -11.072 1.00 92.00 147 GLU A N 1
ATOM 1222 C CA . GLU A 1 147 ? 2.457 15.338 -11.566 1.00 92.00 147 GLU A CA 1
ATOM 1223 C C . GLU A 1 147 ? 1.414 15.185 -10.446 1.00 92.00 147 GLU A C 1
ATOM 1225 O O . GLU A 1 147 ? 1.098 14.084 -9.993 1.00 92.00 147 GLU A O 1
ATOM 1230 N N . LYS A 1 148 ? 0.853 16.312 -9.985 1.00 90.75 148 LYS A N 1
ATOM 1231 C CA . LYS A 1 148 ? -0.101 16.342 -8.856 1.00 90.75 148 LYS A CA 1
ATOM 1232 C C . LYS A 1 148 ? -1.389 15.537 -9.086 1.00 90.75 148 LYS A C 1
ATOM 1234 O O . LYS A 1 148 ? -2.137 15.314 -8.139 1.00 90.75 148 LYS A O 1
ATOM 1239 N N . GLY A 1 149 ? -1.681 15.153 -10.330 1.00 92.69 149 GLY A N 1
ATOM 1240 C CA . GLY A 1 149 ? -2.850 14.340 -10.673 1.00 92.69 149 GLY A CA 1
ATOM 1241 C C . GLY A 1 149 ? -2.737 12.873 -10.247 1.00 92.69 149 GLY A C 1
ATOM 1242 O O . GLY A 1 149 ? -3.771 12.214 -10.117 1.00 92.69 149 GLY A O 1
ATOM 1243 N N . VAL A 1 150 ? -1.512 12.382 -10.008 1.00 96.31 150 VAL A N 1
ATOM 1244 C CA . VAL A 1 150 ? -1.245 10.980 -9.666 1.00 96.31 150 VAL A CA 1
ATOM 1245 C C . VAL A 1 150 ? -1.978 10.564 -8.389 1.00 96.31 150 VAL A C 1
ATOM 1247 O O . VAL A 1 150 ? -2.110 11.341 -7.446 1.00 96.31 150 VAL A O 1
ATOM 1250 N N . LYS A 1 151 ? -2.470 9.323 -8.348 1.00 96.75 151 LYS A N 1
ATOM 1251 C CA . LYS A 1 151 ? -3.201 8.776 -7.196 1.00 96.75 151 LYS A CA 1
ATOM 1252 C C . LYS A 1 151 ? -2.332 7.912 -6.297 1.00 96.75 151 LYS A C 1
ATOM 1254 O O . LYS A 1 151 ? -2.588 7.850 -5.097 1.00 96.75 151 LYS A O 1
ATOM 1259 N N . TYR A 1 152 ? -1.301 7.284 -6.852 1.00 98.06 152 TYR A N 1
ATOM 1260 C CA . TYR A 1 152 ? -0.431 6.377 -6.116 1.00 98.06 152 TYR A CA 1
ATOM 1261 C C . TYR A 1 152 ? 1.037 6.574 -6.496 1.00 98.06 152 TYR A C 1
ATOM 1263 O O . TYR A 1 152 ? 1.376 6.789 -7.659 1.00 98.06 152 TYR A O 1
ATOM 1271 N N . LEU A 1 153 ? 1.916 6.451 -5.509 1.00 98.31 153 LEU A N 1
ATOM 1272 C CA . LEU A 1 153 ? 3.362 6.353 -5.691 1.00 98.31 153 LEU A CA 1
ATOM 1273 C C . LEU A 1 153 ? 3.794 4.954 -5.265 1.00 98.31 153 LEU A C 1
ATOM 1275 O O . LEU A 1 153 ? 3.275 4.427 -4.282 1.00 98.31 153 LEU A O 1
ATOM 1279 N N . CYS A 1 154 ? 4.738 4.351 -5.975 1.00 98.50 154 CYS A N 1
ATOM 1280 C CA . CYS A 1 154 ? 5.225 3.017 -5.666 1.00 98.50 154 CYS A CA 1
ATOM 1281 C C . CYS A 1 154 ? 6.747 2.960 -5.756 1.00 98.50 154 CYS A C 1
ATOM 1283 O O . CYS A 1 154 ? 7.324 3.214 -6.807 1.00 98.50 154 CYS A O 1
ATOM 1285 N N . LEU A 1 155 ? 7.399 2.598 -4.654 1.00 98.56 155 LEU A N 1
ATOM 1286 C CA . LEU A 1 155 ? 8.782 2.139 -4.689 1.00 98.56 155 LEU A CA 1
ATOM 1287 C C . LEU A 1 155 ? 8.753 0.633 -4.942 1.00 98.56 155 LEU A C 1
ATOM 1289 O O . LEU A 1 155 ? 8.083 -0.087 -4.200 1.00 98.56 155 LEU A O 1
ATOM 1293 N N . TYR A 1 156 ? 9.461 0.157 -5.960 1.00 98.44 156 TYR A N 1
ATOM 1294 C CA . TYR A 1 156 ? 9.418 -1.233 -6.407 1.00 98.44 156 TYR A CA 1
ATOM 1295 C C . TYR A 1 156 ? 10.811 -1.859 -6.470 1.00 98.44 156 TYR A C 1
ATOM 1297 O O . TYR A 1 156 ? 11.791 -1.215 -6.840 1.00 98.44 156 TYR A O 1
ATOM 1305 N N . THR A 1 157 ? 10.908 -3.141 -6.131 1.00 97.62 157 THR A N 1
ATOM 1306 C CA . THR A 1 157 ? 12.100 -3.948 -6.380 1.00 97.62 157 THR A CA 1
ATOM 1307 C C . THR A 1 157 ? 11.728 -5.396 -6.661 1.00 97.62 157 THR A C 1
ATOM 1309 O O . THR A 1 157 ? 10.709 -5.895 -6.180 1.00 97.62 157 THR A O 1
ATOM 1312 N N . SER A 1 158 ? 12.593 -6.080 -7.399 1.00 95.56 158 SER A N 1
ATOM 1313 C CA . SER A 1 158 ? 12.507 -7.510 -7.667 1.00 95.56 158 SER A CA 1
ATOM 1314 C C . SER A 1 158 ? 13.890 -8.143 -7.578 1.00 95.56 158 SER A C 1
ATOM 1316 O O . SER A 1 158 ? 14.877 -7.556 -8.034 1.00 95.56 158 SER A O 1
ATOM 1318 N N . ASP A 1 159 ? 13.960 -9.354 -7.037 1.00 92.69 159 ASP A N 1
ATOM 1319 C CA . ASP A 1 159 ? 15.167 -10.168 -7.002 1.00 92.69 159 ASP A CA 1
ATOM 1320 C C . ASP A 1 159 ? 14.892 -11.616 -7.423 1.00 92.69 159 ASP A C 1
ATOM 1322 O O . ASP A 1 159 ? 13.759 -12.092 -7.393 1.00 92.69 159 ASP A O 1
ATOM 1326 N N . PHE A 1 160 ? 15.946 -12.318 -7.820 1.00 89.44 160 PHE A N 1
ATOM 1327 C CA . PHE A 1 160 ? 15.912 -13.701 -8.244 1.00 89.44 160 PHE A CA 1
ATOM 1328 C C . PHE A 1 160 ? 17.031 -14.502 -7.572 1.00 89.44 160 PHE A C 1
ATOM 1330 O O . PHE A 1 160 ? 18.219 -14.237 -7.783 1.00 89.44 160 PHE A O 1
ATOM 1337 N N . SER A 1 161 ? 16.630 -15.490 -6.772 1.00 83.19 161 SER A N 1
ATOM 1338 C CA . SER A 1 161 ? 17.497 -16.537 -6.222 1.00 83.19 161 SER A CA 1
ATOM 1339 C C . SER A 1 161 ? 17.104 -17.890 -6.823 1.00 83.19 161 SER A C 1
ATOM 1341 O O . SER A 1 161 ? 17.645 -18.272 -7.855 1.00 8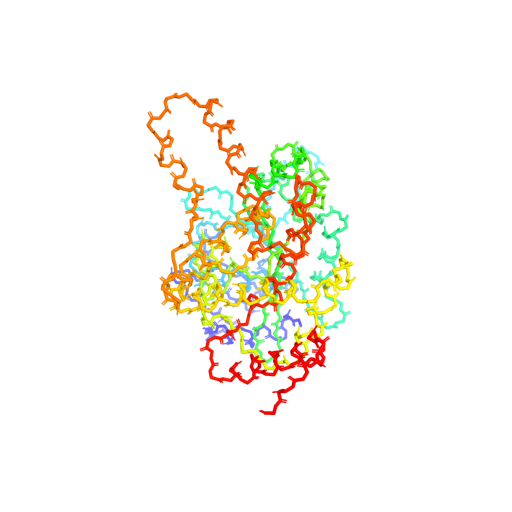3.19 161 SER A O 1
ATOM 1343 N N . ASP A 1 162 ? 16.107 -18.554 -6.237 1.00 81.38 162 ASP A N 1
ATOM 1344 C CA . ASP A 1 162 ? 15.501 -19.798 -6.742 1.00 81.38 162 ASP A CA 1
ATOM 1345 C C . ASP A 1 162 ? 14.155 -19.538 -7.437 1.00 81.38 162 ASP A C 1
ATOM 1347 O O . ASP A 1 162 ? 13.722 -20.276 -8.323 1.00 81.38 162 ASP A O 1
ATOM 1351 N N . LYS A 1 163 ? 13.480 -18.465 -7.022 1.00 86.75 163 LYS A N 1
ATOM 1352 C CA . LYS A 1 163 ? 12.231 -17.961 -7.588 1.00 86.75 163 LYS A CA 1
ATOM 1353 C C . LYS A 1 163 ? 12.299 -16.442 -7.657 1.00 86.75 163 LYS A C 1
ATOM 1355 O O . LYS A 1 163 ? 13.064 -15.814 -6.924 1.00 86.75 163 LYS A O 1
ATOM 1360 N N . LEU A 1 164 ? 11.478 -15.862 -8.523 1.00 90.44 164 LEU A N 1
ATOM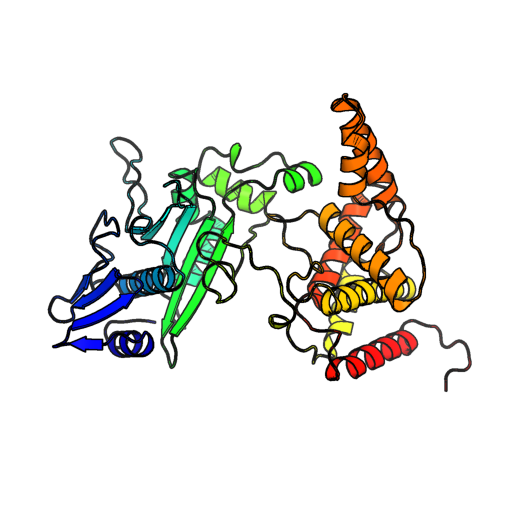 1361 C CA . LEU A 1 164 ? 11.318 -14.420 -8.579 1.00 90.44 164 LEU A CA 1
ATOM 1362 C C . LEU A 1 164 ? 10.544 -13.931 -7.351 1.00 90.44 164 LEU A C 1
ATOM 1364 O O . LEU A 1 164 ? 9.426 -14.378 -7.089 1.00 90.44 164 LEU A O 1
ATOM 1368 N N . GLU A 1 165 ? 11.131 -12.995 -6.618 1.00 92.31 165 GLU A N 1
ATOM 1369 C CA . GLU A 1 165 ? 10.509 -12.327 -5.481 1.00 92.31 165 GLU A CA 1
ATOM 1370 C C . GLU A 1 165 ? 10.442 -10.828 -5.757 1.00 92.31 165 GLU A C 1
ATOM 1372 O O . GLU A 1 165 ? 11.400 -10.236 -6.249 1.00 92.31 165 GLU A O 1
ATOM 1377 N N . TYR A 1 166 ? 9.316 -10.200 -5.428 1.00 94.19 166 TYR A N 1
ATOM 1378 C CA . TYR A 1 166 ? 9.162 -8.754 -5.526 1.00 94.19 166 TYR A CA 1
ATOM 1379 C C . TYR A 1 166 ? 8.792 -8.162 -4.174 1.00 94.19 166 TYR A C 1
ATOM 1381 O O . TYR A 1 166 ? 8.246 -8.830 -3.291 1.00 94.19 166 TYR A O 1
ATOM 1389 N N . LYS A 1 167 ? 9.076 -6.875 -4.022 1.00 95.38 167 LYS A N 1
ATOM 1390 C CA . LYS A 1 167 ? 8.649 -6.078 -2.882 1.00 95.38 167 LYS A CA 1
ATOM 1391 C C . LYS A 1 167 ? 8.300 -4.683 -3.363 1.00 95.38 167 LYS A C 1
ATOM 1393 O O . LYS A 1 167 ? 8.994 -4.115 -4.202 1.00 95.38 167 LYS A O 1
ATOM 1398 N N . ASN A 1 168 ? 7.239 -4.117 -2.807 1.00 96.88 168 ASN A N 1
ATOM 1399 C CA . ASN A 1 168 ? 6.865 -2.744 -3.083 1.00 96.88 168 ASN A CA 1
ATOM 1400 C C . ASN A 1 168 ? 6.417 -2.007 -1.822 1.00 96.88 168 ASN A C 1
ATOM 1402 O O . ASN A 1 168 ? 6.048 -2.626 -0.823 1.00 96.88 168 ASN A O 1
ATOM 1406 N N . TYR A 1 169 ? 6.470 -0.679 -1.887 1.00 97.69 169 TYR A N 1
ATOM 1407 C CA . TYR A 1 169 ? 5.839 0.224 -0.932 1.00 97.69 169 TYR A CA 1
ATOM 1408 C C . TYR A 1 169 ? 4.979 1.225 -1.690 1.00 97.69 169 TYR A C 1
ATOM 1410 O O . TYR A 1 169 ? 5.475 1.942 -2.555 1.00 97.69 169 TYR A O 1
ATOM 1418 N N . ILE A 1 170 ? 3.687 1.235 -1.380 1.00 97.31 170 ILE A N 1
ATOM 1419 C CA . ILE A 1 170 ? 2.653 1.997 -2.075 1.00 97.31 170 ILE A CA 1
ATOM 1420 C C . ILE A 1 170 ? 2.201 3.132 -1.163 1.00 97.31 170 ILE A C 1
ATOM 1422 O O . ILE A 1 170 ? 1.864 2.894 -0.005 1.00 97.31 170 ILE A O 1
ATOM 1426 N N . ILE A 1 171 ? 2.163 4.352 -1.684 1.00 97.38 171 ILE A N 1
ATOM 1427 C CA . ILE A 1 171 ? 1.717 5.552 -0.974 1.00 97.38 171 ILE A CA 1
ATOM 1428 C C . ILE A 1 171 ? 0.525 6.129 -1.732 1.00 97.38 171 ILE A C 1
ATOM 1430 O O . ILE A 1 171 ? 0.587 6.295 -2.950 1.00 97.38 171 ILE A O 1
ATOM 1434 N N . GLN A 1 172 ? -0.557 6.441 -1.019 1.00 96.19 172 GLN A N 1
ATOM 1435 C CA . GLN A 1 172 ? -1.689 7.180 -1.579 1.00 96.19 172 GLN A CA 1
ATOM 1436 C C . GLN A 1 172 ? -1.323 8.661 -1.690 1.00 96.19 172 GLN A C 1
ATOM 1438 O O . GLN A 1 172 ? -0.896 9.282 -0.722 1.00 96.19 172 GLN A O 1
ATOM 1443 N N . ALA A 1 173 ? -1.480 9.219 -2.885 1.00 96.00 173 ALA A N 1
ATOM 1444 C CA . ALA A 1 173 ? -1.094 10.582 -3.241 1.00 96.00 173 ALA A CA 1
ATOM 1445 C C . ALA A 1 173 ? -2.317 11.514 -3.335 1.00 96.00 173 ALA A C 1
ATOM 1447 O O . ALA A 1 173 ? -2.411 12.381 -4.201 1.00 96.00 173 ALA A O 1
ATOM 1448 N N . TYR A 1 174 ? -3.304 11.307 -2.466 1.00 94.81 174 TYR A N 1
ATOM 1449 C CA . TYR A 1 174 ? -4.524 12.106 -2.399 1.00 94.81 174 TYR A CA 1
ATOM 1450 C C . TYR A 1 174 ? -5.036 12.186 -0.964 1.00 94.81 174 TYR A C 1
ATOM 1452 O O . TYR A 1 174 ? -4.672 11.373 -0.120 1.00 94.81 174 TYR A O 1
ATOM 1460 N N . ASP A 1 175 ? -5.861 13.194 -0.688 1.00 95.44 175 ASP A N 1
ATOM 1461 C CA . ASP A 1 175 ? -6.313 13.470 0.671 1.00 95.44 175 ASP A CA 1
ATOM 1462 C C . ASP A 1 175 ? -7.477 12.583 1.123 1.00 95.44 175 ASP A C 1
ATOM 1464 O O . ASP A 1 175 ? -8.449 12.397 0.386 1.00 95.44 175 ASP A O 1
ATOM 1468 N N . ASN A 1 176 ? -7.409 12.126 2.378 1.00 92.81 176 ASN A N 1
ATOM 1469 C CA . ASN A 1 176 ? -8.556 11.595 3.110 1.00 92.81 176 ASN A CA 1
ATOM 1470 C C . ASN A 1 176 ? -9.235 12.737 3.886 1.00 92.81 176 ASN A C 1
ATOM 1472 O O . ASN A 1 176 ? -8.870 13.049 5.020 1.00 92.81 176 ASN A O 1
ATOM 1476 N N . GLU A 1 177 ? -10.228 13.370 3.260 1.00 91.81 177 GLU A N 1
ATOM 1477 C CA . GLU A 1 177 ? -10.934 14.535 3.818 1.00 91.81 177 GLU A CA 1
ATOM 1478 C C . GLU A 1 177 ? -11.620 14.238 5.161 1.00 91.81 177 GLU A C 1
ATOM 1480 O O . GLU A 1 177 ? -11.660 15.099 6.043 1.00 91.81 177 GLU A O 1
ATOM 1485 N N . GLU A 1 178 ? -12.145 13.022 5.346 1.00 85.81 178 GLU A N 1
ATOM 1486 C CA . GLU A 1 178 ? -12.794 12.629 6.600 1.00 85.81 178 GLU A CA 1
ATOM 1487 C C . GLU A 1 178 ? -11.785 12.543 7.742 1.00 85.81 178 GLU A C 1
ATOM 1489 O O . GLU A 1 178 ? -12.038 13.067 8.828 1.00 85.81 178 GLU A O 1
ATOM 1494 N N . TYR A 1 179 ? -10.624 11.940 7.482 1.00 89.69 179 TYR A N 1
ATOM 1495 C CA . TYR A 1 179 ? -9.548 11.822 8.461 1.00 89.69 179 TYR A CA 1
ATOM 1496 C C . TYR A 1 179 ? -8.953 13.184 8.830 1.00 89.69 179 TYR A C 1
ATOM 1498 O O . TYR A 1 179 ? -8.811 13.496 10.015 1.00 89.69 179 TYR A O 1
ATOM 1506 N N . LEU A 1 180 ? -8.674 14.033 7.832 1.00 91.50 180 LEU A N 1
ATOM 1507 C CA . LEU A 1 180 ? -8.197 15.397 8.071 1.00 91.50 180 LEU A CA 1
ATOM 1508 C C . LEU A 1 180 ? -9.178 16.181 8.951 1.00 91.50 180 LEU A C 1
ATOM 1510 O O . LEU A 1 180 ? -8.759 16.867 9.882 1.00 91.50 180 LEU A O 1
ATOM 1514 N N . LYS A 1 181 ? -10.488 16.040 8.706 1.00 88.69 181 LYS A N 1
ATOM 1515 C CA . LYS A 1 181 ? -11.532 16.675 9.517 1.00 88.69 181 LYS A CA 1
ATOM 1516 C C . LYS A 1 181 ? -11.616 16.087 10.929 1.00 88.69 181 LYS A C 1
ATOM 1518 O O . LYS A 1 181 ? -11.727 16.854 11.882 1.00 88.69 181 LYS A O 1
ATOM 1523 N N . GLU A 1 182 ? -11.555 14.763 11.085 1.00 85.25 182 GLU A N 1
ATOM 1524 C CA . GLU A 1 182 ? -11.601 14.090 12.395 1.00 85.25 182 GLU A CA 1
ATOM 1525 C C . GLU A 1 182 ? -10.462 14.570 13.307 1.00 85.25 182 GLU A C 1
ATOM 1527 O O . GLU A 1 182 ? -10.693 14.938 14.466 1.00 85.25 182 GLU A O 1
ATOM 1532 N N . LYS A 1 183 ? -9.246 14.620 12.753 1.00 84.19 183 LYS A N 1
ATOM 1533 C CA . LYS A 1 183 ? -8.020 15.032 13.445 1.00 84.19 183 LYS A CA 1
ATOM 1534 C C . LYS A 1 183 ? -7.782 16.541 13.461 1.00 84.19 183 LYS A C 1
ATOM 1536 O O . LYS A 1 183 ? -6.794 16.976 14.040 1.00 84.19 183 LYS A O 1
ATOM 1541 N N . GLU A 1 184 ? -8.665 17.324 12.840 1.00 88.81 184 GLU A N 1
ATOM 1542 C CA . GLU A 1 184 ? -8.544 18.785 12.710 1.00 88.81 184 GLU A CA 1
ATOM 1543 C C . GLU A 1 184 ? -7.215 19.227 12.063 1.00 88.81 184 GLU A C 1
ATOM 1545 O O . GLU A 1 184 ? -6.668 20.294 12.350 1.00 88.81 184 GLU A O 1
ATOM 1550 N N . LEU A 1 185 ? -6.694 18.403 11.152 1.00 90.12 185 LEU A N 1
ATOM 1551 C CA . LEU A 1 185 ? -5.431 18.639 10.465 1.00 90.12 185 LEU A CA 1
ATOM 1552 C C . LEU A 1 185 ? -5.624 19.627 9.318 1.00 90.12 185 LEU A C 1
ATOM 1554 O O . LEU A 1 185 ? -6.490 19.471 8.459 1.00 90.12 185 LEU A O 1
ATOM 1558 N N . GLN A 1 186 ? -4.773 20.651 9.283 1.00 89.31 186 GLN A N 1
ATOM 1559 C CA . GLN A 1 186 ? -4.819 21.671 8.235 1.00 89.31 186 GLN A CA 1
ATOM 1560 C C . GLN A 1 186 ? -3.942 21.333 7.029 1.00 89.31 186 GLN A C 1
ATOM 1562 O O . GLN A 1 186 ? -4.277 21.746 5.912 1.00 89.31 186 GLN A O 1
ATOM 1567 N N . ASN A 1 187 ? -2.849 20.596 7.249 1.00 91.00 187 ASN A N 1
ATOM 1568 C CA . ASN A 1 187 ? -1.912 20.173 6.209 1.00 91.00 187 ASN A CA 1
ATOM 1569 C C . ASN A 1 187 ? -2.525 19.025 5.394 1.00 91.00 187 ASN A C 1
ATOM 1571 O O . ASN A 1 187 ? -2.967 18.025 5.955 1.00 91.00 187 ASN A O 1
ATOM 1575 N N . SER A 1 188 ? -2.551 19.190 4.074 1.00 95.00 188 SER A N 1
ATOM 1576 C CA . SER A 1 188 ? -3.180 18.292 3.095 1.00 95.00 188 SER A CA 1
ATOM 1577 C C . SER A 1 188 ? -2.415 18.383 1.777 1.00 95.00 188 SER A C 1
ATOM 1579 O O . SER A 1 188 ? -1.800 19.416 1.496 1.00 95.00 188 SER A O 1
ATOM 1581 N N . TYR A 1 189 ? -2.452 17.338 0.953 1.00 95.88 189 TYR A N 1
ATOM 1582 C CA . TYR A 1 189 ? -1.733 17.308 -0.318 1.00 95.88 189 TYR A CA 1
ATOM 1583 C C . TYR A 1 189 ? -2.262 18.374 -1.278 1.00 95.88 189 TYR A C 1
ATOM 1585 O O . TYR A 1 189 ? -1.475 19.024 -1.965 1.00 95.88 189 TYR A O 1
ATOM 1593 N N . LYS A 1 190 ? -3.577 18.632 -1.267 1.00 93.69 190 LYS A N 1
ATOM 1594 C CA . LYS A 1 190 ? -4.209 19.705 -2.052 1.00 93.69 190 LYS A CA 1
ATOM 1595 C C . LYS A 1 190 ? -3.657 21.095 -1.732 1.00 93.69 190 LYS A C 1
ATOM 1597 O O . LYS A 1 190 ? -3.592 21.931 -2.631 1.00 93.69 190 LYS A O 1
ATOM 1602 N N . LYS A 1 191 ? -3.271 21.356 -0.477 1.00 93.12 191 LYS A N 1
ATOM 1603 C CA . LYS A 1 191 ? -2.702 22.648 -0.049 1.00 93.12 191 LYS A CA 1
ATOM 1604 C C . LYS A 1 191 ? -1.179 22.730 -0.221 1.00 93.12 191 LYS A C 1
ATOM 1606 O O . LYS A 1 191 ? -0.641 23.832 -0.154 1.00 93.12 191 LYS A O 1
ATOM 1611 N N . SER A 1 192 ? -0.492 21.609 -0.449 1.00 94.00 192 SER A N 1
ATOM 1612 C CA . SER A 1 192 ? 0.963 21.568 -0.625 1.00 94.00 192 SER A CA 1
ATOM 1613 C C . SER A 1 192 ? 1.388 22.043 -2.023 1.00 94.00 192 SER A C 1
ATOM 1615 O O . SER A 1 192 ? 0.874 21.601 -3.058 1.00 94.00 192 SER A O 1
ATOM 1617 N N . ASN A 1 193 ? 2.387 22.921 -2.078 1.00 90.00 193 ASN A N 1
ATOM 1618 C CA . ASN A 1 193 ? 2.840 23.585 -3.304 1.00 90.00 193 ASN A CA 1
ATOM 1619 C C . ASN A 1 193 ? 4.140 23.019 -3.878 1.00 90.00 193 ASN A C 1
ATOM 1621 O O . ASN A 1 193 ? 4.375 23.134 -5.080 1.00 90.00 193 ASN A O 1
ATOM 1625 N N . ASN A 1 194 ? 4.966 22.390 -3.046 1.00 91.38 194 ASN A N 1
ATOM 1626 C CA . ASN A 1 194 ? 6.265 21.832 -3.418 1.00 91.38 194 ASN A CA 1
ATOM 1627 C C . ASN A 1 194 ? 6.479 20.448 -2.780 1.00 91.38 194 ASN A C 1
ATOM 1629 O O . ASN A 1 194 ? 5.706 20.026 -1.921 1.00 91.38 194 ASN A O 1
ATOM 1633 N N . ASN A 1 195 ? 7.528 19.739 -3.199 1.00 90.94 195 ASN A N 1
ATOM 1634 C CA . ASN A 1 195 ? 7.878 18.411 -2.697 1.00 90.94 195 ASN A CA 1
ATOM 1635 C C . ASN A 1 195 ? 8.105 18.377 -1.177 1.00 90.94 195 ASN A C 1
ATOM 1637 O O . ASN A 1 195 ? 7.694 17.411 -0.543 1.00 90.94 195 ASN A O 1
ATOM 1641 N N . ILE A 1 196 ? 8.692 19.425 -0.587 1.00 94.19 196 ILE A N 1
ATOM 1642 C CA . ILE A 1 196 ? 8.922 19.515 0.865 1.00 94.19 196 ILE A CA 1
ATOM 1643 C C . ILE A 1 196 ? 7.583 19.556 1.610 1.00 94.19 196 ILE A C 1
ATOM 1645 O O . ILE A 1 196 ? 7.391 18.832 2.581 1.00 94.19 196 ILE A O 1
ATOM 1649 N N . GLU A 1 197 ? 6.630 20.362 1.141 1.00 96.25 197 GLU A N 1
ATOM 1650 C CA . GLU A 1 197 ? 5.282 20.438 1.713 1.00 96.25 197 GLU A CA 1
ATOM 1651 C C . GLU A 1 197 ? 4.473 19.161 1.476 1.00 96.25 197 GLU A C 1
ATOM 1653 O O . GLU A 1 197 ? 3.676 18.786 2.332 1.00 96.25 197 GLU A O 1
ATOM 1658 N N . LEU A 1 198 ? 4.647 18.487 0.334 1.00 96.62 198 LEU A N 1
ATOM 1659 C CA . LEU A 1 198 ? 4.000 17.198 0.073 1.00 96.62 198 LEU A CA 1
ATOM 1660 C C . LEU A 1 198 ? 4.544 16.132 1.030 1.00 96.62 198 LEU A C 1
ATOM 1662 O O . LEU A 1 198 ? 3.768 15.426 1.671 1.00 96.62 198 LEU A O 1
ATOM 1666 N N . PHE A 1 199 ? 5.867 16.056 1.184 1.00 96.94 199 PHE A N 1
ATOM 1667 C CA . PHE A 1 199 ? 6.511 15.148 2.128 1.00 96.94 199 PHE A CA 1
ATOM 1668 C C . PHE A 1 199 ? 6.091 15.451 3.570 1.00 96.94 199 PHE A C 1
ATOM 1670 O O . PHE A 1 199 ? 5.724 14.542 4.312 1.00 96.94 199 PHE A O 1
ATOM 1677 N N . LYS A 1 200 ? 6.061 16.731 3.955 1.00 96.81 200 LYS A N 1
ATOM 1678 C CA . LYS A 1 200 ? 5.592 17.165 5.274 1.00 96.81 200 LYS A CA 1
ATOM 1679 C C . LYS A 1 200 ? 4.159 16.706 5.536 1.00 96.81 200 LYS A C 1
ATOM 1681 O O . LYS A 1 200 ? 3.900 16.163 6.602 1.00 96.81 200 LYS A O 1
ATOM 1686 N N . THR A 1 201 ? 3.253 16.849 4.568 1.00 97.12 201 THR A N 1
ATOM 1687 C CA . THR A 1 201 ? 1.889 16.315 4.682 1.00 97.12 201 THR A CA 1
ATOM 1688 C C . THR A 1 201 ? 1.893 14.795 4.872 1.00 97.12 201 THR A C 1
ATOM 1690 O O . THR A 1 201 ? 1.214 14.296 5.765 1.00 97.12 201 THR A O 1
ATOM 1693 N N . TRP A 1 202 ? 2.681 14.045 4.096 1.00 97.31 202 TRP A N 1
ATOM 1694 C CA . TRP A 1 202 ? 2.780 12.591 4.276 1.00 97.31 202 TRP A CA 1
ATOM 1695 C C . TRP A 1 202 ? 3.291 12.203 5.669 1.00 97.31 202 TRP A C 1
ATOM 1697 O O . TRP A 1 202 ? 2.750 11.297 6.296 1.00 97.31 202 TRP A O 1
ATOM 1707 N N . LYS A 1 203 ? 4.302 12.915 6.170 1.00 96.38 203 LYS A N 1
ATOM 1708 C CA . LYS A 1 203 ? 4.937 12.649 7.462 1.00 96.38 203 LYS A CA 1
ATOM 1709 C C . LYS A 1 203 ? 4.072 13.049 8.653 1.00 96.38 203 LYS A C 1
ATOM 1711 O O . LYS A 1 203 ? 3.933 12.267 9.586 1.00 96.38 203 LYS A O 1
ATOM 1716 N N . GLU A 1 204 ? 3.534 14.263 8.641 1.00 95.12 204 GLU A N 1
ATOM 1717 C CA . GLU A 1 204 ? 2.833 14.851 9.786 1.00 95.12 204 GLU A CA 1
ATOM 1718 C C . GLU A 1 204 ? 1.344 14.525 9.792 1.00 95.12 204 GLU A C 1
ATOM 1720 O O . GLU A 1 204 ? 0.808 14.186 10.842 1.00 95.12 204 GLU A O 1
ATOM 1725 N N . SER A 1 205 ? 0.672 14.628 8.641 1.00 94.81 205 SER A N 1
ATOM 1726 C CA . SER A 1 205 ? -0.767 14.368 8.575 1.00 94.81 205 SER A CA 1
ATOM 1727 C C . SER A 1 205 ? -1.045 12.879 8.433 1.00 94.81 205 SER A C 1
ATOM 1729 O O . SER A 1 205 ? -1.917 12.356 9.116 1.00 94.81 205 SER A O 1
ATOM 1731 N N . TYR A 1 206 ? -0.289 12.184 7.581 1.00 94.69 206 TYR A N 1
ATOM 1732 C CA . TYR A 1 206 ? -0.556 10.783 7.248 1.00 94.69 206 TYR A CA 1
ATOM 1733 C C . TYR A 1 206 ? 0.444 9.786 7.840 1.00 94.69 206 TYR A C 1
ATOM 1735 O O . TYR A 1 206 ? 0.491 8.637 7.407 1.00 94.69 206 TYR A O 1
ATOM 1743 N N . GLU A 1 207 ? 1.229 10.210 8.833 1.00 94.62 207 GLU A N 1
ATOM 1744 C CA . GLU A 1 207 ? 2.067 9.341 9.673 1.00 94.62 207 GLU A CA 1
ATOM 1745 C C . GLU A 1 207 ? 3.008 8.406 8.882 1.00 94.62 207 GLU A C 1
ATOM 1747 O O . GLU A 1 207 ? 3.255 7.268 9.282 1.00 94.62 207 GLU A O 1
ATOM 1752 N N . LEU A 1 208 ? 3.531 8.872 7.737 1.00 95.06 208 LEU A N 1
ATOM 1753 C CA . LEU A 1 208 ? 4.353 8.081 6.806 1.00 95.06 208 LEU A CA 1
ATOM 1754 C C . LEU A 1 208 ? 3.672 6.779 6.340 1.00 95.06 208 LEU A C 1
ATOM 1756 O O . LEU A 1 208 ? 4.348 5.791 6.039 1.00 95.06 208 LEU A O 1
ATOM 1760 N N . GLN A 1 209 ? 2.336 6.748 6.276 1.00 94.12 209 GLN A N 1
ATOM 1761 C CA . GLN A 1 209 ? 1.598 5.543 5.914 1.00 94.12 209 GLN A CA 1
ATOM 1762 C C . GLN A 1 209 ? 1.972 5.052 4.511 1.00 94.12 209 GLN A C 1
ATOM 1764 O O . GLN A 1 209 ? 2.011 5.815 3.544 1.00 94.12 209 GLN A O 1
ATOM 1769 N N . TYR A 1 210 ? 2.179 3.742 4.406 1.00 94.62 210 TYR A N 1
ATOM 1770 C CA . TYR A 1 210 ? 2.388 3.027 3.156 1.00 94.62 210 TYR A CA 1
ATOM 1771 C C . TYR A 1 210 ? 1.786 1.621 3.238 1.00 94.62 210 TYR A C 1
ATOM 1773 O O . TYR A 1 210 ? 1.533 1.094 4.324 1.00 94.62 210 TYR A O 1
ATOM 1781 N N . PHE A 1 211 ? 1.605 0.992 2.082 1.00 91.44 211 PHE A N 1
ATOM 1782 C CA . PHE A 1 211 ? 1.105 -0.372 1.954 1.00 91.44 211 PHE A CA 1
ATOM 1783 C C . PHE A 1 211 ? 2.140 -1.246 1.252 1.00 91.44 211 PHE A C 1
ATOM 1785 O O . PHE A 1 211 ? 2.860 -0.788 0.370 1.00 91.44 211 PHE A O 1
ATOM 1792 N N . LYS A 1 212 ? 2.222 -2.517 1.649 1.00 91.88 212 LYS A N 1
ATOM 1793 C CA . LYS A 1 212 ? 3.140 -3.512 1.056 1.00 91.88 212 LYS A CA 1
ATOM 1794 C C . LYS A 1 212 ? 2.475 -4.389 -0.006 1.00 91.88 212 LYS A C 1
ATOM 1796 O O . LYS A 1 212 ? 3.116 -5.283 -0.540 1.00 91.88 212 LYS A O 1
ATOM 1801 N N . GLN A 1 213 ? 1.171 -4.209 -0.187 1.00 87.19 213 GLN A N 1
ATOM 1802 C CA . GLN A 1 213 ? 0.303 -4.973 -1.073 1.00 87.19 213 GLN A CA 1
ATOM 1803 C C . GLN A 1 213 ? -0.790 -4.035 -1.580 1.00 87.19 213 GLN A C 1
ATOM 1805 O O . GLN A 1 213 ? -1.160 -3.092 -0.878 1.00 87.19 213 GLN A O 1
ATOM 1810 N N . GLY A 1 214 ? -1.302 -4.289 -2.779 1.00 88.00 214 GLY A N 1
ATOM 1811 C CA . GLY A 1 214 ? -2.385 -3.514 -3.379 1.00 88.00 214 GLY A CA 1
ATOM 1812 C C . GLY A 1 214 ? -2.243 -3.235 -4.863 1.00 88.00 214 GLY A C 1
ATOM 1813 O O . GLY A 1 214 ? -3.002 -2.412 -5.358 1.00 88.00 214 GLY A O 1
ATOM 1814 N N . ILE A 1 215 ? -1.294 -3.862 -5.563 1.00 91.88 215 ILE A N 1
ATOM 1815 C CA . ILE A 1 215 ? -1.095 -3.657 -7.010 1.00 91.88 215 ILE A CA 1
ATOM 1816 C C . ILE A 1 215 ? -0.980 -5.004 -7.725 1.00 91.88 215 ILE A C 1
ATOM 1818 O O . ILE A 1 215 ? -1.686 -5.251 -8.702 1.00 91.88 215 ILE A O 1
ATOM 1822 N N . PHE A 1 216 ? -0.085 -5.871 -7.251 1.00 91.19 216 PHE A N 1
ATOM 1823 C CA . PHE A 1 216 ? 0.383 -7.033 -8.010 1.00 91.19 216 PHE A CA 1
ATOM 1824 C C . PHE A 1 216 ? -0.169 -8.371 -7.516 1.00 91.19 216 PHE A C 1
ATOM 1826 O O . PHE A 1 216 ? -0.044 -9.377 -8.209 1.00 91.19 216 PHE A O 1
ATOM 1833 N N . GLU A 1 217 ? -0.798 -8.385 -6.346 1.00 87.12 217 GLU A N 1
ATOM 1834 C CA . GLU A 1 217 ? -1.392 -9.568 -5.731 1.00 87.12 217 GLU A CA 1
ATOM 1835 C C . GLU A 1 217 ? -2.535 -10.098 -6.603 1.00 87.12 217 GLU A C 1
ATOM 1837 O O . GLU A 1 217 ? -3.256 -9.318 -7.225 1.00 87.12 217 GLU A O 1
ATOM 1842 N N . GLU A 1 218 ? -2.730 -11.418 -6.666 1.00 78.38 218 GLU A N 1
ATOM 1843 C CA . GLU A 1 218 ? -3.721 -12.052 -7.553 1.00 78.38 218 GLU A CA 1
ATOM 1844 C C . GLU A 1 218 ? -5.137 -11.488 -7.369 1.00 78.38 218 GLU A C 1
ATOM 1846 O O . GLU A 1 218 ? -5.827 -11.226 -8.353 1.00 78.38 218 GLU A O 1
ATOM 1851 N N . ASN A 1 219 ? -5.521 -11.199 -6.126 1.00 73.19 219 ASN A N 1
ATOM 1852 C CA . ASN A 1 219 ? -6.833 -10.685 -5.732 1.00 73.19 219 ASN A CA 1
ATOM 1853 C C . ASN A 1 219 ? -7.031 -9.169 -5.931 1.00 73.19 219 ASN A C 1
ATOM 1855 O O . ASN A 1 219 ? -8.105 -8.652 -5.630 1.00 73.19 219 ASN A O 1
ATOM 1859 N N . VAL A 1 220 ? -6.024 -8.445 -6.418 1.00 81.62 220 VAL A N 1
ATOM 1860 C CA . VAL A 1 220 ? -6.161 -7.042 -6.840 1.00 81.62 220 VAL A CA 1
ATOM 1861 C C . VAL A 1 220 ? -6.595 -7.014 -8.302 1.00 81.62 220 VAL A C 1
ATOM 1863 O O . VAL A 1 220 ? -6.208 -7.881 -9.068 1.00 81.62 220 VAL A O 1
ATOM 1866 N N . ASN A 1 221 ? -7.370 -6.035 -8.750 1.00 75.75 221 ASN A N 1
ATOM 1867 C CA . ASN A 1 221 ? -7.605 -5.844 -10.186 1.00 75.75 221 ASN A CA 1
ATOM 1868 C C . ASN A 1 221 ? -6.785 -4.652 -10.690 1.00 75.75 221 ASN A C 1
ATOM 1870 O O . ASN A 1 221 ? -6.565 -3.693 -9.947 1.00 75.75 221 ASN A O 1
ATOM 1874 N N . ALA A 1 222 ? -6.353 -4.682 -11.955 1.00 82.69 222 ALA A N 1
ATOM 1875 C CA . ALA A 1 222 ? -5.735 -3.511 -12.575 1.00 82.69 222 ALA A CA 1
ATOM 1876 C C . ALA A 1 222 ? -6.661 -2.287 -12.440 1.00 82.69 222 ALA A C 1
ATOM 1878 O O . ALA A 1 222 ? -7.882 -2.405 -12.567 1.00 82.69 222 ALA A O 1
ATOM 1879 N N . TYR A 1 223 ? -6.072 -1.118 -12.171 1.00 85.06 223 TYR A N 1
ATOM 1880 C CA . TYR A 1 223 ? -6.788 0.148 -11.931 1.00 85.06 223 TYR A CA 1
ATOM 1881 C C . TYR A 1 223 ? -7.684 0.181 -10.681 1.00 85.06 223 TYR A C 1
ATOM 1883 O O . TYR A 1 223 ? -8.504 1.086 -10.541 1.00 85.06 223 TYR A O 1
ATOM 1891 N N . LYS A 1 224 ? -7.506 -0.771 -9.758 1.00 84.88 224 LYS A N 1
ATOM 1892 C CA . LYS A 1 224 ? -8.182 -0.831 -8.454 1.00 84.88 224 LYS A CA 1
ATOM 1893 C C . LYS A 1 224 ? -7.166 -0.960 -7.318 1.00 84.88 224 LYS A C 1
ATOM 1895 O O . LYS A 1 224 ? -7.227 -1.873 -6.495 1.00 84.88 224 LYS A O 1
ATOM 1900 N N . ILE A 1 225 ? -6.161 -0.081 -7.333 1.00 88.62 225 ILE A N 1
ATOM 1901 C CA . ILE A 1 225 ? -5.045 -0.119 -6.382 1.00 88.62 225 ILE A CA 1
ATOM 1902 C C . ILE A 1 225 ? -5.562 0.066 -4.951 1.00 88.62 225 ILE A C 1
ATOM 1904 O O . ILE A 1 225 ? -6.361 0.960 -4.685 1.00 88.62 225 ILE A O 1
ATOM 1908 N N . LEU A 1 226 ? -5.081 -0.776 -4.032 1.00 83.75 226 LEU A N 1
ATOM 1909 C CA . LEU A 1 226 ? -5.515 -0.860 -2.628 1.00 83.75 226 LEU A CA 1
ATOM 1910 C C . LEU A 1 226 ? -6.984 -1.240 -2.403 1.00 83.75 226 LEU A C 1
ATOM 1912 O O . LEU A 1 226 ? -7.381 -1.394 -1.252 1.00 83.75 226 LEU A O 1
ATOM 1916 N N . GLU A 1 227 ? -7.767 -1.528 -3.447 1.00 76.44 227 GLU A N 1
ATOM 1917 C CA . GLU A 1 227 ? -9.065 -2.201 -3.299 1.00 76.44 227 GLU A CA 1
ATOM 1918 C C . GLU A 1 227 ? -8.871 -3.707 -3.023 1.00 76.44 227 GLU A C 1
ATOM 1920 O O . GLU A 1 227 ? -9.597 -4.561 -3.537 1.00 76.44 227 GLU A O 1
ATOM 1925 N N . ILE A 1 228 ? -7.871 -4.053 -2.200 1.00 65.31 228 ILE A N 1
ATOM 1926 C CA . ILE A 1 228 ? -7.794 -5.366 -1.574 1.00 65.31 228 ILE A CA 1
ATOM 1927 C C . ILE A 1 228 ? -8.894 -5.376 -0.543 1.00 65.31 228 ILE A C 1
ATOM 1929 O O . ILE A 1 228 ? -8.786 -4.793 0.533 1.00 65.31 228 ILE A O 1
ATOM 1933 N N . THR A 1 229 ? -9.960 -6.071 -0.879 1.00 61.22 229 THR A N 1
ATOM 1934 C CA . THR A 1 229 ? -10.921 -6.415 0.139 1.00 61.22 229 THR A CA 1
ATOM 1935 C C . THR A 1 229 ? -10.307 -7.554 0.954 1.00 61.22 229 THR A C 1
ATOM 1937 O O . THR A 1 229 ? -9.959 -8.575 0.351 1.00 61.22 229 THR A O 1
ATOM 1940 N N . PRO A 1 230 ? -10.087 -7.410 2.274 1.00 68.94 230 PRO A N 1
ATOM 1941 C CA . PRO A 1 230 ? -9.580 -8.522 3.055 1.00 68.94 230 PRO A CA 1
ATOM 1942 C C . PRO A 1 230 ? -10.599 -9.656 2.940 1.00 68.94 230 PRO A C 1
ATOM 1944 O O . PRO A 1 230 ? -11.799 -9.451 3.112 1.00 68.94 230 PRO A O 1
ATOM 1947 N N . THR A 1 231 ? -10.135 -10.840 2.566 1.00 79.94 231 THR A N 1
ATOM 1948 C CA . THR A 1 231 ? -10.976 -12.029 2.450 1.00 79.94 231 THR A CA 1
ATOM 1949 C C . THR A 1 231 ? -10.550 -13.035 3.498 1.00 79.94 231 THR A C 1
ATOM 1951 O O . THR A 1 231 ? -9.409 -13.029 3.964 1.00 79.94 231 THR A O 1
ATOM 1954 N N . PHE A 1 232 ? -11.466 -13.927 3.853 1.00 84.81 232 PHE A N 1
ATOM 1955 C CA . PHE A 1 232 ? -11.196 -15.007 4.789 1.00 84.81 232 PHE A CA 1
ATOM 1956 C C . PHE A 1 232 ? -9.994 -15.858 4.351 1.00 84.81 232 PHE A C 1
ATOM 1958 O O . PHE A 1 232 ? -9.166 -16.233 5.180 1.00 84.81 232 PHE A O 1
ATOM 1965 N N . ASP A 1 233 ? -9.848 -16.112 3.049 1.00 83.06 233 ASP A N 1
ATOM 1966 C CA . ASP A 1 233 ? -8.764 -16.939 2.507 1.00 83.06 233 ASP A CA 1
ATOM 1967 C C . ASP A 1 233 ? -7.377 -16.313 2.702 1.00 83.06 233 ASP A C 1
ATOM 1969 O O . ASP A 1 233 ? -6.405 -17.042 2.898 1.00 83.06 233 ASP A O 1
ATOM 1973 N N . ASN A 1 234 ? -7.298 -14.980 2.759 1.00 80.25 234 ASN A N 1
ATOM 1974 C CA . ASN A 1 234 ? -6.052 -14.246 2.979 1.00 80.25 234 ASN A CA 1
ATOM 1975 C C . ASN A 1 234 ? -5.605 -14.216 4.455 1.00 80.25 234 ASN A C 1
ATOM 1977 O O . ASN A 1 234 ? -4.490 -13.777 4.749 1.00 80.25 234 ASN A O 1
ATOM 1981 N N . LEU A 1 235 ? -6.449 -14.657 5.396 1.00 85.75 235 LEU A N 1
ATOM 1982 C CA . LEU A 1 235 ? -6.125 -14.670 6.825 1.00 85.75 235 LEU A CA 1
ATOM 1983 C C . LEU A 1 235 ? -5.207 -15.848 7.199 1.00 85.75 235 LEU A C 1
ATOM 1985 O O . LEU A 1 235 ? -5.337 -16.964 6.688 1.00 85.75 235 LEU A O 1
ATOM 1989 N N . LYS A 1 236 ? -4.302 -15.619 8.155 1.00 86.56 236 LYS A N 1
ATOM 1990 C CA . LYS A 1 236 ? -3.366 -16.625 8.682 1.00 86.56 236 LYS A CA 1
ATOM 1991 C C . LYS A 1 236 ? -4.006 -17.482 9.770 1.00 86.56 236 LYS A C 1
ATOM 1993 O O . LYS A 1 236 ? -4.884 -17.036 10.500 1.00 86.56 236 LYS A O 1
ATOM 1998 N N . GLU A 1 237 ? -3.515 -18.702 9.941 1.00 83.44 237 GLU A N 1
ATOM 1999 C CA . GLU A 1 237 ? -3.887 -19.529 11.093 1.00 83.44 237 GLU A CA 1
ATOM 2000 C C . GLU A 1 237 ? -3.329 -18.933 12.391 1.00 83.44 237 GLU A C 1
ATOM 2002 O O . GLU A 1 237 ? -2.161 -18.538 12.459 1.00 83.44 237 GLU A O 1
ATOM 2007 N N . LEU A 1 238 ? -4.157 -18.888 13.434 1.00 78.00 238 LEU A N 1
ATOM 2008 C CA . LEU A 1 238 ? -3.739 -18.464 14.764 1.00 78.00 238 LEU A CA 1
ATOM 2009 C C . LEU A 1 238 ? -3.108 -19.652 15.503 1.00 78.00 238 LEU A C 1
ATOM 2011 O O . LEU A 1 238 ? -3.815 -20.523 15.999 1.00 78.00 238 LEU A O 1
ATOM 2015 N N . LYS A 1 239 ? -1.772 -19.704 15.539 1.00 68.19 239 LYS A N 1
ATOM 2016 C CA . LYS A 1 239 ? -0.998 -20.796 16.169 1.00 68.19 239 LYS A CA 1
ATOM 2017 C C . LYS A 1 239 ? -0.297 -20.397 17.471 1.00 68.19 239 LYS A C 1
ATOM 2019 O O . LYS A 1 239 ? 0.412 -21.211 18.049 1.00 68.19 239 LYS A O 1
ATOM 2024 N N . GLU A 1 240 ? -0.428 -19.144 17.902 1.00 62.06 240 GLU A N 1
ATOM 2025 C CA . GLU A 1 240 ? 0.466 -18.544 18.898 1.00 62.06 240 GLU A CA 1
ATOM 2026 C C . GLU A 1 240 ? -0.213 -18.290 20.250 1.00 62.06 240 GLU A C 1
ATOM 2028 O O . GLU A 1 240 ? -1.137 -17.486 20.355 1.00 62.06 240 GLU A O 1
ATOM 2033 N N . GLU A 1 241 ? 0.352 -18.863 21.316 1.00 61.75 241 GLU A N 1
ATOM 2034 C CA . GLU A 1 241 ? 0.026 -18.524 22.714 1.00 61.75 241 GLU A CA 1
ATOM 2035 C C . GLU A 1 241 ? 0.481 -17.095 23.101 1.00 61.75 241 GLU A C 1
ATOM 2037 O O . GLU A 1 241 ? -0.007 -16.503 24.065 1.00 61.75 241 GLU A O 1
ATOM 2042 N N . GLY A 1 242 ? 1.377 -16.480 22.316 1.00 73.56 242 GLY A N 1
ATOM 2043 C CA . GLY A 1 242 ? 1.946 -15.150 22.576 1.00 73.56 242 GLY A CA 1
ATOM 2044 C C . GLY A 1 242 ? 0.954 -13.982 22.489 1.00 73.56 242 GLY A C 1
ATOM 2045 O O . GLY A 1 242 ? 1.209 -12.919 23.062 1.00 73.56 242 GLY A O 1
ATOM 2046 N N . LYS A 1 243 ? -0.204 -14.163 21.840 1.00 82.44 243 LYS A N 1
ATOM 2047 C CA . LYS A 1 243 ? -1.171 -13.074 21.617 1.00 82.44 243 LYS A CA 1
ATOM 2048 C C . LYS A 1 243 ? -1.795 -12.536 22.896 1.00 82.44 243 LYS A C 1
ATOM 2050 O O . LYS A 1 243 ? -2.033 -11.333 22.988 1.00 82.44 243 LYS A O 1
ATOM 2055 N N . TYR A 1 244 ? -1.955 -13.372 23.921 1.00 79.94 244 TYR A N 1
ATOM 2056 C CA . TYR A 1 244 ? -2.345 -12.895 25.248 1.00 79.94 244 TYR A CA 1
ATOM 2057 C C . TYR A 1 244 ? -1.311 -11.917 25.827 1.00 79.94 244 TYR A C 1
ATOM 2059 O O . TYR A 1 244 ? -1.661 -10.872 26.374 1.00 79.94 244 TYR A O 1
ATOM 2067 N N . HIS A 1 245 ? -0.019 -12.229 25.694 1.00 83.50 245 HIS A N 1
ATOM 2068 C CA . HIS A 1 245 ? 1.049 -11.369 26.201 1.00 83.50 245 HIS A CA 1
ATOM 2069 C C . HIS A 1 245 ? 1.147 -10.050 25.432 1.00 83.50 245 HIS A C 1
ATOM 2071 O O . HIS A 1 245 ? 1.390 -9.011 26.051 1.00 83.50 245 HIS A O 1
ATOM 2077 N N . GLU A 1 246 ? 0.929 -10.075 24.116 1.00 89.69 246 GLU A N 1
ATOM 2078 C CA . GLU A 1 246 ? 0.825 -8.872 23.283 1.00 89.69 246 GLU A CA 1
ATOM 2079 C C . GLU A 1 246 ? -0.367 -8.006 23.712 1.00 89.69 246 GLU A C 1
ATOM 2081 O O . GLU A 1 246 ? -0.185 -6.820 23.986 1.00 89.69 246 GLU A O 1
ATOM 2086 N N . PHE A 1 247 ? -1.545 -8.604 23.907 1.00 88.94 247 PHE A N 1
ATOM 2087 C CA . PHE A 1 247 ? -2.721 -7.912 24.440 1.00 88.94 247 PHE A CA 1
ATOM 2088 C C . PHE A 1 247 ? -2.445 -7.276 25.814 1.00 88.94 247 PHE A C 1
ATOM 2090 O O . PHE A 1 247 ? -2.631 -6.074 26.006 1.00 88.94 247 PHE A O 1
ATOM 2097 N N . ALA A 1 248 ? -1.890 -8.035 26.764 1.00 86.31 248 ALA A N 1
ATOM 2098 C CA . ALA A 1 248 ? -1.532 -7.522 28.088 1.00 86.31 248 ALA A CA 1
ATOM 2099 C C . ALA A 1 248 ? -0.439 -6.434 28.039 1.00 86.31 248 ALA A C 1
ATOM 2101 O O . ALA A 1 248 ? -0.350 -5.580 28.926 1.00 86.31 248 ALA A O 1
ATOM 2102 N N . LYS A 1 249 ? 0.433 -6.452 27.023 1.00 90.88 249 LYS A N 1
ATOM 2103 C CA . LYS A 1 249 ? 1.412 -5.387 26.778 1.00 90.88 249 LYS A CA 1
ATOM 2104 C C . LYS A 1 249 ? 0.725 -4.108 26.293 1.00 90.88 249 LYS A C 1
ATOM 2106 O O . LYS A 1 249 ? 1.100 -3.045 26.782 1.00 90.88 249 LYS A O 1
ATOM 2111 N N . ILE A 1 250 ? -0.283 -4.204 25.421 1.00 91.94 250 ILE A N 1
ATOM 2112 C CA . ILE A 1 250 ? -1.094 -3.055 24.981 1.00 91.94 250 ILE A CA 1
ATOM 2113 C C . ILE A 1 250 ? -1.809 -2.423 26.182 1.00 91.94 250 ILE A C 1
ATOM 2115 O O . ILE A 1 250 ? -1.686 -1.219 26.395 1.00 91.94 250 ILE A O 1
ATOM 2119 N N . LEU A 1 251 ? -2.462 -3.224 27.033 1.00 90.44 251 LEU A N 1
ATOM 2120 C CA . LEU A 1 251 ? -3.140 -2.698 28.228 1.00 90.44 251 LEU A CA 1
ATOM 2121 C C . LEU A 1 251 ? -2.182 -1.938 29.157 1.00 90.44 251 LEU A C 1
ATOM 2123 O O . LEU A 1 251 ? -2.482 -0.826 29.586 1.00 90.44 251 LEU A O 1
ATOM 2127 N N . ARG A 1 252 ? -0.993 -2.502 29.421 1.00 89.62 252 ARG A N 1
ATOM 2128 C CA . ARG A 1 252 ? 0.041 -1.846 30.242 1.00 89.62 252 ARG A CA 1
ATOM 2129 C C . ARG A 1 252 ? 0.567 -0.561 29.609 1.00 89.62 252 ARG A C 1
ATOM 2131 O O . ARG A 1 252 ? 0.760 0.414 30.322 1.00 89.62 252 ARG A O 1
ATOM 2138 N N . LYS A 1 253 ? 0.786 -0.552 28.290 1.00 92.81 253 LYS A N 1
ATOM 2139 C CA . LYS A 1 253 ? 1.233 0.632 27.537 1.00 92.81 253 LYS A CA 1
ATOM 2140 C C . LYS A 1 253 ? 0.271 1.812 27.713 1.00 92.81 253 LYS A C 1
ATOM 2142 O O . LYS A 1 253 ? 0.723 2.950 27.767 1.00 92.81 253 LYS A O 1
ATOM 2147 N N . HIS A 1 254 ? -1.026 1.531 27.835 1.00 91.19 254 HIS A N 1
ATOM 2148 C CA . HIS A 1 254 ? -2.089 2.532 27.959 1.00 91.19 254 HIS A CA 1
ATOM 2149 C C . HIS A 1 254 ? -2.637 2.694 29.387 1.00 91.19 254 HIS A C 1
ATOM 2151 O O . HIS A 1 254 ? -3.668 3.331 29.575 1.00 91.19 254 HIS A O 1
ATOM 2157 N N . ASN A 1 255 ? -1.946 2.156 30.402 1.00 88.44 255 ASN A N 1
ATOM 2158 C CA . ASN A 1 255 ? -2.333 2.228 31.819 1.00 88.44 255 ASN A CA 1
ATOM 2159 C C . ASN A 1 255 ? -3.751 1.702 32.128 1.00 88.44 255 ASN A C 1
ATOM 2161 O O . ASN A 1 255 ? -4.421 2.195 33.035 1.00 88.44 255 ASN A O 1
ATOM 2165 N N . ILE A 1 256 ? -4.207 0.679 31.404 1.00 87.31 256 ILE A N 1
ATOM 2166 C CA . ILE A 1 256 ? -5.513 0.051 31.630 1.00 87.31 256 ILE A CA 1
ATOM 2167 C C . ILE A 1 256 ? -5.370 -1.008 32.728 1.00 87.31 256 ILE A C 1
ATOM 2169 O O . ILE A 1 256 ? -4.766 -2.062 32.521 1.00 87.31 256 ILE A O 1
ATOM 2173 N N . SER A 1 257 ? -5.911 -0.717 33.913 1.00 74.44 257 SER A N 1
ATOM 2174 C CA . SER A 1 257 ? -5.842 -1.585 35.099 1.00 74.44 257 SER A CA 1
ATOM 2175 C C . SER A 1 257 ? -7.021 -2.559 35.222 1.00 74.44 257 SER A C 1
ATOM 2177 O O . SER A 1 257 ? -6.857 -3.646 35.780 1.00 74.44 257 SER A O 1
ATOM 2179 N N . GLY A 1 258 ? -8.191 -2.204 34.681 1.00 79.12 258 GLY A N 1
ATOM 2180 C CA . GLY A 1 258 ? -9.410 -3.018 34.709 1.00 79.12 258 GLY A CA 1
ATOM 2181 C C . GLY A 1 258 ? -9.343 -4.202 33.746 1.00 79.12 258 GLY A C 1
ATOM 2182 O O . GLY A 1 258 ? -9.846 -4.120 32.627 1.00 79.12 258 GLY A O 1
ATOM 2183 N N . LYS A 1 259 ? -8.711 -5.300 34.176 1.00 79.38 259 LYS A N 1
ATOM 2184 C CA . LYS A 1 259 ? -8.550 -6.515 33.358 1.00 79.38 259 LYS A CA 1
ATOM 2185 C C . LYS A 1 259 ? -9.880 -7.144 32.948 1.00 79.38 259 LYS A C 1
ATOM 2187 O O . LYS A 1 259 ? -9.974 -7.602 31.818 1.00 79.38 259 LYS A O 1
ATOM 2192 N N . GLU A 1 260 ? -10.866 -7.152 33.843 1.00 79.69 260 GLU A N 1
ATOM 2193 C CA . GLU A 1 260 ? -12.209 -7.690 33.582 1.00 79.69 260 GLU A CA 1
ATOM 2194 C C . GLU A 1 260 ? -12.901 -6.891 32.473 1.00 79.69 260 GLU A C 1
ATOM 2196 O O . GLU A 1 260 ? -13.194 -7.445 31.422 1.00 79.69 260 GLU A O 1
ATOM 2201 N N . ASN A 1 261 ? -13.003 -5.564 32.620 1.00 83.88 261 ASN A N 1
ATOM 2202 C CA . ASN A 1 261 ? -13.572 -4.706 31.575 1.00 83.88 261 ASN A CA 1
ATOM 2203 C C . ASN A 1 261 ? -12.843 -4.872 30.230 1.00 83.88 261 ASN A C 1
ATOM 2205 O O . ASN A 1 261 ? -13.479 -5.005 29.190 1.00 83.88 261 ASN A O 1
ATOM 2209 N N . ALA A 1 262 ? -11.505 -4.888 30.235 1.00 86.81 262 ALA A N 1
ATOM 2210 C CA . ALA A 1 262 ? -10.726 -5.080 29.013 1.00 86.81 262 ALA A CA 1
ATOM 2211 C C . ALA A 1 262 ? -10.981 -6.448 28.361 1.00 86.81 262 ALA A C 1
ATOM 2213 O O . ALA A 1 262 ? -10.944 -6.563 27.135 1.00 86.81 262 ALA A O 1
ATOM 2214 N N . PHE A 1 263 ? -11.236 -7.474 29.170 1.00 84.62 263 PHE A N 1
ATOM 2215 C CA . PHE A 1 263 ? -11.598 -8.792 28.686 1.00 84.62 263 PHE A CA 1
ATOM 2216 C C . PHE A 1 263 ? -12.996 -8.812 28.069 1.00 84.62 263 PHE A C 1
ATOM 2218 O O . PHE A 1 263 ? -13.142 -9.306 26.955 1.00 84.62 263 PHE A O 1
ATOM 2225 N N . ASP A 1 264 ? -13.987 -8.193 28.709 1.00 85.25 264 ASP A N 1
ATOM 2226 C CA . ASP A 1 264 ? -15.341 -8.078 28.155 1.00 85.25 264 ASP A CA 1
ATOM 2227 C C . ASP A 1 264 ? -15.317 -7.404 26.774 1.00 85.25 264 ASP A C 1
ATOM 2229 O O . ASP A 1 264 ? -15.927 -7.884 25.817 1.00 85.25 264 ASP A O 1
ATOM 2233 N N . LYS A 1 265 ? -14.521 -6.334 26.615 1.00 91.50 265 LYS A N 1
ATOM 2234 C CA . LYS A 1 265 ? -14.348 -5.690 25.300 1.00 91.50 265 LYS A CA 1
ATOM 2235 C C . LYS A 1 265 ? -13.639 -6.599 24.300 1.00 91.50 265 LYS A C 1
ATOM 2237 O O . LYS A 1 265 ? -13.970 -6.572 23.117 1.00 91.50 265 LYS A O 1
ATOM 2242 N N . LEU A 1 266 ? -12.680 -7.412 24.743 1.00 90.44 266 LEU A N 1
ATOM 2243 C CA . LEU A 1 266 ? -12.019 -8.389 23.878 1.00 90.44 266 LEU A CA 1
ATOM 2244 C C . LEU A 1 266 ? -13.003 -9.462 23.382 1.00 90.44 266 LEU A C 1
ATOM 2246 O O . LEU A 1 266 ? -12.967 -9.810 22.202 1.00 90.44 266 LEU A O 1
ATOM 2250 N N . VAL A 1 267 ? -13.914 -9.930 24.238 1.00 88.25 267 VAL A N 1
ATOM 2251 C CA . VAL A 1 267 ? -14.988 -10.857 23.848 1.00 88.25 267 VAL A CA 1
ATOM 2252 C C . VAL A 1 267 ? -15.889 -10.222 22.787 1.00 88.25 267 VAL A C 1
ATOM 2254 O O . VAL A 1 267 ? -16.132 -10.844 21.751 1.00 88.25 267 VAL A O 1
ATOM 2257 N N . ASN A 1 268 ? -16.295 -8.961 22.964 1.00 92.12 268 ASN A N 1
ATOM 2258 C CA . ASN A 1 268 ? -17.078 -8.232 21.956 1.00 92.12 268 ASN A CA 1
ATOM 2259 C C . ASN A 1 268 ? -16.344 -8.142 20.608 1.00 92.12 268 ASN A C 1
ATOM 2261 O O . ASN A 1 268 ? -16.938 -8.359 19.550 1.00 92.12 268 ASN A O 1
ATOM 2265 N N . ILE A 1 269 ? -15.03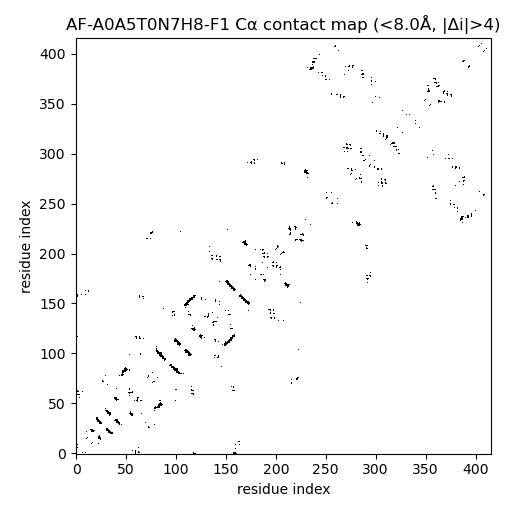5 -7.873 20.631 1.00 94.38 269 ILE A N 1
ATOM 2266 C CA . ILE A 1 269 ? -14.181 -7.836 19.432 1.00 94.38 269 ILE A CA 1
ATOM 2267 C C . ILE A 1 269 ? -14.133 -9.211 18.748 1.00 94.38 269 ILE A C 1
ATOM 2269 O O . ILE A 1 269 ? -14.210 -9.288 17.520 1.00 94.38 269 ILE A O 1
ATOM 2273 N N . PHE A 1 270 ? -14.049 -10.305 19.507 1.00 91.69 270 PHE A N 1
ATOM 2274 C CA . PHE A 1 270 ? -14.086 -11.651 18.936 1.00 91.69 270 PHE A CA 1
ATOM 2275 C C . PHE A 1 270 ? -15.440 -12.007 18.342 1.00 91.69 270 PHE A C 1
ATOM 2277 O O . PHE A 1 270 ? -15.463 -12.577 17.255 1.00 91.69 270 PHE A O 1
ATOM 2284 N N . LEU A 1 271 ? -16.551 -11.623 18.975 1.00 91.31 271 LEU A N 1
ATOM 2285 C CA . LEU A 1 271 ? -17.883 -11.796 18.388 1.00 91.31 271 LEU A CA 1
ATOM 2286 C C . LEU A 1 271 ? -17.986 -11.090 17.032 1.00 91.31 271 LEU A C 1
ATOM 2288 O O . LEU A 1 271 ? -18.425 -11.702 16.057 1.00 91.31 271 LEU A O 1
ATOM 2292 N N . CYS A 1 272 ? -17.491 -9.850 16.939 1.00 94.75 272 CYS A N 1
ATOM 2293 C CA . CYS A 1 272 ? -17.435 -9.118 15.670 1.00 94.75 272 CYS A CA 1
ATOM 2294 C C . CYS A 1 272 ? -16.654 -9.887 14.610 1.00 94.75 272 CYS A C 1
ATOM 2296 O O . CYS A 1 272 ? -17.105 -10.025 13.476 1.00 94.75 272 CYS A O 1
ATOM 2298 N N . LYS A 1 273 ? -15.472 -10.382 14.979 1.00 94.06 273 LYS A N 1
ATOM 2299 C CA . LYS A 1 273 ? -14.576 -11.079 14.062 1.00 94.06 273 LYS A CA 1
ATOM 2300 C C . LYS A 1 273 ? -15.134 -12.427 13.609 1.00 94.06 273 LYS A C 1
ATOM 2302 O O . LYS A 1 273 ? -15.069 -12.731 12.425 1.00 94.06 273 LYS A O 1
ATOM 2307 N N . ILE A 1 274 ? -15.710 -13.209 14.520 1.00 92.19 2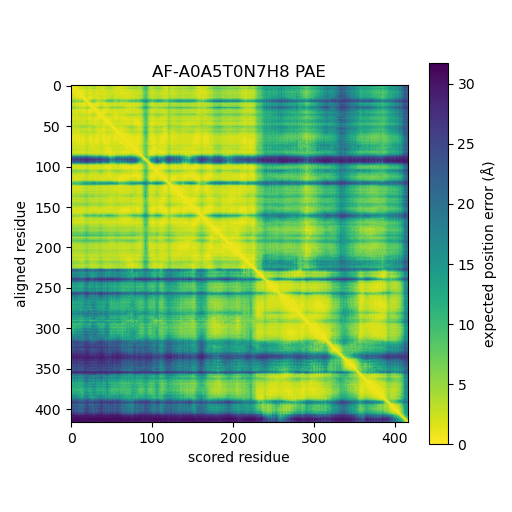74 ILE A N 1
ATOM 2308 C CA . ILE A 1 274 ? -16.356 -14.493 14.212 1.00 92.19 274 ILE A CA 1
ATOM 2309 C C . ILE A 1 274 ? -17.527 -14.275 13.252 1.00 92.19 274 ILE A C 1
ATOM 2311 O O . ILE A 1 274 ? -17.655 -15.002 12.265 1.00 92.19 274 ILE A O 1
ATOM 2315 N N . TYR A 1 275 ? -18.353 -13.255 13.499 1.00 93.12 275 TYR A N 1
ATOM 2316 C CA . TYR A 1 275 ? -19.440 -12.895 12.592 1.00 93.12 275 TYR A CA 1
ATOM 2317 C C . TYR A 1 275 ? -18.905 -12.485 11.213 1.00 93.12 275 TYR A C 1
ATOM 2319 O O . TYR A 1 275 ? -19.345 -13.015 10.192 1.00 93.12 275 TYR A O 1
ATOM 2327 N N . ASP A 1 276 ? -17.903 -11.605 11.171 1.00 93.25 276 ASP A N 1
ATOM 2328 C CA . ASP A 1 276 ? -17.299 -11.122 9.928 1.00 93.25 276 ASP A CA 1
ATOM 2329 C C . ASP A 1 276 ? -16.690 -12.259 9.089 1.00 93.25 276 ASP A C 1
ATOM 2331 O O . ASP A 1 276 ? -16.969 -12.385 7.897 1.00 93.25 276 ASP A O 1
ATOM 2335 N N . GLU A 1 277 ? -15.936 -13.158 9.723 1.00 92.62 277 GLU A N 1
ATOM 2336 C CA . GLU A 1 277 ? -15.362 -14.350 9.089 1.00 92.62 277 GLU A CA 1
ATOM 2337 C C . GLU A 1 277 ? -16.419 -15.353 8.614 1.00 92.62 277 GLU A C 1
ATOM 2339 O O . GLU A 1 277 ? -16.168 -16.125 7.690 1.00 92.62 277 GLU A O 1
ATOM 2344 N N . THR A 1 278 ? -17.607 -15.359 9.219 1.00 90.56 278 THR A N 1
ATOM 2345 C CA . THR A 1 278 ? -18.681 -16.290 8.856 1.00 90.56 278 THR A CA 1
ATOM 2346 C C . THR A 1 278 ? -19.508 -15.763 7.688 1.00 90.56 278 THR A C 1
ATOM 2348 O O . THR A 1 278 ? -19.755 -16.502 6.730 1.00 90.56 278 THR A O 1
ATOM 2351 N N . PHE A 1 279 ? -19.897 -14.488 7.739 1.00 88.62 279 PHE A N 1
ATOM 2352 C CA . PHE A 1 279 ? -20.906 -13.912 6.846 1.00 88.62 279 PHE A CA 1
ATOM 2353 C C . PHE A 1 279 ? -20.337 -12.938 5.806 1.00 88.62 279 PHE A C 1
ATOM 2355 O O . PHE A 1 279 ? -20.939 -12.768 4.747 1.00 88.62 279 PHE A O 1
ATOM 2362 N N . ASN A 1 280 ? -19.148 -12.370 6.033 1.00 82.94 280 ASN A N 1
ATOM 2363 C CA . ASN A 1 280 ? -18.499 -11.412 5.131 1.00 82.94 280 ASN A CA 1
ATOM 2364 C C . ASN A 1 280 ? -17.197 -11.964 4.518 1.00 82.94 280 ASN A C 1
ATOM 2366 O O . ASN A 1 280 ? -16.275 -11.213 4.221 1.00 82.94 280 ASN A O 1
ATOM 2370 N N . LYS A 1 281 ? -17.105 -13.277 4.275 1.00 83.00 281 LYS A N 1
ATOM 2371 C CA . LYS A 1 281 ? -15.875 -13.978 3.828 1.00 83.00 281 LYS A CA 1
ATOM 2372 C C . LYS A 1 281 ? -15.151 -13.357 2.634 1.00 83.00 281 LYS A C 1
ATOM 2374 O O . LYS A 1 281 ? -13.926 -13.399 2.568 1.00 83.00 281 LYS A O 1
ATOM 2379 N N . ASN A 1 282 ? -15.902 -12.791 1.695 1.00 75.00 282 ASN A N 1
ATOM 2380 C CA . ASN A 1 282 ? -15.360 -12.175 0.482 1.00 75.00 282 ASN A CA 1
ATOM 2381 C C . ASN A 1 282 ? -15.088 -10.672 0.653 1.00 75.00 282 ASN A C 1
ATOM 2383 O O . ASN A 1 282 ? -14.537 -10.045 -0.247 1.00 75.00 282 ASN A O 1
ATOM 2387 N N . ASN A 1 283 ? -15.532 -10.086 1.769 1.00 77.94 283 ASN A N 1
ATOM 2388 C CA . ASN A 1 283 ? -15.357 -8.679 2.083 1.00 77.94 283 ASN A CA 1
ATOM 2389 C C . ASN A 1 283 ? -15.353 -8.411 3.588 1.00 77.94 283 ASN A C 1
ATOM 2391 O O . ASN A 1 283 ? -16.307 -7.835 4.117 1.00 77.94 283 ASN A O 1
ATOM 2395 N N . LEU A 1 284 ? -14.284 -8.839 4.255 1.00 85.94 284 LEU A N 1
ATOM 2396 C CA . LEU A 1 284 ? -14.123 -8.665 5.690 1.00 85.94 284 LEU A CA 1
ATOM 2397 C C . LEU A 1 284 ? -14.138 -7.175 6.040 1.00 85.94 284 LEU A C 1
ATOM 2399 O O . LEU A 1 284 ? -13.449 -6.351 5.430 1.00 85.94 284 LEU A O 1
ATOM 2403 N N . LYS A 1 285 ? -14.947 -6.837 7.039 1.00 84.88 285 LYS A N 1
ATOM 2404 C CA . LYS A 1 285 ? -15.117 -5.485 7.576 1.00 84.88 285 LYS A CA 1
ATOM 2405 C C . LYS A 1 285 ? -14.306 -5.264 8.849 1.00 84.88 285 LYS A C 1
ATOM 2407 O O . LYS A 1 285 ? -14.099 -4.112 9.238 1.00 84.88 285 LYS A O 1
ATOM 2412 N N . PHE A 1 286 ? -13.862 -6.344 9.491 1.00 90.44 286 PHE A N 1
ATOM 2413 C CA . PHE A 1 286 ? -13.099 -6.321 10.727 1.00 90.44 286 PHE A CA 1
ATOM 2414 C C . PHE A 1 286 ? -11.660 -5.856 10.473 1.00 90.44 286 PHE A C 1
ATOM 2416 O O . PHE A 1 286 ? -10.861 -6.557 9.851 1.00 90.44 286 PHE A O 1
ATOM 2423 N N . GLY A 1 287 ? -11.310 -4.678 10.987 1.00 86.00 287 GLY A N 1
ATOM 2424 C CA . GLY A 1 287 ? -9.963 -4.126 10.864 1.00 86.00 287 GLY A CA 1
ATOM 2425 C C . GLY A 1 287 ? -9.936 -2.603 10.902 1.00 86.00 287 GLY A C 1
ATOM 2426 O O . GLY A 1 287 ? -10.967 -1.951 10.730 1.00 86.00 287 GLY A O 1
ATOM 2427 N N . TYR A 1 288 ? -8.739 -2.052 11.093 1.00 86.38 288 TYR A N 1
ATOM 2428 C CA . TYR A 1 288 ? -8.419 -0.662 10.781 1.00 86.38 288 TYR A CA 1
ATOM 2429 C C . TYR A 1 288 ? -7.691 -0.618 9.437 1.00 86.38 288 TYR A C 1
ATOM 2431 O O . TYR A 1 288 ? -6.696 -1.321 9.262 1.00 86.38 288 TYR A O 1
ATOM 2439 N N . PHE A 1 289 ? -8.166 0.193 8.491 1.00 79.25 289 PHE A N 1
ATOM 2440 C CA . PHE A 1 289 ? -7.611 0.212 7.127 1.00 79.25 289 PHE A CA 1
ATOM 2441 C C . PHE A 1 289 ? -6.585 1.332 6.889 1.00 79.25 289 PHE A C 1
ATOM 2443 O O . PHE A 1 289 ? -6.100 1.522 5.773 1.00 79.25 289 PHE A O 1
ATOM 2450 N N . GLY A 1 290 ? -6.188 2.024 7.963 1.00 80.75 290 GLY A N 1
ATOM 2451 C CA . GLY A 1 290 ? -5.145 3.044 7.952 1.00 80.75 290 GLY A CA 1
ATOM 2452 C C . GLY A 1 290 ? -5.653 4.460 7.663 1.00 80.75 290 GLY A C 1
ATOM 2453 O O . GLY A 1 290 ? -6.737 4.643 7.115 1.00 80.75 290 GLY A O 1
ATOM 2454 N N . VAL A 1 291 ? -4.865 5.476 8.028 1.00 82.31 291 VAL A N 1
ATOM 2455 C CA . VAL A 1 291 ? -5.272 6.898 8.030 1.00 82.31 291 VAL A CA 1
ATOM 2456 C C . VAL A 1 291 ? -5.678 7.440 6.652 1.00 82.31 291 VAL A C 1
ATOM 2458 O O . VAL A 1 291 ? -6.477 8.365 6.552 1.00 82.31 291 VAL A O 1
ATOM 2461 N N . MET A 1 292 ? -5.191 6.837 5.572 1.00 81.38 292 MET A N 1
ATOM 2462 C CA . MET A 1 292 ? -5.554 7.191 4.198 1.00 81.38 292 MET A CA 1
ATOM 2463 C C . MET A 1 292 ? -6.899 6.612 3.727 1.00 81.38 292 MET A C 1
ATOM 2465 O O . MET A 1 292 ? -7.455 7.101 2.746 1.00 81.38 292 MET A O 1
ATOM 2469 N N . ALA A 1 293 ? -7.425 5.580 4.391 1.00 74.56 293 ALA A N 1
ATOM 2470 C CA . ALA A 1 293 ? -8.661 4.894 3.995 1.00 74.56 293 ALA A CA 1
ATOM 2471 C C . ALA A 1 293 ? -9.741 4.903 5.086 1.00 74.56 293 ALA A C 1
ATOM 2473 O O . ALA A 1 293 ? -10.877 4.504 4.834 1.00 74.56 293 ALA A O 1
ATOM 2474 N N . ASP A 1 294 ? -9.393 5.320 6.302 1.00 79.38 294 ASP A N 1
ATOM 2475 C CA . ASP A 1 294 ? -10.211 5.090 7.481 1.00 79.38 294 ASP A CA 1
ATOM 2476 C C . ASP A 1 294 ? -10.073 6.209 8.514 1.00 79.38 294 ASP A C 1
ATOM 2478 O O . ASP A 1 294 ? -9.093 6.956 8.546 1.00 79.38 294 ASP A O 1
ATOM 2482 N N . THR A 1 295 ? -11.058 6.282 9.400 1.00 84.19 295 THR A N 1
ATOM 2483 C CA . THR A 1 295 ? -11.063 7.150 10.581 1.00 84.19 295 THR A CA 1
ATOM 2484 C C . THR A 1 295 ? -11.313 6.298 11.818 1.00 84.19 295 THR A C 1
ATOM 2486 O O . THR A 1 295 ? -11.777 5.158 11.721 1.00 84.19 295 THR A O 1
ATOM 2489 N N . TYR A 1 296 ? -11.003 6.815 13.003 1.00 86.81 296 TYR A N 1
ATOM 2490 C CA . TYR A 1 296 ? -11.292 6.078 14.233 1.00 86.81 296 TYR A CA 1
ATOM 2491 C C . TYR A 1 296 ? -12.795 5.905 14.446 1.00 86.81 296 TYR A C 1
ATOM 2493 O O . TYR A 1 296 ? -13.234 4.825 14.848 1.00 86.81 296 TYR A O 1
ATOM 2501 N N . ALA A 1 297 ? -13.588 6.916 14.086 1.00 83.31 297 ALA A N 1
ATOM 2502 C CA . ALA A 1 297 ? -15.041 6.820 14.075 1.00 83.31 297 ALA A CA 1
ATOM 2503 C C . ALA A 1 297 ? -15.547 5.750 13.096 1.00 83.31 297 ALA A C 1
ATOM 2505 O O . ALA A 1 297 ? -16.384 4.933 13.474 1.00 83.31 297 ALA A O 1
ATOM 2506 N N . ASN A 1 298 ? -15.022 5.703 11.867 1.00 81.25 298 ASN A N 1
ATOM 2507 C CA . ASN A 1 298 ? -15.453 4.730 10.859 1.00 81.25 298 ASN A CA 1
ATOM 2508 C C . ASN A 1 298 ? -15.092 3.295 11.272 1.00 81.25 298 ASN A C 1
ATOM 2510 O O . ASN A 1 298 ? -15.911 2.389 11.116 1.00 81.25 298 ASN A O 1
ATOM 2514 N N . MET A 1 299 ? -13.903 3.084 11.846 1.00 87.88 299 MET A N 1
ATOM 2515 C CA . MET A 1 299 ? -13.514 1.794 12.417 1.00 87.88 299 MET A CA 1
ATOM 2516 C C . MET A 1 299 ? -14.470 1.360 13.530 1.00 87.88 299 MET A C 1
ATOM 2518 O O . MET A 1 299 ? -14.997 0.248 13.484 1.00 87.88 299 MET A O 1
ATOM 2522 N N . GLN A 1 300 ? -14.720 2.230 14.513 1.00 87.56 300 GLN A N 1
ATOM 2523 C CA . GLN A 1 300 ? -15.610 1.904 15.623 1.00 87.56 300 GLN A CA 1
ATOM 2524 C C . GLN A 1 300 ? -17.047 1.657 15.142 1.00 87.56 300 GLN A C 1
ATOM 2526 O O . GLN A 1 300 ? -17.676 0.704 15.590 1.00 87.56 300 GLN A O 1
ATOM 2531 N N . ASP A 1 301 ? -17.544 2.426 14.172 1.00 83.00 301 ASP A N 1
ATOM 2532 C CA . ASP A 1 301 ? -18.865 2.211 13.574 1.00 83.00 301 ASP A CA 1
ATOM 2533 C C . ASP A 1 301 ? -19.005 0.851 12.893 1.00 83.00 301 ASP A C 1
ATOM 2535 O O . ASP A 1 301 ? -20.025 0.182 13.076 1.00 83.00 301 ASP A O 1
ATOM 2539 N N . ARG A 1 302 ? -17.988 0.417 12.136 1.00 88.12 302 ARG A N 1
ATOM 2540 C CA . ARG A 1 302 ? -17.985 -0.923 11.531 1.00 88.12 302 ARG A CA 1
ATOM 2541 C C . ARG A 1 302 ? -18.000 -2.015 12.595 1.00 88.12 302 ARG A C 1
ATOM 2543 O O . ARG A 1 302 ? -18.756 -2.973 12.457 1.00 88.12 302 ARG A O 1
ATOM 2550 N N . LEU A 1 303 ? -17.210 -1.867 13.659 1.00 91.06 303 LEU A N 1
ATOM 2551 C CA . LEU A 1 303 ? -17.182 -2.827 14.768 1.00 91.06 303 LEU A CA 1
ATOM 2552 C C . LEU A 1 303 ? -18.525 -2.885 15.503 1.00 91.06 303 LEU A C 1
ATOM 2554 O O . LEU A 1 303 ? -19.020 -3.971 15.775 1.00 91.06 303 LEU A O 1
ATOM 2558 N N . MET A 1 304 ? -19.167 -1.745 15.758 1.00 87.06 304 MET A N 1
ATOM 2559 C CA . MET A 1 304 ? -20.500 -1.705 16.368 1.00 87.06 304 MET A CA 1
ATOM 2560 C C . MET A 1 304 ? -21.573 -2.353 15.489 1.00 87.06 304 MET A C 1
ATOM 2562 O O . MET A 1 304 ? -22.453 -3.038 16.008 1.00 87.06 304 MET A O 1
ATOM 2566 N N . TRP A 1 305 ? -21.497 -2.176 14.167 1.00 85.88 305 TRP A N 1
ATOM 2567 C CA . TRP A 1 305 ? -22.383 -2.878 13.241 1.00 85.88 305 TRP A CA 1
ATOM 2568 C C . TRP A 1 305 ? -22.158 -4.396 13.285 1.00 85.88 305 TRP A C 1
ATOM 2570 O O . TRP A 1 305 ? -23.121 -5.145 13.442 1.00 85.88 305 TRP A O 1
ATOM 2580 N N . LEU A 1 306 ? -20.899 -4.848 13.228 1.00 90.25 306 LEU A N 1
ATOM 2581 C CA . LEU A 1 306 ? -20.556 -6.269 13.349 1.00 90.25 306 LEU A CA 1
ATOM 2582 C C . LEU A 1 306 ? -21.045 -6.858 14.675 1.00 90.25 306 LEU A C 1
ATOM 2584 O O . LEU A 1 306 ? -21.604 -7.948 14.687 1.00 90.25 306 LEU A O 1
ATOM 2588 N N . TYR A 1 307 ? -20.879 -6.127 15.776 1.00 91.38 307 TYR A N 1
ATOM 2589 C CA . TYR A 1 307 ? -21.336 -6.544 17.098 1.00 91.38 307 TYR A CA 1
ATOM 2590 C C . TYR A 1 307 ? -22.853 -6.684 17.164 1.00 91.38 307 TYR A C 1
ATOM 2592 O O . TYR A 1 307 ? -23.353 -7.709 17.614 1.00 91.38 307 TYR A O 1
ATOM 2600 N N . LYS A 1 308 ? -23.596 -5.690 16.660 1.00 85.44 308 LYS A N 1
ATOM 2601 C CA . LYS A 1 308 ? -25.063 -5.731 16.591 1.00 85.44 308 LYS A CA 1
ATOM 2602 C C . LYS A 1 308 ? -25.551 -6.986 15.870 1.00 85.44 308 LYS A C 1
ATOM 2604 O O . LYS A 1 308 ? -26.454 -7.661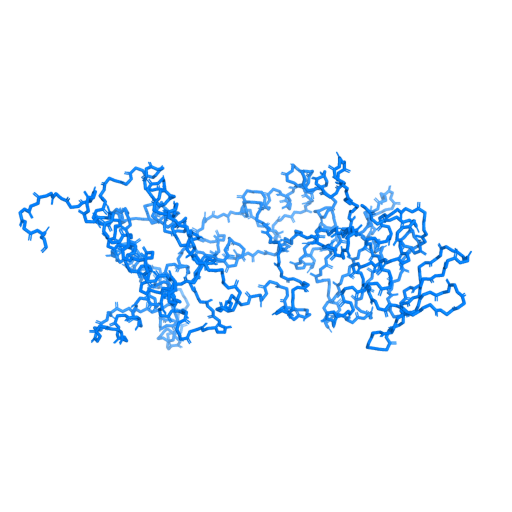 16.365 1.00 85.44 308 LYS A O 1
ATOM 2609 N N . GLU A 1 309 ? -24.976 -7.286 14.707 1.00 85.44 309 GLU A N 1
ATOM 2610 C CA . GLU A 1 309 ? -25.382 -8.460 13.936 1.00 85.44 309 GLU A CA 1
ATOM 2611 C C . GLU A 1 309 ? -24.922 -9.766 14.602 1.00 85.44 309 GLU A C 1
ATOM 2613 O O . GLU A 1 309 ? -25.710 -10.706 14.670 1.00 85.44 309 GLU A O 1
ATOM 2618 N N . ALA A 1 310 ? -23.724 -9.809 15.195 1.00 88.00 310 ALA A N 1
ATOM 2619 C CA . ALA A 1 310 ? -23.240 -10.962 15.958 1.00 88.00 310 ALA A CA 1
ATOM 2620 C C . ALA A 1 310 ? -24.140 -11.292 17.159 1.00 88.00 310 ALA A C 1
ATOM 2622 O O . ALA A 1 310 ? -24.479 -12.451 17.382 1.00 88.00 310 ALA A O 1
ATOM 2623 N N . MET A 1 311 ? -24.563 -10.279 17.915 1.00 83.75 311 MET A N 1
ATOM 2624 C CA . MET A 1 311 ? -25.425 -10.431 19.093 1.00 83.75 311 MET A CA 1
ATOM 2625 C C . MET A 1 311 ? -26.818 -10.932 18.707 1.00 83.75 311 MET A C 1
ATOM 2627 O O . MET A 1 311 ? -27.375 -11.817 19.356 1.00 83.75 311 MET A O 1
ATOM 2631 N N . LYS A 1 312 ? -27.353 -10.433 17.591 1.00 81.56 312 LYS A N 1
ATOM 2632 C CA . LYS A 1 312 ? -28.614 -10.915 17.030 1.00 81.56 312 LYS A CA 1
ATOM 2633 C C . LYS A 1 312 ? -28.508 -12.358 16.538 1.00 81.56 312 LYS A C 1
ATOM 2635 O O . LYS A 1 312 ? -29.415 -13.141 16.803 1.00 81.56 312 LYS A O 1
ATOM 2640 N N . GLU A 1 313 ? -27.441 -12.693 15.820 1.00 88.25 313 GLU A N 1
ATOM 2641 C CA . GLU A 1 313 ? -27.272 -14.000 15.179 1.00 88.25 313 GLU A CA 1
ATOM 2642 C C . GLU A 1 313 ? -26.925 -15.103 16.183 1.00 88.25 313 GLU A C 1
ATOM 2644 O O . GLU A 1 313 ? -27.525 -16.174 16.160 1.00 88.25 313 GLU A O 1
ATOM 2649 N N . PHE A 1 314 ? -25.975 -14.850 17.086 1.00 85.31 314 PHE A N 1
ATOM 2650 C CA . PHE A 1 314 ? -25.455 -15.874 17.994 1.00 85.31 314 PHE A CA 1
ATOM 2651 C C . PHE A 1 314 ? -26.184 -15.930 19.339 1.00 85.31 314 PHE A C 1
ATOM 2653 O O . PHE A 1 314 ? -26.231 -17.000 19.943 1.00 85.31 314 PHE A O 1
ATOM 2660 N N . LEU A 1 315 ? -26.755 -14.814 19.810 1.00 82.31 315 LEU A N 1
ATOM 2661 C CA . LEU A 1 315 ? -27.404 -14.728 21.128 1.00 82.31 315 LEU A CA 1
ATOM 2662 C C . LEU A 1 315 ? -28.902 -14.388 21.057 1.00 82.31 315 LEU A C 1
ATOM 2664 O O . LEU A 1 315 ? -29.591 -14.439 22.071 1.00 82.31 315 LEU A O 1
ATOM 2668 N N . GLY A 1 316 ? -29.437 -14.054 19.876 1.00 76.94 316 GLY A N 1
ATOM 2669 C CA . GLY A 1 316 ? -30.841 -13.659 19.718 1.00 76.94 316 GLY A CA 1
ATOM 2670 C C . GLY A 1 316 ? -31.180 -12.290 20.324 1.00 76.94 316 GLY A C 1
ATOM 2671 O O . GLY A 1 316 ? -32.358 -11.944 20.442 1.00 76.94 316 GLY A O 1
ATOM 2672 N N . GLU A 1 317 ? -30.174 -11.496 20.697 1.00 73.56 317 GLU A N 1
ATOM 2673 C CA . GLU A 1 317 ? -30.355 -10.208 21.363 1.00 73.56 317 GLU A CA 1
ATOM 2674 C C . GLU A 1 317 ? -30.419 -9.051 20.361 1.00 73.56 317 GLU A C 1
ATOM 2676 O O . GLU A 1 317 ? -29.641 -8.958 19.412 1.00 73.56 317 GLU A O 1
ATOM 2681 N N . LYS A 1 318 ? -31.355 -8.119 20.572 1.00 66.81 318 LYS A N 1
ATOM 2682 C CA . LYS A 1 318 ? -31.469 -6.911 19.745 1.00 66.81 318 LYS A CA 1
ATOM 2683 C C . LYS A 1 318 ? -30.752 -5.747 20.412 1.00 66.81 318 LYS A C 1
ATOM 2685 O O . LYS A 1 318 ? -31.249 -5.202 21.393 1.00 66.81 318 LYS A O 1
ATOM 2690 N N . ILE A 1 319 ? -29.646 -5.315 19.813 1.00 67.50 319 ILE A N 1
ATOM 2691 C CA . ILE A 1 319 ? -28.925 -4.110 20.231 1.00 67.50 319 ILE A CA 1
ATOM 2692 C C . ILE A 1 319 ? -29.419 -2.891 19.451 1.00 67.50 319 ILE A C 1
ATOM 2694 O O . ILE A 1 319 ? -29.540 -2.907 18.219 1.00 67.50 319 ILE A O 1
ATOM 2698 N N . THR A 1 320 ? -29.678 -1.804 20.174 1.00 63.31 320 THR A N 1
ATOM 2699 C CA . THR A 1 320 ? -30.007 -0.506 19.583 1.00 63.31 320 THR A CA 1
ATOM 2700 C C . THR A 1 320 ? -28.739 0.136 19.024 1.00 63.31 320 THR A C 1
ATOM 2702 O O . THR A 1 320 ? -27.911 0.660 19.762 1.00 63.31 320 THR A O 1
ATOM 2705 N N . PHE A 1 321 ? -28.598 0.118 17.700 1.00 65.75 321 PHE A N 1
ATOM 2706 C CA . PHE A 1 321 ? -27.521 0.790 16.974 1.00 65.75 321 PHE A CA 1
ATOM 2707 C C . PHE A 1 321 ? -28.068 1.452 15.714 1.00 65.75 321 PHE A C 1
ATOM 2709 O O . PHE A 1 321 ? -28.779 0.807 14.933 1.00 65.75 321 PHE A O 1
ATOM 2716 N N . VAL A 1 322 ? -27.674 2.712 15.520 1.00 63.22 322 VAL A N 1
ATOM 2717 C CA . VAL A 1 322 ? -27.978 3.529 14.343 1.00 63.22 322 VAL A CA 1
ATOM 2718 C C . VAL A 1 322 ? -26.664 3.810 13.606 1.00 63.22 322 VAL A C 1
ATOM 2720 O O . VAL A 1 322 ? -25.738 4.404 14.170 1.00 63.22 322 VAL A O 1
ATOM 2723 N N . SER A 1 323 ? -26.550 3.351 12.359 1.00 64.88 323 SER A N 1
ATOM 2724 C CA . SER A 1 323 ? -25.367 3.581 11.520 1.00 64.88 323 SER A CA 1
ATOM 2725 C C . SER A 1 323 ? -25.350 5.000 10.936 1.00 64.88 323 SER A C 1
ATOM 2727 O O . SER A 1 323 ? -26.376 5.677 10.893 1.00 64.88 323 SER A O 1
ATOM 2729 N N . ASN A 1 324 ? -24.193 5.463 10.446 1.00 66.50 324 ASN A N 1
ATOM 2730 C CA . ASN A 1 324 ? -24.134 6.738 9.716 1.00 66.50 324 ASN A CA 1
ATOM 2731 C C . ASN A 1 324 ? -25.017 6.715 8.457 1.00 66.50 324 ASN A C 1
ATOM 2733 O O . ASN A 1 324 ? -25.624 7.730 8.123 1.00 66.50 324 ASN A O 1
ATOM 2737 N N . GLU A 1 325 ? -25.144 5.560 7.800 1.00 66.12 325 GLU A N 1
ATOM 2738 C CA . GLU A 1 325 ? -26.012 5.379 6.632 1.00 66.12 325 GLU A CA 1
ATOM 2739 C C . GLU A 1 325 ? -27.499 5.510 6.990 1.00 66.12 325 GLU A C 1
ATOM 2741 O O . GLU A 1 325 ? -28.247 6.168 6.262 1.00 66.12 325 GLU A O 1
ATOM 2746 N N . ASP A 1 326 ? -27.924 4.947 8.129 1.00 62.09 326 ASP A N 1
ATOM 2747 C CA . ASP A 1 326 ? -29.296 5.090 8.644 1.00 62.09 326 ASP A CA 1
ATOM 2748 C C . ASP A 1 326 ? -29.622 6.569 8.879 1.00 62.09 326 ASP A C 1
ATOM 2750 O O . ASP A 1 326 ? -30.638 7.082 8.407 1.00 62.09 326 ASP A O 1
ATOM 2754 N N . ILE A 1 327 ? -28.692 7.282 9.521 1.00 66.44 327 ILE A N 1
ATOM 2755 C CA . ILE A 1 327 ? -28.804 8.719 9.762 1.00 66.44 327 ILE A CA 1
ATOM 2756 C C . ILE A 1 327 ? -28.923 9.469 8.426 1.00 66.44 327 ILE A C 1
ATOM 2758 O O . ILE A 1 327 ? -29.826 10.283 8.233 1.00 66.44 327 ILE A O 1
ATOM 2762 N N . GLU A 1 328 ? -28.033 9.206 7.466 1.00 66.94 328 GLU A N 1
ATOM 2763 C CA . GLU A 1 328 ? -28.068 9.870 6.162 1.00 66.94 328 GLU A CA 1
ATOM 2764 C C . GLU A 1 328 ? -29.364 9.636 5.387 1.00 66.94 328 GLU A C 1
ATOM 2766 O O . GLU A 1 328 ? -29.860 10.573 4.747 1.00 66.94 328 GLU A O 1
ATOM 2771 N N . LYS A 1 329 ? -29.900 8.413 5.442 1.00 65.00 329 LYS A N 1
ATOM 2772 C CA . LYS A 1 329 ? -31.164 8.028 4.814 1.00 65.00 329 LYS A CA 1
ATOM 2773 C C . LYS A 1 329 ? -32.328 8.830 5.385 1.00 65.00 329 LYS A C 1
ATOM 2775 O O . LYS A 1 329 ? -33.098 9.392 4.604 1.00 65.00 329 LYS A O 1
ATOM 2780 N N . ASP A 1 330 ? -32.411 8.952 6.704 1.00 61.59 330 ASP A N 1
ATOM 2781 C CA . ASP A 1 330 ? -33.473 9.711 7.368 1.00 61.59 330 ASP A CA 1
ATOM 2782 C C . ASP A 1 330 ? -33.356 11.212 7.060 1.00 61.59 330 ASP A C 1
ATOM 2784 O O . ASP A 1 330 ? -34.343 11.899 6.786 1.00 61.59 330 ASP A O 1
ATOM 2788 N N . PHE A 1 331 ? -32.126 11.719 6.952 1.00 65.44 331 PHE A N 1
ATOM 2789 C CA . PHE A 1 331 ? -31.877 13.106 6.573 1.00 65.44 331 PHE A CA 1
ATOM 2790 C C . PHE A 1 331 ? -32.090 13.427 5.089 1.00 65.44 331 PHE A C 1
ATOM 2792 O O . PHE A 1 331 ? -32.176 14.610 4.757 1.00 65.44 331 PHE A O 1
ATOM 2799 N N . LYS A 1 332 ? -32.185 12.453 4.169 1.00 60.97 332 LYS A N 1
ATOM 2800 C CA . LYS A 1 332 ? -32.515 12.747 2.753 1.00 60.97 332 LYS A CA 1
ATOM 2801 C C . LYS A 1 332 ? -33.879 13.437 2.603 1.00 60.97 332 LYS A C 1
ATOM 2803 O O . LYS A 1 332 ? -34.119 14.077 1.583 1.00 60.97 332 LYS A O 1
ATOM 2808 N N . GLN A 1 333 ? -34.743 13.357 3.616 1.00 57.44 333 GLN A N 1
ATOM 2809 C CA . GLN A 1 333 ? -36.045 14.027 3.645 1.00 57.44 333 GLN A CA 1
ATOM 2810 C C . GLN A 1 333 ? -35.977 15.493 4.123 1.00 57.44 333 GLN A C 1
ATOM 2812 O O . GLN A 1 333 ? -36.922 16.254 3.912 1.00 57.44 333 GLN A O 1
ATOM 2817 N N . LEU A 1 334 ? -34.858 15.929 4.715 1.00 58.12 334 LEU A N 1
ATOM 2818 C CA . LEU A 1 334 ? -34.666 17.280 5.248 1.00 58.12 334 LEU A CA 1
ATOM 2819 C C . LEU A 1 334 ? -33.839 18.138 4.276 1.00 58.12 334 LEU A C 1
ATOM 2821 O O . LEU A 1 334 ? -32.683 17.850 3.983 1.00 58.12 334 LEU A O 1
ATOM 2825 N N . LYS A 1 335 ? -34.423 19.238 3.780 1.00 57.66 335 LYS A N 1
ATOM 2826 C CA . LYS A 1 335 ? -33.813 20.113 2.753 1.00 57.66 335 LYS A CA 1
ATOM 2827 C C . LYS A 1 335 ? -32.722 21.069 3.273 1.00 57.66 335 LYS A C 1
ATOM 2829 O O . LYS A 1 335 ? -32.155 21.817 2.481 1.00 57.66 335 LYS A O 1
ATOM 2834 N N . ILE A 1 336 ? -32.425 21.085 4.576 1.00 64.06 336 ILE A N 1
ATOM 2835 C CA . ILE A 1 336 ? -31.543 22.088 5.202 1.00 64.06 336 ILE A CA 1
ATOM 2836 C C . ILE A 1 336 ? -30.196 21.452 5.574 1.00 64.06 336 ILE A C 1
ATOM 2838 O O . ILE A 1 336 ? -30.076 20.751 6.577 1.00 64.06 336 ILE A O 1
ATOM 2842 N N . LYS A 1 337 ? -29.170 21.722 4.758 1.00 60.62 337 LYS A N 1
ATOM 2843 C CA . LYS A 1 337 ? -27.825 21.124 4.853 1.00 60.62 337 LYS A CA 1
ATOM 2844 C C . LYS A 1 337 ? -27.104 21.418 6.181 1.00 60.62 337 LYS A C 1
ATOM 2846 O O . LYS A 1 337 ? -26.432 20.544 6.712 1.00 60.62 337 LYS A O 1
ATOM 2851 N N . THR A 1 338 ? -27.288 22.609 6.749 1.00 59.50 338 THR A N 1
ATOM 2852 C CA . THR A 1 338 ? -26.596 23.060 7.973 1.00 59.50 338 THR A CA 1
ATOM 2853 C C . THR A 1 338 ? -27.128 22.410 9.251 1.00 59.50 338 THR A C 1
ATOM 2855 O O . THR A 1 338 ? -26.343 21.974 10.086 1.00 59.50 338 THR A O 1
ATOM 2858 N N . LEU A 1 339 ? -28.451 22.278 9.399 1.00 62.50 339 LEU A N 1
ATOM 2859 C CA . LEU A 1 339 ? -29.055 21.587 10.547 1.00 62.50 339 LEU A CA 1
ATOM 2860 C C . LEU A 1 339 ? -28.713 20.089 10.542 1.00 62.50 339 LEU A C 1
ATOM 2862 O O . LEU A 1 339 ? -28.450 19.513 11.594 1.00 62.50 339 LEU A O 1
ATOM 2866 N N . LYS A 1 340 ? -28.659 19.483 9.348 1.00 64.44 340 LYS A N 1
ATOM 2867 C CA . LYS A 1 340 ? -28.250 18.089 9.152 1.00 64.44 340 LYS A CA 1
ATOM 2868 C C . LYS A 1 340 ? -26.852 17.819 9.711 1.00 64.44 340 LYS A C 1
ATOM 2870 O O . LYS A 1 340 ? -26.691 16.883 10.484 1.00 64.44 340 LYS A O 1
ATOM 2875 N N . GLU A 1 341 ? -25.864 18.641 9.363 1.00 66.25 341 GLU A N 1
ATOM 2876 C CA . GLU A 1 341 ? -24.480 18.465 9.830 1.00 66.25 341 GLU A CA 1
ATOM 2877 C C . GLU A 1 341 ? -24.359 18.624 11.356 1.00 66.25 341 GLU A C 1
ATOM 2879 O O . GLU A 1 341 ? -23.679 17.833 12.010 1.00 66.25 341 GLU A O 1
ATOM 2884 N N . VAL A 1 342 ? -25.068 19.597 11.941 1.00 58.25 342 VAL A N 1
ATOM 2885 C CA . VAL A 1 342 ? -25.082 19.824 13.398 1.00 58.25 342 VAL A CA 1
ATOM 2886 C C . VAL A 1 342 ? -25.729 18.652 14.141 1.00 58.25 342 VAL A C 1
ATOM 2888 O O . VAL A 1 342 ? -25.170 18.154 15.116 1.00 58.25 342 VAL A O 1
ATOM 2891 N N . MET A 1 343 ? -26.877 18.162 13.669 1.00 66.00 343 MET A N 1
ATOM 2892 C CA . MET A 1 343 ? -27.544 17.010 14.282 1.00 66.00 343 MET A CA 1
ATOM 2893 C C . MET A 1 343 ? -26.745 15.713 14.107 1.00 66.00 343 MET A C 1
ATOM 2895 O O . MET A 1 343 ? -26.669 14.922 15.042 1.00 66.00 343 MET A O 1
ATOM 2899 N N . GLN A 1 344 ? -26.112 15.502 12.948 1.00 67.31 344 GLN A N 1
ATOM 2900 C CA . GLN A 1 344 ? -25.204 14.371 12.736 1.00 67.31 344 GLN A CA 1
ATOM 2901 C C . GLN A 1 344 ? -24.039 14.392 13.727 1.00 67.31 344 GLN A C 1
ATOM 2903 O O . GLN A 1 344 ? -23.689 13.343 14.263 1.00 67.31 344 GLN A O 1
ATOM 2908 N N . ASN A 1 345 ? -23.473 15.567 14.012 1.00 65.12 345 ASN A N 1
ATOM 2909 C CA . ASN A 1 345 ? -22.428 15.697 15.023 1.00 65.12 345 ASN A CA 1
ATOM 2910 C C . ASN A 1 345 ? -22.948 15.325 16.417 1.00 65.12 345 ASN A C 1
ATOM 2912 O O . ASN A 1 345 ? -22.347 14.463 17.044 1.00 65.12 345 ASN A O 1
ATOM 2916 N N . TYR A 1 346 ? -24.089 15.858 16.869 1.00 60.56 346 TYR A N 1
ATOM 2917 C CA . TYR A 1 346 ? -24.646 15.487 18.180 1.00 60.56 346 TYR A CA 1
ATOM 2918 C C . TYR A 1 346 ? -24.972 13.993 18.300 1.00 60.56 346 TYR A C 1
ATOM 2920 O O . TYR A 1 346 ? -24.738 13.392 19.346 1.00 60.56 346 TYR A O 1
ATOM 2928 N N . ILE A 1 347 ? -25.468 13.362 17.230 1.00 69.75 347 ILE A N 1
ATOM 2929 C CA . ILE A 1 347 ? -25.706 11.913 17.220 1.00 69.75 347 ILE A CA 1
ATOM 2930 C C . ILE A 1 347 ? -24.380 11.149 17.300 1.00 69.75 347 ILE A C 1
ATOM 2932 O O . ILE A 1 347 ? -24.298 10.182 18.053 1.00 69.75 347 ILE A O 1
ATOM 2936 N N . LYS A 1 348 ? -23.332 11.580 16.583 1.00 67.56 348 LYS A N 1
ATOM 2937 C CA . LYS A 1 348 ? -21.988 10.991 16.701 1.00 67.56 348 LYS A CA 1
ATOM 2938 C C . LYS A 1 348 ? -21.430 11.139 18.116 1.00 67.56 348 LYS A C 1
ATOM 2940 O O . LYS A 1 348 ? -20.901 10.170 18.649 1.00 67.56 348 LYS A O 1
ATOM 2945 N N . GLU A 1 349 ? -21.582 12.306 18.739 1.00 62.81 349 GLU A N 1
ATOM 2946 C CA . GLU A 1 349 ? -21.153 12.539 20.122 1.00 62.81 349 GLU A CA 1
ATOM 2947 C C . GLU A 1 349 ? -21.882 11.609 21.094 1.00 62.81 349 GLU A C 1
ATOM 2949 O O . GLU A 1 349 ? -21.235 10.902 21.860 1.00 62.81 349 GLU A O 1
ATOM 2954 N N . LEU A 1 350 ? -23.213 11.516 21.014 1.00 64.56 350 LEU A N 1
ATOM 2955 C CA . LEU A 1 350 ? -23.981 10.569 21.826 1.00 64.56 350 LEU A CA 1
ATOM 2956 C C . LEU A 1 350 ? -23.540 9.126 21.562 1.00 64.56 350 LEU A C 1
ATOM 2958 O O . LEU A 1 350 ? -23.341 8.359 22.496 1.00 64.56 350 LEU A O 1
ATOM 2962 N N . LYS A 1 351 ? -23.328 8.751 20.302 1.00 69.44 351 LYS A N 1
ATOM 2963 C CA . LYS A 1 351 ? -22.952 7.390 19.914 1.00 69.44 351 LYS A CA 1
ATOM 2964 C C . LYS A 1 351 ? -21.583 6.974 20.449 1.00 69.44 351 LYS A C 1
ATOM 2966 O O . LYS A 1 351 ? -21.459 5.883 20.997 1.00 69.44 351 LYS A O 1
ATOM 2971 N N . PHE A 1 352 ? -20.567 7.818 20.294 1.00 64.75 352 PHE A N 1
ATOM 2972 C CA . PHE A 1 352 ? -19.185 7.466 20.628 1.00 64.75 352 PHE A CA 1
ATOM 2973 C C . PHE A 1 352 ? -18.764 7.870 22.042 1.00 64.75 352 PHE A C 1
ATOM 2975 O O . PHE A 1 352 ? -17.840 7.264 22.578 1.00 64.75 352 PHE A O 1
ATOM 2982 N N . TYR A 1 353 ? -19.414 8.866 22.653 1.00 62.06 353 TYR A N 1
ATOM 2983 C CA . TYR A 1 353 ? -19.072 9.341 24.001 1.00 62.06 353 TYR A CA 1
ATOM 2984 C C . TYR A 1 353 ? -19.982 8.775 25.098 1.00 62.06 353 TYR A C 1
ATOM 2986 O O . TYR A 1 353 ? -19.795 9.122 26.258 1.00 62.06 353 TYR A O 1
ATOM 2994 N N . SER A 1 354 ? -20.964 7.927 24.762 1.00 53.53 354 SER A N 1
ATOM 2995 C CA . SER A 1 354 ? -21.816 7.256 25.761 1.00 53.53 354 SER A CA 1
ATOM 2996 C C . SER A 1 354 ? -21.907 5.732 25.621 1.00 53.53 354 SER A C 1
ATOM 2998 O O . SER A 1 354 ? -22.395 5.075 26.540 1.00 53.53 354 SER A O 1
ATOM 3000 N N . ASN A 1 355 ? -21.427 5.145 24.516 1.00 61.12 355 ASN A N 1
ATOM 3001 C CA . ASN A 1 355 ? -21.455 3.694 24.326 1.00 61.12 355 ASN A CA 1
ATOM 3002 C C . ASN A 1 355 ? -20.176 3.021 24.868 1.00 61.12 355 ASN A C 1
ATOM 3004 O O . ASN A 1 355 ? -19.057 3.445 24.579 1.00 61.12 355 ASN A O 1
ATOM 3008 N N . ASN A 1 356 ? -20.365 1.951 25.645 1.00 69.56 356 ASN A N 1
ATOM 3009 C CA . ASN A 1 356 ? -19.331 1.228 26.380 1.00 69.56 356 ASN A CA 1
ATOM 3010 C C . ASN A 1 356 ? -18.850 -0.058 25.664 1.00 69.56 356 ASN A C 1
ATOM 3012 O O . ASN A 1 356 ? -17.869 -0.657 26.087 1.00 69.56 356 ASN A O 1
ATOM 3016 N N . ASP A 1 357 ? -19.469 -0.521 24.575 1.00 81.94 357 ASP A N 1
ATOM 3017 C CA . ASP A 1 357 ? -19.198 -1.871 24.031 1.00 81.94 357 ASP A CA 1
ATOM 3018 C C . ASP A 1 357 ? -17.751 -2.088 23.543 1.00 81.94 357 ASP A C 1
ATOM 3020 O O . ASP A 1 357 ? -17.271 -3.222 23.528 1.00 81.94 357 ASP A O 1
ATOM 3024 N N . PHE A 1 358 ? -17.030 -1.002 23.236 1.00 88.25 358 PHE A N 1
ATOM 3025 C CA . PHE A 1 358 ? -15.608 -0.999 22.854 1.00 88.25 358 PHE A CA 1
ATOM 3026 C C . PHE A 1 358 ? -14.763 0.015 23.645 1.00 88.25 358 PHE A C 1
ATOM 3028 O O . PHE A 1 358 ? -13.696 0.445 23.194 1.00 88.25 358 PHE A O 1
ATOM 3035 N N . ALA A 1 359 ? -15.246 0.438 24.814 1.00 87.94 359 ALA A N 1
ATOM 3036 C CA . ALA A 1 359 ? -14.566 1.405 25.667 1.00 87.94 359 ALA A CA 1
ATOM 3037 C C . ALA A 1 359 ? -13.648 0.693 26.681 1.00 87.94 359 ALA A C 1
ATOM 3039 O O . ALA A 1 359 ? -14.087 0.164 27.702 1.00 87.94 359 ALA A O 1
ATOM 3040 N N . PHE A 1 360 ? -12.347 0.673 26.392 1.00 88.38 360 PHE A N 1
ATOM 3041 C CA . PHE A 1 360 ? -11.296 0.254 27.326 1.00 88.38 360 PHE A CA 1
ATOM 3042 C C . PHE A 1 360 ? -10.982 1.333 28.371 1.00 88.38 360 PHE A C 1
ATOM 3044 O O . PHE A 1 360 ? -10.492 1.017 29.455 1.00 88.38 360 PHE A O 1
ATOM 3051 N N . LEU A 1 361 ? -11.256 2.596 28.038 1.00 87.00 361 LEU A N 1
ATOM 3052 C CA . LEU A 1 361 ? -11.157 3.767 28.909 1.00 87.00 361 LEU A CA 1
ATOM 3053 C C . LEU A 1 361 ? -12.539 4.412 29.061 1.00 87.00 361 LEU A C 1
ATOM 3055 O O . LEU A 1 361 ? -13.365 4.310 28.158 1.00 87.00 361 LEU A O 1
ATOM 3059 N N . GLU A 1 362 ? -12.779 5.129 30.159 1.00 84.50 362 GLU A N 1
ATOM 3060 C CA . GLU A 1 362 ? -13.997 5.934 30.309 1.00 84.50 362 GLU A CA 1
ATOM 3061 C C . GLU A 1 362 ? -13.996 7.091 29.300 1.00 84.50 362 GLU A C 1
ATOM 3063 O O . GLU A 1 362 ? -13.231 8.049 29.427 1.00 84.50 362 GLU A O 1
ATOM 3068 N N . VAL A 1 363 ? -14.852 7.005 28.280 1.00 82.25 363 VAL A N 1
ATOM 3069 C CA . VAL A 1 363 ? -14.982 8.026 27.236 1.00 82.25 363 VAL A CA 1
ATOM 3070 C C . VAL A 1 363 ? -16.148 8.947 27.569 1.00 82.25 363 VAL A C 1
ATOM 3072 O O . VAL A 1 363 ? -17.277 8.493 27.670 1.00 82.25 363 VAL A O 1
ATOM 3075 N N . HIS A 1 364 ? -15.884 10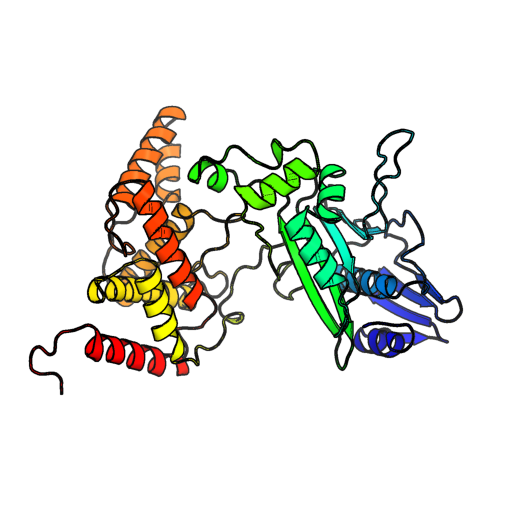.247 27.699 1.00 76.88 364 HIS A N 1
ATOM 3076 C CA . HIS A 1 364 ? -16.922 11.275 27.879 1.00 76.88 364 HIS A CA 1
ATOM 3077 C C . HIS A 1 364 ? -16.640 12.562 27.084 1.00 76.88 364 HIS A C 1
ATOM 3079 O O . HIS A 1 364 ? -17.332 13.566 27.233 1.00 76.88 364 HIS A O 1
ATOM 3085 N N . ASN A 1 365 ? -15.588 12.564 26.262 1.00 76.31 365 ASN A N 1
ATOM 3086 C CA . ASN A 1 365 ? -15.217 13.672 25.389 1.00 76.31 365 ASN A CA 1
ATOM 3087 C C . ASN A 1 365 ? -14.371 13.169 24.203 1.00 76.31 365 ASN A C 1
ATOM 3089 O O . ASN A 1 365 ? -13.933 12.014 24.175 1.00 76.31 365 ASN A O 1
ATOM 3093 N N . LYS A 1 366 ? -14.099 14.062 23.242 1.00 81.12 366 LYS A N 1
ATOM 3094 C CA . LYS A 1 366 ? -13.319 13.767 22.029 1.00 81.12 366 LYS A CA 1
ATOM 3095 C C . LYS A 1 366 ? -11.894 13.280 22.318 1.00 81.12 366 LYS A C 1
ATOM 3097 O O . LYS A 1 366 ? -11.412 12.369 21.651 1.00 81.12 366 LYS A O 1
ATOM 3102 N N . GLU A 1 367 ? -11.208 13.869 23.296 1.00 85.56 367 GLU A N 1
ATOM 3103 C CA . GLU A 1 367 ? -9.825 13.499 23.621 1.00 85.56 367 GLU A CA 1
ATOM 3104 C C . GLU A 1 367 ? -9.744 12.051 24.124 1.00 85.56 367 GLU A C 1
ATOM 3106 O O . GLU A 1 367 ? -8.906 11.268 23.673 1.00 85.56 367 GLU A O 1
ATOM 3111 N N . LEU A 1 368 ? -10.654 11.673 25.022 1.00 86.31 368 LEU A N 1
ATOM 3112 C CA . LEU A 1 368 ? -10.744 10.320 25.562 1.00 86.31 368 LEU A CA 1
ATOM 3113 C C . LEU A 1 368 ? -11.208 9.318 24.510 1.00 86.31 368 LEU A C 1
ATOM 3115 O O . LEU A 1 368 ? -10.702 8.199 24.491 1.00 86.31 368 LEU A O 1
ATOM 3119 N N . PHE A 1 369 ? -12.084 9.730 23.590 1.00 87.06 369 PHE A N 1
ATOM 3120 C CA . PHE A 1 369 ? -12.447 8.914 22.434 1.00 87.0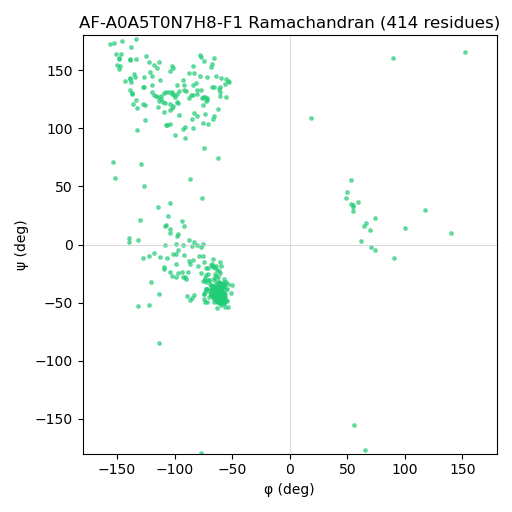6 369 PHE A CA 1
ATOM 3121 C C . PHE A 1 369 ? -11.213 8.576 21.595 1.00 87.06 369 PHE A C 1
ATOM 3123 O O . PHE A 1 369 ? -10.980 7.409 21.304 1.00 87.06 369 PHE A O 1
ATOM 3130 N N . LEU A 1 370 ? -10.374 9.565 21.266 1.00 86.88 370 LEU A N 1
ATOM 3131 C CA . LEU A 1 370 ? -9.155 9.328 20.489 1.00 86.88 370 LEU A CA 1
ATOM 3132 C C . LEU A 1 370 ? -8.159 8.424 21.232 1.00 86.88 370 LEU A C 1
ATOM 3134 O O . LEU A 1 370 ? -7.556 7.550 20.607 1.00 86.88 370 LEU A O 1
ATOM 3138 N N . LYS A 1 371 ? -8.004 8.590 22.555 1.00 89.62 371 LYS A N 1
ATOM 3139 C CA . LYS A 1 371 ? -7.173 7.695 23.385 1.00 89.62 371 LYS A CA 1
ATOM 3140 C C . LYS A 1 371 ? -7.715 6.266 23.382 1.00 89.62 371 LYS A C 1
ATOM 3142 O O . LYS A 1 371 ? -6.955 5.330 23.157 1.00 89.62 371 LYS A O 1
ATOM 3147 N N . ASN A 1 372 ? -9.021 6.095 23.575 1.00 91.06 372 ASN A N 1
ATOM 3148 C CA . ASN A 1 372 ? -9.665 4.787 23.535 1.00 91.06 372 ASN A CA 1
ATOM 3149 C C . ASN A 1 372 ? -9.566 4.139 22.147 1.00 91.06 372 ASN A C 1
ATOM 3151 O O . ASN A 1 372 ? -9.265 2.955 22.035 1.00 91.06 372 ASN A O 1
ATOM 3155 N N . ALA A 1 373 ? -9.765 4.914 21.082 1.00 89.75 373 ALA A N 1
ATOM 3156 C CA . ALA A 1 373 ? -9.688 4.427 19.713 1.00 89.75 373 ALA A CA 1
ATOM 3157 C C . ALA A 1 373 ? -8.283 3.938 19.339 1.00 89.75 373 ALA A C 1
ATOM 3159 O O . ALA A 1 373 ? -8.163 2.961 18.606 1.00 89.75 373 ALA A O 1
ATOM 3160 N N . LEU A 1 374 ? -7.222 4.559 19.870 1.00 91.44 374 LEU A N 1
ATOM 3161 C CA . LEU A 1 374 ? -5.849 4.064 19.715 1.00 91.44 374 LEU A CA 1
ATOM 3162 C C . LEU A 1 374 ? -5.668 2.680 20.351 1.00 91.44 374 LEU A C 1
ATOM 3164 O O . LEU A 1 374 ? -5.082 1.794 19.732 1.00 91.44 374 LEU A O 1
ATOM 3168 N N . VAL A 1 375 ? -6.204 2.483 21.559 1.00 93.19 375 VAL A N 1
ATOM 3169 C CA . VAL A 1 375 ? -6.201 1.178 22.239 1.00 93.19 375 VAL A CA 1
ATOM 3170 C C . VAL A 1 375 ? -6.971 0.150 21.410 1.00 93.19 375 VAL A C 1
ATOM 3172 O O . VAL A 1 375 ? -6.449 -0.924 21.116 1.00 93.19 375 VAL A O 1
ATOM 3175 N N . LEU A 1 376 ? -8.194 0.497 20.997 1.00 94.00 376 LEU A N 1
ATOM 3176 C CA . LEU A 1 376 ? -9.060 -0.363 20.195 1.00 94.00 376 LEU A CA 1
ATOM 3177 C C . LEU A 1 376 ? -8.394 -0.747 18.869 1.00 94.00 376 LEU A C 1
ATOM 3179 O O . LEU A 1 376 ? -8.400 -1.922 18.517 1.00 94.00 376 LEU A O 1
ATOM 3183 N N . LYS A 1 377 ? -7.768 0.209 18.172 1.00 93.06 377 LYS A N 1
ATOM 3184 C CA . LYS A 1 377 ? -6.999 -0.029 16.944 1.00 93.06 377 LYS A CA 1
ATOM 3185 C C . LYS A 1 377 ? -5.895 -1.061 17.175 1.00 93.06 377 LYS A C 1
ATOM 3187 O O . LYS A 1 377 ? -5.854 -2.045 16.447 1.00 93.06 377 LYS A O 1
ATOM 3192 N N . GLU A 1 378 ? -5.032 -0.868 18.179 1.00 93.81 378 GLU A N 1
ATOM 3193 C CA . GLU A 1 378 ? -3.919 -1.795 18.454 1.00 93.81 378 GLU A CA 1
ATOM 3194 C C . GLU A 1 378 ? -4.423 -3.222 18.736 1.00 93.81 378 GLU A C 1
ATOM 3196 O O . GLU A 1 378 ? -3.818 -4.199 18.295 1.00 93.81 378 GLU A O 1
ATOM 3201 N N . ILE A 1 379 ? -5.555 -3.353 19.435 1.00 93.88 379 ILE A N 1
ATOM 3202 C CA . ILE A 1 379 ? -6.170 -4.652 19.741 1.00 93.88 379 ILE A CA 1
ATOM 3203 C C . ILE A 1 379 ? -6.830 -5.264 18.500 1.00 93.88 379 ILE A C 1
ATOM 3205 O O . ILE A 1 379 ? -6.707 -6.462 18.269 1.00 93.88 379 ILE A O 1
ATOM 3209 N N . VAL A 1 380 ? -7.510 -4.478 17.668 1.00 92.44 380 VAL A N 1
ATOM 3210 C CA . VAL A 1 380 ? -8.098 -4.965 16.411 1.00 92.44 380 VAL A CA 1
ATOM 3211 C C . VAL A 1 380 ? -7.000 -5.426 15.450 1.00 92.44 380 VAL A C 1
ATOM 3213 O O . VAL A 1 380 ? -7.093 -6.524 14.904 1.00 92.44 380 VAL A O 1
ATOM 3216 N N . GLU A 1 381 ? -5.926 -4.648 15.291 1.00 90.50 381 GLU A N 1
ATOM 3217 C CA . GLU A 1 381 ? -4.762 -4.993 14.461 1.00 90.50 381 GLU A CA 1
ATOM 3218 C C . GLU A 1 381 ? -4.055 -6.269 14.946 1.00 90.50 381 GLU A C 1
ATOM 3220 O O . GLU A 1 381 ? -3.581 -7.054 14.120 1.00 90.50 381 GLU A O 1
ATOM 3225 N N . LEU A 1 382 ? -4.045 -6.522 16.263 1.00 91.50 382 LEU A N 1
ATOM 3226 C CA . LEU A 1 382 ? -3.490 -7.743 16.857 1.00 91.50 382 LEU A CA 1
ATOM 3227 C C . LEU A 1 382 ? -4.142 -9.017 16.296 1.00 91.50 382 LEU A C 1
ATOM 3229 O O . LEU A 1 382 ? -3.454 -10.023 16.106 1.00 91.50 382 LEU A O 1
ATOM 3233 N N . PHE A 1 383 ? -5.447 -8.968 16.008 1.00 90.44 383 PHE A N 1
ATOM 3234 C CA . PHE A 1 383 ? -6.228 -10.127 15.565 1.00 90.44 383 PHE A CA 1
ATOM 3235 C C . PHE A 1 383 ? -6.658 -10.075 14.094 1.00 90.44 383 PHE A C 1
ATOM 3237 O O . PHE A 1 383 ? -6.963 -11.125 13.534 1.00 90.44 383 PHE A O 1
ATOM 3244 N N . ALA A 1 384 ? -6.662 -8.908 13.440 1.00 88.94 384 ALA A N 1
ATOM 3245 C CA . ALA A 1 384 ? -7.232 -8.719 12.101 1.00 88.94 384 ALA A CA 1
ATOM 3246 C C . ALA A 1 384 ? -6.725 -9.735 11.064 1.00 88.94 384 ALA A C 1
ATOM 3248 O O . ALA A 1 384 ? -7.526 -10.297 10.324 1.00 88.94 384 ALA A O 1
ATOM 3249 N N . ASN A 1 385 ? -5.424 -10.040 11.076 1.00 87.19 385 ASN A N 1
ATOM 3250 C CA . ASN A 1 385 ? -4.771 -10.920 10.099 1.00 87.19 385 ASN A CA 1
ATOM 3251 C C . ASN A 1 385 ? -4.881 -12.427 10.397 1.00 87.19 385 ASN A C 1
ATOM 3253 O O . ASN A 1 385 ? -4.292 -13.222 9.662 1.00 87.19 385 ASN A O 1
ATOM 3257 N N . TYR A 1 386 ? -5.577 -12.833 11.460 1.00 87.88 386 TYR A N 1
ATOM 3258 C CA . TYR A 1 386 ? -5.668 -14.231 11.890 1.00 87.88 386 TYR A CA 1
ATOM 3259 C C . TYR A 1 386 ? -7.093 -14.770 11.779 1.00 87.88 386 TYR A C 1
ATOM 3261 O O . TYR A 1 386 ? -8.030 -13.998 11.898 1.00 87.88 386 TYR A O 1
ATOM 3269 N N . LYS A 1 387 ? -7.273 -16.076 11.579 1.00 89.06 387 LYS A N 1
ATOM 3270 C CA . LYS A 1 387 ? -8.587 -16.742 11.561 1.00 89.06 387 LYS A CA 1
ATOM 3271 C C . LYS A 1 387 ? -9.023 -17.118 12.973 1.00 89.06 387 LYS A C 1
ATOM 3273 O O . LYS A 1 387 ? -8.268 -17.804 13.663 1.00 89.06 387 LYS A O 1
ATOM 3278 N N . LEU A 1 388 ? -10.239 -16.747 13.372 1.00 86.31 388 LEU A N 1
ATOM 3279 C CA . LEU A 1 388 ? -10.873 -17.206 14.614 1.00 86.31 388 LEU A CA 1
ATOM 3280 C C . LEU A 1 388 ? -11.834 -18.383 14.421 1.00 86.31 388 LEU A C 1
ATOM 3282 O O . LEU A 1 388 ? -12.020 -19.147 15.361 1.00 86.31 388 LEU A O 1
ATOM 3286 N N . THR A 1 389 ? -12.404 -18.586 13.232 1.00 80.38 389 THR A N 1
ATOM 3287 C CA . THR A 1 389 ? -13.442 -19.615 13.013 1.00 80.38 389 THR A CA 1
ATOM 3288 C C . THR A 1 389 ? -12.914 -20.975 12.528 1.00 80.38 389 THR A C 1
ATOM 3290 O O . THR A 1 389 ? -13.661 -21.742 11.918 1.00 80.38 389 THR A O 1
ATOM 3293 N N . GLN A 1 390 ? -11.631 -21.291 12.727 1.00 74.50 390 GLN A N 1
ATOM 3294 C CA . GLN A 1 390 ? -11.055 -22.590 12.344 1.00 74.50 390 GLN A CA 1
ATOM 3295 C C . GLN A 1 390 ? -10.899 -23.529 13.547 1.00 74.50 390 GLN A C 1
ATOM 3297 O O . GLN A 1 390 ? -10.697 -23.095 14.675 1.00 74.50 390 GLN A O 1
ATOM 3302 N N . ASN A 1 391 ? -10.944 -24.844 13.300 1.00 61.59 391 ASN A N 1
ATOM 3303 C CA . ASN A 1 391 ? -10.916 -25.865 14.358 1.00 61.59 391 ASN A CA 1
ATOM 3304 C C . ASN A 1 391 ? -9.678 -25.781 15.268 1.00 61.59 391 ASN A C 1
ATOM 3306 O O . ASN A 1 391 ? -9.785 -26.024 16.467 1.00 61.59 391 ASN A O 1
ATOM 3310 N N . SER A 1 392 ? -8.515 -25.407 14.723 1.00 60.12 392 SER A N 1
ATOM 3311 C CA . SER A 1 392 ? -7.282 -25.202 15.496 1.00 60.12 392 SER A CA 1
ATOM 3312 C C . SER A 1 392 ? -7.359 -24.009 16.456 1.00 60.12 392 SER A C 1
ATOM 3314 O O . SER A 1 392 ? -6.581 -23.934 17.402 1.00 60.12 392 SER A O 1
ATOM 3316 N N . THR A 1 393 ? -8.294 -23.080 16.237 1.00 61.31 393 THR A N 1
ATOM 3317 C CA . THR A 1 393 ? -8.433 -21.853 17.025 1.00 61.31 3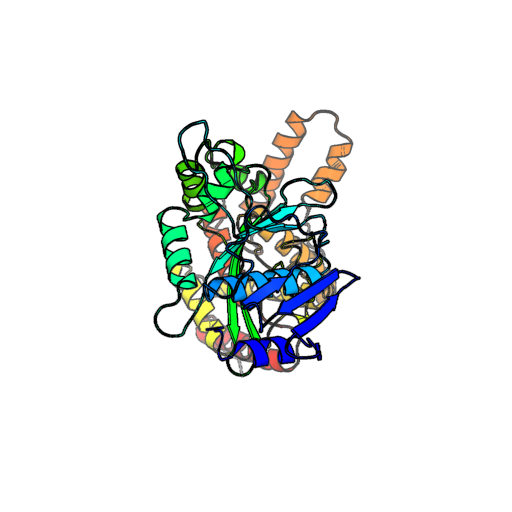93 THR A CA 1
ATOM 3318 C C . THR A 1 393 ? -9.299 -22.024 18.273 1.00 61.31 393 THR A C 1
ATOM 3320 O O . THR A 1 393 ? -9.191 -21.231 19.206 1.00 61.31 393 THR A O 1
ATOM 3323 N N . ASN A 1 394 ? -10.098 -23.092 18.350 1.00 67.62 394 ASN A N 1
ATOM 3324 C CA . ASN A 1 394 ? -10.925 -23.393 19.524 1.00 67.62 394 ASN A CA 1
ATOM 3325 C C . ASN A 1 394 ? -10.074 -23.622 20.781 1.00 67.62 394 ASN A C 1
ATOM 3327 O O . ASN A 1 394 ? -10.440 -23.172 21.864 1.00 67.62 394 ASN A O 1
ATOM 3331 N N . GLN A 1 395 ? -8.908 -24.259 20.627 1.00 69.94 395 GLN A N 1
ATOM 3332 C CA . GLN A 1 395 ? -7.959 -24.447 21.725 1.00 69.94 395 GLN A CA 1
ATOM 3333 C C . GLN A 1 395 ? -7.340 -23.118 22.172 1.00 69.94 395 GLN A C 1
ATOM 3335 O O . GLN A 1 395 ? -7.217 -22.877 23.367 1.00 69.94 395 GLN A O 1
ATOM 3340 N N . PHE A 1 396 ? -6.997 -22.230 21.231 1.00 74.25 396 PHE A N 1
ATOM 3341 C CA . PHE A 1 396 ? -6.505 -20.892 21.568 1.00 74.25 396 PHE A CA 1
ATOM 3342 C C . PHE A 1 396 ? -7.543 -20.106 22.371 1.00 74.25 396 PHE A C 1
ATOM 3344 O O . PHE A 1 396 ? -7.200 -19.544 23.407 1.00 74.25 396 PHE A O 1
ATOM 3351 N N . LEU A 1 397 ? -8.798 -20.078 21.910 1.00 73.75 397 LEU A N 1
ATOM 3352 C CA . LEU A 1 397 ? -9.870 -19.380 22.615 1.00 73.75 397 LEU A CA 1
ATOM 3353 C C . LEU A 1 397 ? -10.055 -19.978 24.013 1.00 73.75 397 LEU A C 1
ATOM 3355 O O . LEU A 1 397 ? -10.019 -19.224 24.977 1.00 73.75 397 LEU A O 1
ATOM 3359 N N . GLY A 1 398 ? -10.141 -21.308 24.139 1.00 74.19 398 GLY A N 1
ATOM 3360 C CA . GLY A 1 398 ? -10.215 -21.996 25.434 1.00 74.19 398 GLY A CA 1
ATOM 3361 C C . GLY A 1 398 ? -9.078 -21.609 26.385 1.00 74.19 398 GLY A C 1
ATOM 3362 O O . GLY A 1 398 ? -9.338 -21.101 27.474 1.00 74.19 398 GLY A O 1
ATOM 3363 N N . ASN A 1 399 ? -7.824 -21.728 25.937 1.00 73.38 399 ASN A N 1
ATOM 3364 C CA . ASN A 1 399 ? -6.644 -21.351 26.723 1.00 73.38 399 ASN A CA 1
ATOM 3365 C C . ASN A 1 399 ? -6.654 -19.863 27.105 1.00 73.38 399 ASN A C 1
ATOM 3367 O O . ASN A 1 399 ? -6.225 -19.488 28.194 1.00 73.38 399 ASN A O 1
ATOM 3371 N N . LEU A 1 400 ? -7.124 -18.994 26.208 1.00 74.25 400 LEU A N 1
ATOM 3372 C CA . LEU A 1 400 ? -7.236 -17.567 26.467 1.00 74.25 400 LEU A CA 1
ATOM 3373 C C . LEU A 1 400 ? -8.275 -17.299 27.565 1.00 74.25 400 LEU A C 1
ATOM 3375 O O . LEU A 1 400 ? -7.949 -16.604 28.525 1.00 74.25 400 LEU A O 1
ATOM 3379 N N . PHE A 1 401 ? -9.476 -17.882 27.466 1.00 74.50 401 PHE A N 1
ATOM 3380 C CA . PHE A 1 401 ? -10.514 -17.795 28.501 1.00 74.50 401 PHE A CA 1
ATOM 3381 C C . PHE A 1 401 ? -9.991 -18.309 29.854 1.00 74.50 401 PHE A C 1
ATOM 3383 O O . PHE A 1 401 ? -10.131 -17.612 30.857 1.00 74.50 401 PHE A O 1
ATOM 3390 N N . GLU A 1 402 ? -9.301 -19.453 29.887 1.00 74.19 402 GLU A N 1
ATOM 3391 C CA . GLU A 1 402 ? -8.690 -19.995 31.110 1.00 74.19 402 GLU A CA 1
ATOM 3392 C C . GLU A 1 402 ? -7.624 -19.068 31.708 1.00 74.19 402 GLU A C 1
ATOM 3394 O O . GLU A 1 402 ? -7.635 -18.801 32.910 1.00 74.19 402 GLU A O 1
ATOM 3399 N N . LEU A 1 403 ? -6.721 -18.519 30.888 1.00 70.88 403 LEU A N 1
ATOM 3400 C CA . LEU A 1 403 ? -5.701 -17.569 31.346 1.00 70.88 403 LEU A CA 1
ATOM 3401 C C . LEU A 1 403 ? -6.322 -16.303 31.948 1.00 70.88 403 LEU A C 1
ATOM 3403 O O . LEU A 1 403 ? -5.748 -15.723 32.875 1.00 70.88 403 LEU A O 1
ATOM 3407 N N . PHE A 1 404 ? -7.475 -15.867 31.437 1.00 65.88 404 PHE A N 1
ATOM 3408 C CA . PHE A 1 404 ? -8.223 -14.751 32.007 1.00 65.88 404 PHE A CA 1
ATOM 3409 C C . PHE A 1 404 ? -8.940 -15.125 33.302 1.00 65.88 404 PHE A C 1
ATOM 3411 O O . PHE A 1 404 ? -8.833 -14.365 34.263 1.00 65.88 404 PHE A O 1
ATOM 3418 N N . LEU A 1 405 ? -9.578 -16.293 33.381 1.00 66.50 405 LEU A N 1
ATOM 3419 C CA . LEU A 1 405 ? -10.183 -16.783 34.624 1.00 66.50 405 LEU A CA 1
ATOM 3420 C C . LEU A 1 405 ? -9.128 -16.934 35.734 1.00 66.50 405 LEU A C 1
ATOM 3422 O O . LEU A 1 405 ? -9.335 -16.460 36.844 1.00 66.50 405 LEU A O 1
ATOM 3426 N N . GLN A 1 406 ? -7.946 -17.473 35.420 1.00 66.06 406 GLN A N 1
ATOM 3427 C CA . GLN A 1 406 ? -6.863 -17.680 36.390 1.00 66.06 406 GLN A CA 1
ATOM 3428 C C . GLN A 1 406 ? -6.147 -16.389 36.834 1.00 66.06 406 GLN A C 1
ATOM 3430 O O . GLN A 1 406 ? -5.631 -16.331 37.950 1.00 66.06 406 GLN A O 1
ATOM 3435 N N . LYS A 1 407 ? -6.030 -15.368 35.965 1.00 61.22 407 LYS A N 1
ATOM 3436 C CA . LYS A 1 407 ? -5.231 -14.141 36.233 1.00 61.22 407 LYS A CA 1
ATOM 3437 C C . LYS A 1 407 ? -6.043 -12.851 36.381 1.00 61.22 407 LYS A C 1
ATOM 3439 O O . LYS A 1 407 ? -5.454 -11.802 36.686 1.00 61.22 407 LYS A O 1
ATOM 3444 N N . GLY A 1 408 ? -7.326 -12.894 36.042 1.00 50.78 408 GLY A N 1
ATOM 3445 C CA . GLY A 1 408 ? -8.238 -11.756 35.949 1.00 50.78 408 GLY A CA 1
ATOM 3446 C C . GLY A 1 408 ? -9.342 -11.799 36.997 1.00 50.78 408 GLY A C 1
ATOM 3447 O O . GLY A 1 408 ? -9.577 -10.768 37.615 1.00 50.78 408 GLY A O 1
ATOM 3448 N N . MET A 1 409 ? -9.939 -12.967 37.249 1.00 49.66 409 MET A N 1
ATOM 3449 C CA . MET A 1 409 ? -10.896 -13.139 38.340 1.00 49.66 409 MET A CA 1
ATOM 3450 C C . MET A 1 409 ? -10.155 -13.416 39.647 1.00 49.66 409 MET A C 1
ATOM 3452 O O . MET A 1 409 ? -9.182 -14.175 39.685 1.00 49.66 409 MET A O 1
ATOM 3456 N N . LYS A 1 410 ? -10.592 -12.787 40.743 1.00 49.44 410 LYS A N 1
ATOM 3457 C CA . LYS A 1 410 ? -10.215 -13.265 42.078 1.00 49.44 410 LYS A CA 1
ATOM 3458 C C . LYS A 1 410 ? -10.632 -14.734 42.181 1.00 49.44 410 LYS A C 1
ATOM 3460 O O . LYS A 1 410 ? -11.676 -15.106 41.654 1.00 49.44 410 LYS A O 1
ATOM 3465 N N . GLN A 1 411 ? -9.816 -15.552 42.847 1.00 45.38 411 GLN A N 1
ATOM 3466 C CA . GLN A 1 411 ? -10.222 -16.880 43.311 1.00 45.38 411 GLN A CA 1
ATOM 3467 C C . GLN A 1 411 ? -11.372 -16.728 44.321 1.00 45.38 411 GLN A C 1
ATOM 3469 O O . GLN A 1 411 ? -11.158 -16.868 45.520 1.00 45.38 411 GLN A O 1
ATOM 3474 N N . ASP A 1 412 ? -12.574 -16.413 43.855 1.00 42.00 412 ASP A N 1
ATOM 3475 C CA . ASP A 1 412 ? -13.782 -16.529 44.654 1.00 42.00 412 ASP A CA 1
ATOM 3476 C C . ASP A 1 412 ? -14.362 -17.919 44.359 1.00 42.00 412 ASP A C 1
ATOM 3478 O O . ASP A 1 412 ? -14.892 -18.206 43.290 1.00 42.00 412 ASP A O 1
ATOM 3482 N N . GLU A 1 413 ? -14.056 -18.805 45.306 1.00 42.16 413 GLU A N 1
ATOM 3483 C CA . GLU A 1 413 ? -14.596 -20.133 45.609 1.00 42.16 413 GLU A CA 1
ATOM 3484 C C . GLU A 1 413 ? -15.400 -20.862 44.508 1.00 42.16 413 GLU A C 1
ATOM 3486 O O . GLU A 1 413 ? -16.576 -20.590 44.281 1.00 42.16 413 GLU A O 1
ATOM 3491 N N . GLY A 1 414 ? -14.801 -21.925 43.944 1.00 49.06 414 GLY A N 1
ATOM 3492 C CA . GLY A 1 414 ? -15.573 -23.074 43.443 1.00 49.06 414 GLY A CA 1
ATOM 3493 C C . GLY A 1 414 ? -15.516 -23.415 41.950 1.00 49.06 414 GLY A C 1
ATOM 3494 O O . GLY A 1 414 ? -16.483 -23.980 41.452 1.00 49.06 414 GLY A O 1
ATOM 3495 N N . GLN A 1 415 ? -14.420 -23.145 41.233 1.00 39.31 415 GLN A N 1
ATOM 3496 C CA . GLN A 1 415 ? -14.211 -23.702 39.884 1.00 39.31 415 GLN A CA 1
ATOM 3497 C C . GLN A 1 415 ? -13.277 -24.922 39.925 1.00 39.31 415 GLN A C 1
ATOM 3499 O O . GLN A 1 415 ? -12.054 -24.782 39.902 1.00 39.31 415 GLN A O 1
ATOM 3504 N N . PHE A 1 416 ? -13.885 -26.108 40.001 1.00 43.47 416 PHE A N 1
ATOM 3505 C CA . PHE A 1 416 ? -13.347 -27.371 39.489 1.00 43.47 416 PHE A CA 1
ATOM 3506 C C . PHE A 1 416 ? -14.251 -27.857 38.362 1.00 43.47 416 PHE A C 1
ATOM 3508 O O . PHE A 1 416 ? -15.487 -27.717 38.524 1.00 43.47 416 PHE A O 1
#

Sequence (416 aa):
MITKDNLKQVLENLGFKNKNENYVKTINNYTLLIDYKNQSINYPKEIKIHDKTTSNFSHPENFVVFECVHRLLEKGYKAEYLELEPKWNLGRDKKGGKADILVKDNENNPYLIIECKTTDSKNSEFIKEWNRMQEDGGQLFSYFQQEKGVKYLCLYTSDFSDKLEYKNYIIQAYDNEEYLKEKELQNSYKKSNNNIELFKTWKESYELQYFKQGIFEENVNAYKILEITPTFDNLKELKEEGKYHEFAKILRKHNISGKENAFDKLVNIFLCKIYDETFNKNNLKFGYFGVMADTYANMQDRLMWLYKEAMKEFLGEKITFVSNEDIEKDFKQLKIKTLKEVMQNYIKELKFYSNNDFAFLEVHNKELFLKNALVLKEIVELFANYKLTQNSTNQFLGNLFELFLQKGMKQDEGQF

Solvent-accessible surface area (backbone atoms only — not comparable to full-atom values): 23129 Å² total; per-residue (Å²): 76,52,37,86,87,50,41,65,59,52,39,49,76,72,64,33,45,78,56,94,71,27,35,40,41,72,52,99,86,40,45,41,36,39,34,62,89,76,40,32,45,43,69,35,87,55,35,44,66,70,58,65,81,63,33,30,70,90,45,52,44,21,56,33,46,48,50,51,52,51,52,41,43,72,56,60,45,57,49,74,34,31,30,34,36,47,74,50,82,53,62,99,86,41,86,43,67,65,48,51,35,38,34,34,44,100,84,70,44,53,32,35,40,34,42,62,25,43,38,47,98,87,72,29,48,41,58,52,51,51,53,41,30,77,72,65,24,45,69,65,28,53,48,40,54,74,43,69,69,25,45,31,39,31,46,36,33,41,34,51,83,96,55,84,46,74,51,47,42,36,33,75,52,65,75,37,65,68,32,32,59,75,70,69,50,84,64,40,54,89,76,36,86,42,32,64,46,38,29,46,21,38,48,71,66,43,67,64,61,66,34,74,71,31,65,82,52,86,82,29,50,58,98,35,68,60,60,57,58,50,31,53,84,78,37,38,83,55,83,65,81,60,55,61,58,52,52,56,47,52,34,58,76,70,71,53,78,60,53,57,61,45,45,56,32,47,52,43,52,48,42,20,42,43,39,27,57,69,76,26,35,80,49,43,67,66,49,71,76,46,63,75,74,36,39,66,66,57,38,51,50,46,48,52,51,34,32,40,52,28,38,36,72,79,68,70,41,86,63,94,78,82,52,72,66,58,53,51,59,64,46,71,79,56,92,53,71,68,62,50,56,55,51,52,48,54,51,48,47,55,56,61,32,69,52,62,73,69,46,72,48,90,37,77,45,74,71,41,38,53,55,28,41,54,54,47,45,58,56,40,58,74,47,48,59,38,44,68,85,44,83,75,22,54,57,54,51,51,53,50,54,50,54,39,53,72,74,52,46,76,92,73,84,82,90,126

Foldseek 3Di:
DQAPVCVVVVLVLLVFDDDPQKTWDAFPNWIWIQRPVQQFTDGGPLAAEPDRPLTGRPDSQSSFLSVVVSLCSNLPQDNNQKYAQDFFDPPDPDGAATFGIWGADPVSATEETEHEFEQDDPDGPLVVQVVVCLVQNHRQLSVCLRRVRYQKYKYKYWDDDPHIDIWMKIDGSADPPVLCVLVVPPQGSVPDNHSRSSSCCCCPVQVVDIDGDFDRDPQHHHVRGPPPQDALVQFAADPDPCLLVLLVVLCVVLVQPQLVLSVLLLVLLVLLQLQQVVPVRRGRLQADSGSRPDHLLRNVLSSVVSSQVSCCPVVVDHDDDAGPVNLVVVCVVPPDPVVSVVVSVVVSLCVQQPDSSQASDNRNDSVSSVSSSVSSNSSSVSPVRHDCPDPSNVVVVVVSVVVCCVPPDDPPDDDD

Mean predicted aligned error: 9.97 Å